Protein AF-0000000074166181 (afdb_homodimer)

Radius of gyration: 20.63 Å; Cα contacts (8 Å, |Δi|>4): 840; chains: 2; bounding box: 54×58×56 Å

Secondary structure (DSSP, 8-state):
--HHHHHHHHHHHHHHHHH------B-TT----HHHHHHHHHHHTTS--GGG---EEEEEE--HHHHHHHHHHTTT-THHHHHS-EEEEEEESS-TTHHHHHHHHHHTTSS-HHHHHHHHHHHHHTT-SHHHHHHHHHHHHHHHHHHHHHHHHHTTEEEEEE--S-HHHHHHHHT--TTEEEEEEEEEEEB-S--PPPPP---HHHHEEES--/--HHHHHHHHHHHHHHHHH------B-TT----HHHHHHHHHHHTTS--GGG---EEEEEE--HHHHHHHHHHTTT-THHHHHS-EEEEEEESS-TTHHHHHHHHHHTTSS-HHHHHHHHHHHHHTT-SHHHHHHHHHHHHHHHHHHHHHHHHHTTEEEEEE--S-HHHHHHHHT--TTEEEEEEEEEEEB-S--PPPPP---HHHHEEES--

Organism: Halobacterium salinarum (strain ATCC 700922 / JCM 11081 / NRC-1) (NCBI:txid64091)

Foldseek 3Di:
DDPVVVVVVVVVVVVLVVPQDAFLAAQQVFFDDPVLVVVLLVQLQPFDADLSLSFKDKFKDQDLVLQCVQCVQLVNSCSSNSLSIKIFIKGFLFSPSLVVSLVVCCVVVVDPPVVSVVVSVVVRVQSPDSVSSVVRGQVSSVRSVVSSSSSLSVVQKHKHKDPRGNFVVVCVSRVPDPRMTTHIMMRIHHGNDDGDDDDDDDDCVVPDDPPHD/DDPVVVVVVVVVVVVLVVPQDAFLAAQQVFFDDPVLVVVLLVQLQPFDADLSLSFKDKFKDQDLVLQCVQCVQLVNSCSSNSLSIKIFIKGFLFSPSLVVSLVVCCVVVVDPPVVSVVVSVVVRVQSPDSVSSVCRGQVSSVRSVVSSSSSLVVVQKHKHKDPRGNFVVVCVSRVPDPRMTTHIMMRIHHGNDDGDDDDDDDDCVVPDDPPHD

Sequence (426 aa):
MADADRTTDADALIDGLRTRRSGHNFDPDADIDDDTLAELIRDATLAPSSYNLQPWEFVAVQDDDRLAELAEIAYDQQHIVDAGTAILVAGHTDPKTADRVFEEWVDAGRFDADTGAELKSQTVASYESDQAGRDYAIRNASLAAQNLLLSAHARGLTATPMSGFDFEAAAEFAGLPADTVPVVLIAVGPSGGEEPDRLPRRSVDEVLHRESMMADADRTTDADALIDGLRTRRSGHNFDPDADIDDDTLAELIRDATLAPSSYNLQPWEFVAVQDDDRLAELAEIAYDQQHIVDAGTAILVAGHTDPKTADRVFEEWVDAGRFDADTGAELKSQTVASYESDQAGRDYAIRNASLAAQNLLLSAHARGLTATPMSGFDFEAAAEFAGLPADTVPVVLIAVGPSGGEEPDRLPRRSVDEVLHRESM

pLDDT: mean 95.78, std 6.89, range [46.44, 99.0]

Solvent-accessible surface area (backbone atoms only — not comparable to full-atom values): 21308 Å² total; per-residue (Å²): 129,58,73,69,57,50,50,50,35,22,49,23,28,48,47,47,50,70,64,47,67,76,37,72,48,39,26,67,89,41,65,71,52,70,67,58,52,47,49,32,48,46,44,14,58,46,35,73,32,77,90,61,38,60,46,49,37,34,30,38,32,58,52,70,70,58,28,49,52,49,16,52,48,26,73,58,40,59,51,36,48,34,10,42,25,31,34,40,35,22,9,29,29,48,67,82,40,43,66,61,46,43,51,50,35,29,75,69,62,76,33,54,68,68,57,32,52,50,50,46,52,52,55,50,58,67,27,66,46,73,64,44,5,45,52,51,7,32,33,36,28,23,22,18,48,42,37,26,52,51,43,35,43,39,70,63,32,28,34,29,81,39,73,68,47,43,57,68,59,49,29,60,67,30,42,51,55,94,55,40,42,70,59,39,38,30,26,36,15,38,46,52,64,86,67,79,79,82,72,87,64,81,53,52,80,78,32,54,25,71,57,35,91,131,58,72,68,57,50,51,51,34,23,50,23,28,48,48,47,50,70,65,47,65,77,37,71,48,39,26,67,90,40,64,71,50,70,68,58,51,47,48,31,48,46,43,14,59,46,37,74,34,78,91,62,38,61,44,48,39,36,31,37,32,59,51,68,70,57,28,50,53,48,15,53,49,26,74,58,41,60,48,35,48,32,9,42,26,32,36,41,35,21,9,29,30,48,68,82,40,44,66,62,47,43,49,50,37,32,75,71,62,78,33,54,68,67,58,31,51,52,51,47,52,52,56,49,57,65,26,67,47,73,66,44,6,46,53,52,8,32,33,35,28,23,22,18,48,41,35,27,53,52,43,35,43,42,70,63,32,27,34,29,81,38,74,70,46,44,56,70,60,49,29,61,69,32,44,51,55,93,55,38,41,69,60,38,38,31,27,36,16,37,49,54,62,85,67,79,78,83,73,88,64,81,52,52,82,78,34,55,25,70,57,38,91

InterPro domains:
  IPR000415 Nitroreductase-like [G3DSA:3.40.109.10] (11-213)
  IPR000415 Nitroreductase-like [SSF55469] (13-211)
  IPR029479 Nitroreductase [PF00881] (17-189)

Nearest PDB structures (foldseek):
  3bem-assembly1_A  TM=9.511E-01  e=3.756E-16  Bacillus subtilis
  3gag-assembly2_D  TM=9.053E-01  e=1.425E-15  Streptococc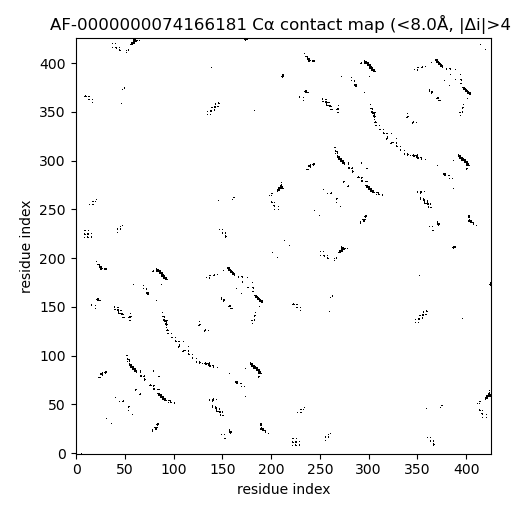us mutans
  3gag-assembly2_C  TM=8.763E-01  e=1.085E-14  Streptococcus mutans
  3of4-assembly2_C-2  TM=8.737E-01  e=4.118E-14  Idiomarina loihiensis
  4dn2-assembly1_B  TM=8.437E-01  e=2.385E-12  Geobacter metallireducens GS-15

Structure (mmCIF, N/CA/C/O backbone):
data_AF-0000000074166181-model_v1
#
loop_
_entity.id
_entity.type
_entity.pdbx_description
1 polymer 'NADH oxidase'
#
loop_
_atom_site.group_PDB
_atom_site.id
_atom_site.type_symbol
_atom_site.label_atom_id
_atom_site.label_alt_id
_atom_site.label_comp_id
_atom_site.label_asym_id
_atom_site.label_entity_id
_atom_site.label_seq_id
_atom_site.pdbx_PDB_ins_code
_atom_site.Cartn_x
_atom_site.Cartn_y
_atom_site.Cartn_z
_atom_site.occupancy
_atom_site.B_iso_or_equiv
_atom_site.auth_seq_id
_atom_site.auth_comp_id
_atom_site.auth_asym_id
_atom_site.auth_atom_id
_atom_site.pdbx_PDB_model_num
ATOM 1 N N . MET A 1 1 ? 19.062 -17.453 14.797 1 46.53 1 MET A N 1
ATOM 2 C CA . MET A 1 1 ? 18.234 -17.031 15.922 1 46.53 1 MET A CA 1
ATOM 3 C C . MET A 1 1 ? 17.359 -18.188 16.406 1 46.53 1 MET A C 1
ATOM 5 O O . MET A 1 1 ? 16.75 -18.891 15.602 1 46.53 1 MET A O 1
ATOM 9 N N . ALA A 1 2 ? 17.266 -18.266 17.641 1 54.97 2 ALA A N 1
ATOM 10 C CA . ALA A 1 2 ? 16.562 -19.391 18.234 1 54.97 2 ALA A CA 1
ATOM 11 C C . ALA A 1 2 ? 15.086 -19.375 17.859 1 54.97 2 ALA A C 1
ATOM 13 O O . ALA A 1 2 ? 14.508 -18.297 17.641 1 54.97 2 ALA A O 1
ATOM 14 N N . ASP A 1 3 ? 14.383 -20.438 17.562 1 59.69 3 ASP A N 1
ATOM 15 C CA . ASP A 1 3 ? 12.977 -20.641 17.219 1 59.69 3 ASP A CA 1
ATOM 16 C C . ASP A 1 3 ? 12.07 -19.797 18.109 1 59.69 3 ASP A C 1
ATOM 18 O O . ASP A 1 3 ? 11.086 -19.219 17.625 1 59.69 3 ASP A O 1
ATOM 22 N N . ALA A 1 4 ? 12.32 -19.594 19.344 1 60.62 4 ALA A N 1
ATOM 23 C CA . ALA A 1 4 ? 11.523 -18.797 20.266 1 60.62 4 ALA A CA 1
ATOM 24 C C . ALA A 1 4 ? 11.609 -17.312 19.922 1 60.62 4 ALA A C 1
ATOM 26 O O . ALA A 1 4 ? 10.609 -16.578 20.016 1 60.62 4 ALA A O 1
ATOM 27 N N . ASP A 1 5 ? 12.797 -16.953 19.562 1 67.25 5 ASP A N 1
ATOM 28 C CA . ASP A 1 5 ? 13 -15.555 19.219 1 67.25 5 ASP A CA 1
ATOM 29 C C . ASP A 1 5 ? 12.266 -15.195 17.922 1 67.25 5 ASP A C 1
ATOM 31 O O . ASP A 1 5 ? 11.68 -14.117 17.812 1 67.25 5 ASP A O 1
ATOM 35 N N . ARG A 1 6 ? 12.18 -16.172 17.078 1 73.44 6 ARG A N 1
ATOM 36 C CA . ARG A 1 6 ? 11.492 -15.945 15.812 1 73.44 6 ARG A CA 1
ATOM 37 C C . ARG A 1 6 ? 9.984 -15.82 16.016 1 73.44 6 ARG A C 1
ATOM 39 O O . ARG A 1 6 ? 9.32 -15.023 15.352 1 73.44 6 ARG A O 1
ATOM 46 N N . THR A 1 7 ? 9.516 -16.578 16.875 1 78.94 7 THR A N 1
ATOM 47 C CA . THR A 1 7 ? 8.086 -16.531 17.156 1 78.94 7 THR A CA 1
ATOM 48 C C . THR A 1 7 ? 7.699 -15.195 17.766 1 78.94 7 THR A C 1
ATOM 50 O O . THR A 1 7 ? 6.684 -14.602 17.391 1 78.94 7 THR A O 1
ATOM 53 N N . THR A 1 8 ? 8.57 -14.758 18.562 1 81.06 8 THR A N 1
ATOM 54 C CA . THR A 1 8 ? 8.305 -13.477 19.203 1 81.06 8 THR A CA 1
ATOM 55 C C . THR A 1 8 ? 8.352 -12.336 18.188 1 81.06 8 THR A C 1
ATOM 57 O O . THR A 1 8 ? 7.523 -11.43 18.234 1 81.06 8 THR A O 1
ATOM 60 N N . ASP A 1 9 ? 9.312 -12.469 17.281 1 87.5 9 ASP A N 1
ATOM 61 C CA . ASP A 1 9 ? 9.422 -11.438 16.25 1 87.5 9 ASP A CA 1
ATOM 62 C C . ASP A 1 9 ? 8.211 -11.461 15.32 1 87.5 9 ASP A C 1
ATOM 64 O O . ASP A 1 9 ? 7.699 -10.406 14.945 1 87.5 9 ASP A O 1
ATOM 68 N N . ALA A 1 10 ? 7.816 -12.648 15.047 1 92.62 10 ALA A N 1
ATOM 69 C CA . ALA A 1 10 ? 6.625 -12.805 14.219 1 92.62 10 ALA A CA 1
ATOM 70 C C . ALA A 1 10 ? 5.398 -12.219 14.906 1 92.62 10 ALA A C 1
ATOM 72 O O . ALA A 1 10 ? 4.617 -11.492 14.281 1 92.62 10 ALA A O 1
ATOM 73 N N . ASP A 1 11 ? 5.266 -12.484 16.141 1 93.75 11 ASP A N 1
ATOM 74 C CA . ASP A 1 11 ? 4.145 -11.969 16.906 1 93.75 11 ASP A CA 1
ATOM 75 C C . ASP A 1 11 ? 4.176 -10.445 16.984 1 93.75 11 ASP A C 1
ATOM 77 O O . ASP A 1 11 ? 3.133 -9.789 16.922 1 93.75 11 ASP A O 1
ATOM 81 N N . ALA A 1 12 ? 5.352 -9.93 17.078 1 94.94 12 ALA A N 1
ATOM 82 C CA . ALA A 1 12 ? 5.496 -8.477 17.172 1 94.94 12 ALA A CA 1
ATOM 83 C C . ALA A 1 12 ? 5.137 -7.805 15.852 1 94.94 12 ALA A C 1
ATOM 85 O O . ALA A 1 12 ? 4.539 -6.727 15.836 1 94.94 12 ALA A O 1
ATOM 86 N N . LEU A 1 13 ? 5.59 -8.398 14.75 1 96.94 13 LEU A N 1
ATOM 87 C CA . LEU A 1 13 ? 5.211 -7.871 13.445 1 96.94 13 LEU A CA 1
ATOM 88 C C . LEU A 1 13 ? 3.697 -7.91 13.258 1 96.94 13 LEU A C 1
ATOM 90 O O . LEU A 1 13 ? 3.094 -6.922 12.836 1 96.94 13 LEU A O 1
ATOM 94 N N . ILE A 1 14 ? 3.09 -8.977 13.633 1 97.94 14 ILE A N 1
ATOM 95 C CA . ILE A 1 14 ? 1.642 -9.125 13.531 1 97.94 14 ILE A CA 1
ATOM 96 C C . ILE A 1 14 ? 0.951 -8.109 14.438 1 97.94 14 ILE A C 1
ATOM 98 O O . ILE A 1 14 ? -0.026 -7.473 14.031 1 97.94 14 ILE A O 1
ATOM 102 N N . ASP A 1 15 ? 1.441 -7.918 15.617 1 97.19 15 ASP A N 1
ATOM 103 C CA . ASP A 1 15 ? 0.884 -6.93 16.531 1 97.19 15 ASP A CA 1
ATOM 104 C C . ASP A 1 15 ? 0.968 -5.523 15.945 1 97.19 15 ASP A C 1
ATOM 106 O O . ASP A 1 15 ? 0.033 -4.734 16.078 1 97.19 15 ASP A O 1
ATOM 110 N N . GLY A 1 16 ? 2.115 -5.215 15.32 1 97.31 16 GLY A N 1
ATOM 111 C CA . GLY A 1 16 ? 2.258 -3.93 14.664 1 97.31 16 GLY A CA 1
ATOM 112 C C . GLY A 1 16 ? 1.226 -3.699 13.578 1 97.31 16 GLY A C 1
ATOM 113 O O . GLY A 1 16 ? 0.624 -2.625 13.5 1 97.31 16 GLY A O 1
ATOM 114 N N . LEU A 1 17 ? 0.991 -4.738 12.758 1 97.62 17 LEU A N 1
ATOM 115 C CA . LEU A 1 17 ? -0.029 -4.672 11.719 1 97.62 17 LEU A CA 1
ATOM 116 C C . LEU A 1 17 ? -1.409 -4.434 12.32 1 97.62 17 LEU A C 1
ATOM 118 O O . LEU A 1 17 ? -2.191 -3.635 11.805 1 97.62 17 LEU A O 1
ATOM 122 N N . ARG A 1 18 ? -1.666 -5.027 13.406 1 97.38 18 ARG A N 1
ATOM 123 C CA . ARG A 1 18 ? -3.018 -5.062 13.953 1 97.38 18 ARG A CA 1
ATOM 124 C C . ARG A 1 18 ? -3.283 -3.846 14.828 1 97.38 18 ARG A C 1
ATOM 126 O O . ARG A 1 18 ? -4.438 -3.502 15.094 1 97.38 18 ARG A O 1
ATOM 133 N N . THR A 1 19 ? -2.213 -3.162 15.266 1 96.69 19 THR A N 1
ATOM 134 C CA . THR A 1 19 ? -2.426 -2.045 16.188 1 96.69 19 THR A CA 1
ATOM 135 C C . THR A 1 19 ? -2.184 -0.715 15.477 1 96.69 19 THR A C 1
ATOM 137 O O . THR A 1 19 ? -2.549 0.343 15.992 1 96.69 19 THR A O 1
ATOM 140 N N . ARG A 1 20 ? -1.555 -0.774 14.289 1 97.12 20 ARG A N 1
ATOM 141 C CA . ARG A 1 20 ? -1.425 0.476 13.547 1 97.12 20 ARG A CA 1
ATOM 142 C C . ARG A 1 20 ? -2.793 1.076 13.242 1 97.12 20 ARG A C 1
ATOM 144 O O . ARG A 1 20 ? -3.693 0.377 12.773 1 97.12 20 ARG A O 1
ATOM 151 N N . ARG A 1 21 ? -2.922 2.35 13.523 1 95.5 21 ARG A N 1
ATOM 152 C CA . ARG A 1 21 ? -4.129 3.104 13.203 1 95.5 21 ARG A CA 1
ATOM 153 C C . ARG A 1 21 ? -3.791 4.531 12.789 1 95.5 21 ARG A C 1
ATOM 155 O O . ARG A 1 21 ? -2.723 5.043 13.133 1 95.5 21 ARG A O 1
ATOM 162 N N . SER A 1 22 ? -4.734 5.121 12.062 1 96.94 22 SER A N 1
ATOM 163 C CA . SER A 1 22 ? -4.57 6.535 11.758 1 96.94 22 SER A CA 1
ATOM 164 C C . SER A 1 22 ? -4.895 7.406 12.961 1 96.94 22 SER A C 1
ATOM 166 O O . SER A 1 22 ? -5.926 7.223 13.609 1 96.94 22 SER A O 1
ATOM 168 N N . GLY A 1 23 ? -3.947 8.227 13.336 1 96.56 23 GLY A N 1
ATOM 169 C CA . GLY A 1 23 ? -4.148 9.141 14.445 1 96.56 23 GLY A CA 1
ATOM 170 C C . GLY A 1 23 ? -4.156 10.602 14.023 1 96.56 23 GLY A C 1
ATOM 171 O O . GLY A 1 23 ? -3.51 10.977 13.047 1 96.56 23 GLY A O 1
ATOM 172 N N . HIS A 1 24 ? -4.816 11.406 14.812 1 96.12 24 HIS A N 1
ATOM 173 C CA . HIS A 1 24 ? -4.945 12.82 14.484 1 96.12 24 HIS A CA 1
ATOM 174 C C . HIS A 1 24 ? -4.543 13.695 15.664 1 96.12 24 HIS A C 1
ATOM 176 O O . HIS A 1 24 ? -4.547 14.93 15.562 1 96.12 24 HIS A O 1
ATOM 182 N N . ASN A 1 25 ? -4.266 13.055 16.781 1 97.12 25 ASN A N 1
ATOM 183 C CA . ASN A 1 25 ? -3.822 13.766 17.969 1 97.12 25 ASN A CA 1
ATOM 184 C C . ASN A 1 25 ? -2.301 13.883 18.016 1 97.12 25 ASN A C 1
ATOM 186 O O . ASN A 1 25 ? -1.62 12.953 18.469 1 97.12 25 ASN A O 1
ATOM 190 N N . PHE A 1 26 ? -1.812 15.039 17.672 1 98.31 26 PHE A N 1
ATOM 191 C CA . PHE A 1 26 ? -0.375 15.289 17.625 1 98.31 26 PHE A CA 1
ATOM 192 C C . PHE A 1 26 ? 0.054 16.172 18.781 1 98.31 26 PHE A C 1
ATOM 194 O O . PHE A 1 26 ? -0.754 16.938 19.328 1 98.31 26 PHE A O 1
ATOM 201 N N . ASP A 1 27 ? 1.26 16.031 19.25 1 97.5 27 ASP A N 1
ATOM 202 C CA . ASP A 1 27 ? 1.9 17.031 20.109 1 97.5 27 ASP A CA 1
ATOM 203 C C . ASP A 1 27 ? 2.418 18.203 19.281 1 97.5 27 ASP A C 1
ATOM 205 O O . ASP A 1 27 ? 3.463 18.109 18.641 1 97.5 27 ASP A O 1
ATOM 209 N N . PRO A 1 28 ? 1.741 19.281 19.328 1 93.88 28 PRO A N 1
ATOM 210 C CA . PRO A 1 28 ? 2.105 20.391 18.438 1 93.88 28 PRO A CA 1
ATOM 211 C C . PRO A 1 28 ? 3.418 21.062 18.828 1 93.88 28 PRO A C 1
ATOM 213 O O . PRO A 1 28 ? 3.949 21.875 18.078 1 93.88 28 PRO A O 1
ATOM 216 N N . ASP A 1 29 ? 4.004 20.688 19.969 1 94.94 29 ASP A N 1
ATOM 217 C CA . ASP A 1 29 ? 5.207 21.344 20.469 1 94.94 29 ASP A CA 1
ATOM 218 C C . ASP A 1 29 ? 6.449 20.516 20.172 1 94.94 29 ASP A C 1
ATOM 220 O O . ASP A 1 29 ? 7.555 20.859 20.594 1 94.94 29 ASP A O 1
ATOM 224 N N . ALA A 1 30 ? 6.211 19.453 19.516 1 95.06 30 ALA A N 1
ATOM 225 C CA . ALA A 1 30 ? 7.328 18.578 19.172 1 95.06 30 ALA A CA 1
ATOM 226 C C . ALA A 1 30 ? 7.34 18.234 17.688 1 95.06 30 ALA A C 1
ATOM 228 O O . ALA A 1 30 ? 6.289 18.234 17.047 1 95.06 30 ALA A O 1
ATOM 229 N N . ASP A 1 31 ? 8.547 17.969 17.188 1 95.69 31 ASP A N 1
ATOM 230 C CA . ASP A 1 31 ? 8.727 17.609 15.789 1 95.69 31 ASP A CA 1
ATOM 231 C C . ASP A 1 31 ? 9.594 16.359 15.648 1 95.69 31 ASP A C 1
ATOM 233 O O . ASP A 1 31 ? 10.336 16.016 16.562 1 95.69 31 ASP A O 1
ATOM 237 N N . ILE A 1 32 ? 9.383 15.734 14.5 1 97.25 32 ILE A N 1
ATOM 238 C CA . ILE A 1 32 ? 10.328 14.656 14.258 1 97.25 32 ILE A CA 1
ATOM 239 C C . ILE A 1 32 ? 11.648 15.234 13.758 1 97.25 32 ILE A C 1
ATOM 241 O O . ILE A 1 32 ? 11.672 16.266 13.078 1 97.25 32 ILE A O 1
ATOM 245 N N . ASP A 1 33 ? 12.766 14.555 14.055 1 97.25 33 ASP A N 1
ATOM 246 C CA . ASP A 1 33 ? 14.07 15.023 13.609 1 97.25 33 ASP A CA 1
ATOM 247 C C . ASP A 1 33 ? 14.438 14.422 12.25 1 97.25 33 ASP A C 1
ATOM 249 O O . ASP A 1 33 ? 13.711 13.586 11.719 1 97.25 33 ASP A O 1
ATOM 253 N N . ASP A 1 34 ? 15.531 14.891 11.773 1 97.75 34 ASP A N 1
ATOM 254 C CA . ASP A 1 34 ? 15.961 14.508 10.43 1 97.75 34 ASP A CA 1
ATOM 255 C C . ASP A 1 34 ? 16.266 13.016 10.344 1 97.75 34 ASP A C 1
ATOM 257 O O . ASP A 1 34 ? 15.992 12.375 9.328 1 97.75 34 ASP A O 1
ATOM 261 N N . ASP A 1 35 ? 16.891 12.523 11.328 1 98.38 35 ASP A N 1
ATOM 262 C CA . ASP A 1 35 ? 17.234 11.102 11.328 1 98.38 35 ASP A CA 1
ATOM 263 C C . ASP A 1 35 ? 15.977 10.234 11.297 1 98.38 35 ASP A C 1
ATOM 265 O O . ASP A 1 35 ? 15.922 9.242 10.57 1 98.38 35 ASP A O 1
ATOM 269 N N . THR A 1 36 ? 14.984 10.594 12.125 1 98.56 36 THR A N 1
ATOM 270 C CA . THR A 1 36 ? 13.719 9.875 12.141 1 98.56 36 THR A CA 1
ATOM 271 C C . THR A 1 36 ? 13.039 9.938 10.773 1 98.56 36 THR A C 1
ATOM 273 O O . THR A 1 36 ? 12.578 8.922 10.25 1 98.56 36 THR A O 1
ATOM 276 N N . LEU A 1 37 ? 13.031 11.125 10.203 1 98.88 37 LEU A N 1
ATOM 277 C CA . LEU A 1 37 ? 12.453 11.281 8.867 1 98.88 37 LEU A CA 1
ATOM 278 C C . LEU A 1 37 ? 13.164 10.391 7.859 1 98.88 37 LEU A C 1
ATOM 280 O O . LEU A 1 37 ? 12.516 9.711 7.059 1 98.88 37 LEU A O 1
ATOM 284 N N . ALA A 1 38 ? 14.461 10.352 7.91 1 98.88 38 ALA A N 1
ATOM 285 C CA . ALA A 1 38 ? 15.25 9.523 6.992 1 98.88 38 ALA A CA 1
ATOM 286 C C . ALA A 1 38 ? 14.93 8.047 7.18 1 98.88 38 ALA A C 1
ATOM 288 O O . ALA A 1 38 ? 14.828 7.297 6.203 1 98.88 38 ALA A O 1
ATOM 289 N N . GLU A 1 39 ? 14.773 7.637 8.375 1 98.75 39 GLU A N 1
ATOM 290 C CA . GLU A 1 39 ? 14.461 6.238 8.664 1 98.75 39 GLU A CA 1
ATOM 291 C C . GLU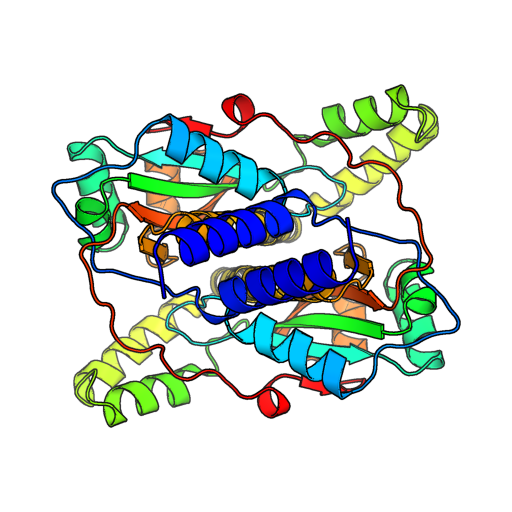 A 1 39 ? 13.078 5.863 8.156 1 98.75 39 GLU A C 1
ATOM 293 O O . GLU A 1 39 ? 12.867 4.758 7.652 1 98.75 39 GLU A O 1
ATOM 298 N N . LEU A 1 40 ? 12.094 6.77 8.359 1 98.88 40 LEU A N 1
ATOM 299 C CA . LEU A 1 40 ? 10.766 6.527 7.809 1 98.88 40 LEU A CA 1
ATOM 300 C C . LEU A 1 40 ? 10.836 6.289 6.305 1 98.88 40 LEU A C 1
ATOM 302 O O . LEU A 1 40 ? 10.203 5.359 5.793 1 98.88 40 LEU A O 1
ATOM 306 N N . ILE A 1 41 ? 11.617 7.109 5.633 1 98.94 41 ILE A N 1
ATOM 307 C CA . ILE A 1 41 ? 11.727 7.02 4.18 1 98.94 41 ILE A CA 1
ATOM 308 C C . ILE A 1 41 ? 12.484 5.75 3.797 1 98.94 41 ILE A C 1
ATOM 310 O O . ILE A 1 41 ? 12.109 5.059 2.846 1 98.94 41 ILE A O 1
ATOM 314 N N . ARG A 1 42 ? 13.547 5.461 4.5 1 98.75 42 ARG A N 1
ATOM 315 C CA . ARG A 1 42 ? 14.281 4.227 4.242 1 98.75 42 ARG A CA 1
ATOM 316 C C . ARG A 1 42 ? 13.367 3.014 4.301 1 98.75 42 ARG A C 1
ATOM 318 O O . ARG A 1 42 ? 13.375 2.172 3.398 1 98.75 42 ARG A O 1
ATOM 325 N N . ASP A 1 43 ? 12.586 2.922 5.34 1 98.81 43 ASP A N 1
ATOM 326 C CA . ASP A 1 43 ? 11.656 1.804 5.488 1 98.81 43 ASP A CA 1
ATOM 327 C C . ASP A 1 43 ? 10.633 1.789 4.355 1 98.81 43 ASP A C 1
ATOM 329 O O . ASP A 1 43 ? 10.25 0.722 3.867 1 98.81 43 ASP A O 1
ATOM 333 N N . ALA A 1 44 ? 10.156 2.953 3.91 1 98.94 44 ALA A N 1
ATOM 334 C CA . ALA A 1 44 ? 9.203 3.059 2.805 1 98.94 44 ALA A CA 1
ATOM 335 C C . ALA A 1 44 ? 9.789 2.463 1.525 1 98.94 44 ALA A C 1
ATOM 337 O O . ALA A 1 44 ? 9.094 1.754 0.792 1 98.94 44 ALA A O 1
ATOM 338 N N . THR A 1 45 ? 11.055 2.662 1.271 1 98.56 45 THR A N 1
ATOM 339 C CA . THR A 1 45 ? 11.695 2.285 0.017 1 98.56 45 THR A CA 1
ATOM 340 C C . THR A 1 45 ? 11.898 0.774 -0.053 1 98.56 45 THR A C 1
ATOM 342 O O . THR A 1 45 ? 12.25 0.239 -1.106 1 98.56 45 THR A O 1
ATOM 345 N N . LEU A 1 46 ? 11.617 0.094 1.018 1 98.5 46 LEU A N 1
ATOM 346 C CA . LEU A 1 46 ? 11.789 -1.354 1.034 1 98.5 46 LEU A CA 1
ATOM 347 C C . LEU A 1 46 ? 10.508 -2.062 0.615 1 98.5 46 LEU A C 1
ATOM 349 O O . LEU A 1 46 ? 10.453 -3.295 0.591 1 98.5 46 LEU A O 1
ATOM 353 N N . ALA A 1 47 ? 9.484 -1.271 0.28 1 98.62 47 ALA A N 1
ATOM 354 C CA . ALA A 1 47 ? 8.273 -1.832 -0.31 1 98.62 47 ALA A CA 1
ATOM 355 C C . ALA A 1 47 ? 8.57 -2.492 -1.653 1 98.62 47 ALA A C 1
ATOM 357 O O . ALA A 1 47 ? 9.555 -2.148 -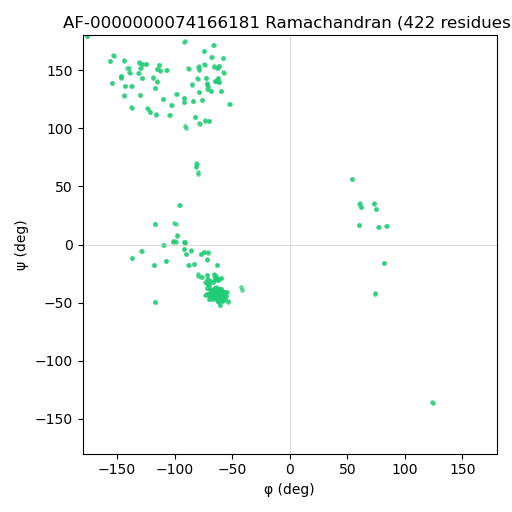2.316 1 98.62 47 ALA A O 1
ATOM 358 N N . PRO A 1 48 ? 7.766 -3.498 -2.029 1 98.38 48 PRO A N 1
ATOM 359 C CA . PRO A 1 48 ? 7.926 -4.02 -3.391 1 98.38 48 PRO A CA 1
ATOM 360 C C . PRO A 1 48 ? 7.555 -2.994 -4.461 1 98.38 48 PRO A C 1
ATOM 362 O O . PRO A 1 48 ? 6.797 -2.059 -4.188 1 98.38 48 PRO A O 1
ATOM 365 N N . SER A 1 49 ? 8.141 -3.135 -5.605 1 98.12 49 SER A N 1
ATOM 366 C CA . SER A 1 49 ? 7.801 -2.346 -6.785 1 98.12 49 SER A CA 1
ATOM 367 C C . SER A 1 49 ? 7.969 -3.16 -8.062 1 98.12 49 SER A C 1
ATOM 369 O O . SER A 1 49 ? 8.844 -4.027 -8.141 1 98.12 49 SER A O 1
ATOM 371 N N . SER A 1 50 ? 7.07 -2.922 -9 1 97.25 50 SER A N 1
ATOM 372 C CA . SER A 1 50 ? 7.152 -3.615 -10.281 1 97.25 50 SER A CA 1
ATOM 373 C C . SER A 1 50 ? 8.539 -3.471 -10.898 1 97.25 50 SER A C 1
ATOM 375 O O . SER A 1 50 ? 9.039 -2.357 -11.055 1 97.25 50 SER A O 1
ATOM 377 N N . TYR A 1 51 ? 9.188 -4.637 -11.141 1 95.69 51 TYR A N 1
ATOM 378 C CA . TYR A 1 51 ? 10.508 -4.715 -11.766 1 95.69 51 TYR A CA 1
ATOM 379 C C . TYR A 1 51 ? 11.547 -3.979 -10.93 1 95.69 51 TYR A C 1
ATOM 381 O O . TYR A 1 51 ? 12.602 -3.586 -11.438 1 95.69 51 TYR A O 1
ATOM 389 N N . ASN A 1 52 ? 11.188 -3.725 -9.68 1 96.38 52 ASN A N 1
ATOM 390 C CA . ASN A 1 52 ? 12.078 -3 -8.773 1 96.38 52 ASN A CA 1
ATOM 391 C C . ASN A 1 52 ? 12.398 -1.605 -9.305 1 96.38 52 ASN A C 1
ATOM 393 O O . ASN A 1 52 ? 13.484 -1.081 -9.062 1 96.38 52 ASN A O 1
ATOM 397 N N . LEU A 1 53 ? 11.398 -1.022 -9.953 1 97.88 53 LEU A N 1
ATOM 398 C CA . LEU A 1 53 ? 11.664 0.28 -10.555 1 97.88 53 LEU A CA 1
ATOM 399 C C . LEU A 1 53 ? 11.523 1.395 -9.523 1 97.88 53 LEU A C 1
ATOM 401 O O . LEU A 1 53 ? 11.953 2.525 -9.766 1 97.88 53 LEU A O 1
ATOM 405 N N . GLN A 1 54 ? 10.906 1.153 -8.43 1 98.38 54 GLN A N 1
ATOM 406 C CA . GLN A 1 54 ? 10.867 2.068 -7.293 1 98.38 54 GLN A CA 1
ATOM 407 C C . GLN A 1 54 ? 10.375 3.449 -7.715 1 98.38 54 GLN A C 1
ATOM 409 O O . GLN A 1 54 ? 11.031 4.457 -7.449 1 98.38 54 GLN A O 1
ATOM 414 N N . PRO A 1 55 ? 9.117 3.398 -8.336 1 98.56 55 PRO A N 1
ATOM 415 C CA . PRO A 1 55 ? 8.586 4.641 -8.898 1 98.56 55 PRO A CA 1
ATOM 416 C C . PRO A 1 55 ? 7.969 5.555 -7.84 1 98.56 55 PRO A C 1
ATOM 418 O O . PRO A 1 55 ? 6.809 5.953 -7.969 1 98.56 55 PRO A O 1
ATOM 421 N N . TRP A 1 56 ? 8.734 6 -6.871 1 98.88 56 TRP A N 1
ATOM 422 C CA . TRP A 1 56 ? 8.18 6.816 -5.797 1 98.88 56 TRP A CA 1
ATOM 423 C C . TRP A 1 56 ? 9.125 7.965 -5.441 1 98.88 56 TRP A C 1
ATOM 425 O O . TRP A 1 56 ? 10.336 7.867 -5.648 1 98.88 56 TRP A O 1
ATOM 435 N N . GLU A 1 57 ? 8.57 9.016 -5.059 1 98.94 57 GLU A N 1
ATOM 436 C CA . GLU A 1 57 ? 9.219 10.18 -4.457 1 98.94 57 GLU A CA 1
ATOM 437 C C . GLU A 1 57 ? 8.492 10.617 -3.189 1 98.94 57 GLU A C 1
ATOM 439 O O . GLU A 1 57 ? 7.273 10.469 -3.08 1 98.94 57 GLU A O 1
ATOM 444 N N . PHE A 1 58 ? 9.266 11.148 -2.246 1 98.94 58 PHE A N 1
ATOM 445 C CA . PHE A 1 58 ? 8.727 11.633 -0.979 1 98.94 58 PHE A CA 1
ATOM 446 C C . PHE A 1 58 ? 9.102 13.094 -0.759 1 98.94 58 PHE A C 1
ATOM 448 O O . PHE A 1 58 ? 10.281 13.438 -0.664 1 98.94 58 PHE A O 1
ATOM 455 N N . VAL A 1 59 ? 8.109 13.93 -0.688 1 98.94 59 VAL A N 1
ATOM 456 C CA . VAL A 1 59 ? 8.344 15.344 -0.395 1 98.94 59 VAL A CA 1
ATOM 457 C C . VAL A 1 59 ? 7.945 15.648 1.047 1 98.94 59 VAL A C 1
ATOM 459 O O . VAL A 1 59 ? 6.758 15.656 1.378 1 98.94 59 VAL A O 1
ATOM 462 N N . ALA A 1 60 ? 8.883 15.93 1.853 1 98.94 60 ALA A N 1
ATOM 463 C CA . ALA A 1 60 ? 8.633 16.281 3.246 1 98.94 60 ALA A CA 1
ATOM 464 C C . ALA A 1 60 ? 8.492 17.797 3.406 1 98.94 60 ALA A C 1
ATOM 466 O O . ALA A 1 60 ? 9.352 18.562 2.953 1 98.94 60 ALA A O 1
ATOM 467 N N . VAL A 1 61 ? 7.418 18.188 3.986 1 98.88 61 VAL A N 1
ATOM 468 C CA . VAL A 1 61 ? 7.156 19.578 4.305 1 98.88 61 VAL A CA 1
ATOM 469 C C . VAL A 1 61 ? 7.207 19.781 5.816 1 98.88 61 VAL A C 1
ATOM 471 O O . VAL A 1 61 ? 6.473 19.141 6.566 1 98.88 61 VAL A O 1
ATOM 474 N N . GLN A 1 62 ? 8.055 20.75 6.266 1 98.5 62 GLN A N 1
ATOM 475 C CA . GLN A 1 62 ? 8.234 20.938 7.699 1 98.5 62 GLN A CA 1
ATOM 476 C C . GLN A 1 62 ? 8.234 22.422 8.055 1 98.5 62 GLN A C 1
ATOM 478 O O . GLN A 1 62 ? 8.156 22.781 9.234 1 98.5 62 GLN A O 1
ATOM 483 N N . ASP A 1 63 ? 8.328 23.25 7.008 1 98.31 63 ASP A N 1
ATOM 484 C CA . ASP A 1 63 ? 8.234 24.688 7.242 1 98.31 63 ASP A CA 1
ATOM 485 C C . ASP A 1 63 ? 6.824 25.078 7.684 1 98.31 63 ASP A C 1
ATOM 487 O O . ASP A 1 63 ? 5.84 24.719 7.039 1 98.31 63 ASP A O 1
ATOM 491 N N . ASP A 1 64 ? 6.754 25.875 8.75 1 97.81 64 ASP A N 1
ATOM 492 C CA . ASP A 1 64 ? 5.465 26.203 9.352 1 97.81 64 ASP A CA 1
ATOM 493 C C . ASP A 1 64 ? 4.543 26.891 8.344 1 97.81 64 ASP A C 1
ATOM 495 O O . ASP A 1 64 ? 3.355 26.578 8.273 1 97.81 64 ASP A O 1
ATOM 499 N N . ASP A 1 65 ? 5.035 27.812 7.641 1 98.44 65 ASP A N 1
ATOM 500 C CA . ASP A 1 65 ? 4.219 28.531 6.668 1 98.44 65 ASP A CA 1
ATOM 501 C C . ASP A 1 65 ? 3.766 27.594 5.539 1 98.44 65 ASP A C 1
ATOM 503 O O . ASP A 1 65 ? 2.631 27.703 5.07 1 98.44 65 ASP A O 1
ATOM 507 N N . ARG A 1 66 ? 4.602 26.75 5.086 1 98.75 66 ARG A N 1
ATOM 508 C CA . ARG A 1 66 ? 4.262 25.812 4.008 1 98.75 66 ARG A CA 1
ATOM 509 C C . ARG A 1 66 ? 3.285 24.75 4.492 1 98.75 66 ARG A C 1
ATOM 511 O O . ARG A 1 66 ? 2.41 24.312 3.74 1 98.75 66 ARG A O 1
ATOM 518 N N . LEU A 1 67 ? 3.451 24.375 5.73 1 98.75 67 LEU A N 1
ATOM 519 C CA . LEU A 1 67 ? 2.469 23.453 6.293 1 98.75 67 LEU A CA 1
ATOM 520 C C . LEU A 1 67 ? 1.081 24.078 6.309 1 98.75 67 LEU A C 1
ATOM 522 O O . LEU A 1 67 ? 0.087 23.406 6.016 1 98.75 67 LEU A O 1
ATOM 526 N N . ALA A 1 68 ? 1.033 25.312 6.688 1 98.75 68 ALA A N 1
ATOM 527 C CA . ALA A 1 68 ? -0.244 26.031 6.691 1 98.75 68 ALA A CA 1
ATOM 528 C C . ALA A 1 68 ? -0.847 26.078 5.289 1 98.75 68 ALA A C 1
ATOM 530 O O . ALA A 1 68 ? -2.049 25.859 5.117 1 98.75 68 ALA A O 1
ATOM 531 N N . GLU A 1 69 ? -0.037 26.391 4.301 1 98.81 69 GLU A N 1
ATOM 532 C CA . GLU A 1 69 ? -0.487 26.406 2.912 1 98.81 69 GLU A CA 1
ATOM 533 C C . GLU A 1 69 ? -0.974 25.031 2.479 1 98.81 69 GLU A C 1
ATOM 535 O O . GLU A 1 69 ? -2 24.906 1.806 1 98.81 69 GLU A O 1
ATOM 540 N N . LEU A 1 70 ? -0.245 24.031 2.863 1 98.88 70 LEU A N 1
ATOM 541 C CA . LEU A 1 70 ? -0.607 22.656 2.508 1 98.88 70 LEU A CA 1
ATOM 542 C C . LEU A 1 70 ? -1.926 22.266 3.164 1 98.88 70 LEU A C 1
ATOM 544 O O . LEU A 1 70 ? -2.732 21.547 2.561 1 98.88 70 LEU A O 1
ATOM 548 N N . ALA A 1 71 ? -2.086 22.719 4.395 1 98.81 71 ALA A N 1
ATOM 549 C CA . ALA A 1 71 ? -3.354 22.453 5.07 1 98.81 71 ALA A CA 1
ATOM 550 C C . ALA A 1 71 ? -4.52 23.062 4.301 1 98.81 71 ALA A C 1
ATOM 552 O O . ALA A 1 71 ? -5.594 22.469 4.207 1 98.81 71 ALA A O 1
ATOM 553 N N . GLU A 1 72 ? -4.352 24.219 3.74 1 98.75 72 GLU A N 1
ATOM 554 C CA . GLU A 1 72 ? -5.387 24.844 2.924 1 98.75 72 GLU A CA 1
ATOM 555 C C . GLU A 1 72 ? -5.676 24.031 1.67 1 98.75 72 GLU A C 1
ATOM 557 O O . GLU A 1 72 ? -6.836 23.844 1.297 1 98.75 72 GLU A O 1
ATOM 562 N N . ILE A 1 73 ? -4.621 23.547 1.036 1 98.81 73 ILE A N 1
ATOM 563 C CA . ILE A 1 73 ? -4.738 22.719 -0.154 1 98.81 73 ILE A CA 1
ATOM 564 C C . ILE A 1 73 ? -5.48 21.422 0.194 1 98.81 73 ILE A C 1
ATOM 566 O O . ILE A 1 73 ? -6.215 20.891 -0.633 1 98.81 73 ILE A O 1
ATOM 570 N N . ALA A 1 74 ? -5.293 21.016 1.461 1 98.56 74 ALA A N 1
ATOM 571 C CA . ALA A 1 74 ? -5.926 19.797 1.949 1 98.56 74 ALA A CA 1
ATOM 572 C C . ALA A 1 74 ? -7.23 20.109 2.676 1 98.56 74 ALA A C 1
ATOM 574 O O . ALA A 1 74 ? -7.539 19.5 3.703 1 98.56 74 ALA A O 1
ATOM 575 N N . TYR A 1 75 ? -7.867 21.094 2.203 1 97.25 75 TYR A N 1
ATOM 576 C CA . TYR A 1 75 ? -9.211 21.438 2.654 1 97.25 75 TYR A CA 1
ATOM 577 C C . TYR A 1 75 ? -9.219 21.781 4.137 1 97.25 75 TYR A C 1
ATOM 579 O O . TYR A 1 75 ? -10.109 21.359 4.879 1 97.25 75 TYR A O 1
ATOM 587 N N . ASP A 1 76 ? -8.195 22.344 4.656 1 97.62 76 ASP A N 1
ATOM 588 C CA . ASP A 1 76 ? -8.039 22.984 5.961 1 97.62 76 ASP A CA 1
ATOM 589 C C . ASP A 1 76 ? -7.941 21.938 7.07 1 97.62 76 ASP A C 1
ATOM 591 O O . ASP A 1 76 ? -8.422 22.156 8.188 1 97.62 76 ASP A O 1
ATOM 595 N N . GLN A 1 77 ? -7.422 20.828 6.762 1 97.31 77 GLN A N 1
ATOM 596 C CA . GLN A 1 77 ? -7.152 19.812 7.777 1 97.31 77 GLN A CA 1
ATOM 597 C C . GLN A 1 77 ? -6.012 20.25 8.695 1 97.31 77 GLN A C 1
ATOM 599 O O . GLN A 1 77 ? -4.84 20.109 8.344 1 97.31 77 GLN A O 1
ATOM 604 N N . GLN A 1 78 ? -6.359 20.625 9.898 1 96.25 78 GLN A N 1
ATOM 605 C CA . GLN A 1 78 ? -5.453 21.297 10.828 1 96.25 78 GLN A CA 1
ATOM 606 C C . GLN A 1 78 ? -4.398 20.344 11.359 1 96.25 78 GLN A C 1
ATOM 608 O O . GLN A 1 78 ? -3.301 20.75 11.734 1 96.25 78 GLN A O 1
ATOM 613 N N . HIS A 1 79 ? -4.723 19.062 11.391 1 96.31 79 HIS A N 1
ATOM 614 C CA . HIS A 1 79 ? -3.779 18.094 11.938 1 96.31 79 HIS A CA 1
ATOM 615 C C . HIS A 1 79 ? -2.496 18.047 11.117 1 96.31 79 HIS A C 1
ATOM 617 O O . HIS A 1 79 ? -1.468 17.562 11.586 1 96.31 79 HIS A O 1
ATOM 623 N N . ILE A 1 80 ? -2.525 18.562 9.867 1 98.25 80 ILE A N 1
ATOM 624 C CA . ILE A 1 80 ? -1.321 18.656 9.047 1 98.25 80 ILE A CA 1
ATOM 625 C C . ILE A 1 80 ? -0.326 19.609 9.711 1 98.25 80 ILE A C 1
ATOM 627 O O . ILE A 1 80 ? 0.866 19.312 9.797 1 98.25 80 ILE A O 1
ATOM 631 N N . VAL A 1 81 ? -0.834 20.703 10.219 1 98.25 81 VAL A N 1
ATOM 632 C CA . VAL A 1 81 ? -0.001 21.688 10.891 1 98.25 81 VAL A CA 1
ATOM 633 C C . VAL A 1 81 ? 0.433 21.156 12.258 1 98.25 81 VAL A C 1
ATOM 635 O O . VAL A 1 81 ? 1.604 21.25 12.625 1 98.25 81 VAL A O 1
ATOM 638 N N . ASP A 1 82 ? -0.476 20.547 12.984 1 98.06 82 ASP A N 1
ATOM 639 C CA . ASP A 1 82 ? -0.208 20.047 14.328 1 98.06 82 ASP A CA 1
ATOM 640 C C . ASP A 1 82 ? 0.85 18.938 14.305 1 98.06 82 ASP A C 1
ATOM 642 O O . ASP A 1 82 ? 1.587 18.766 15.273 1 98.06 82 ASP A O 1
ATOM 646 N N . ALA A 1 83 ? 0.959 18.219 13.211 1 98.56 83 ALA A N 1
ATOM 647 C CA . ALA A 1 83 ? 1.889 17.094 13.086 1 98.56 83 ALA A CA 1
ATOM 648 C C . ALA A 1 83 ? 3.33 17.578 12.992 1 98.56 83 ALA A C 1
ATOM 650 O O . ALA A 1 83 ? 4.262 16.859 13.344 1 98.56 83 ALA A O 1
ATOM 651 N N . GLY A 1 84 ? 3.479 18.75 12.445 1 98.5 84 GLY A N 1
ATOM 652 C CA . GLY A 1 84 ? 4.805 19.328 12.289 1 98.5 84 GLY A CA 1
ATOM 653 C C . GLY A 1 84 ? 5.535 18.812 11.062 1 98.5 84 GLY A C 1
ATOM 654 O O . GLY A 1 84 ? 6.562 19.359 10.664 1 98.5 84 GLY A O 1
ATOM 655 N N . THR A 1 85 ? 5.094 17.719 10.477 1 98.88 85 THR A N 1
ATOM 656 C CA . THR A 1 85 ? 5.66 17.156 9.258 1 98.88 85 THR A CA 1
ATOM 657 C C . THR A 1 85 ? 4.566 16.547 8.383 1 98.88 85 THR A C 1
ATOM 659 O O . THR A 1 85 ? 3.705 15.82 8.875 1 98.88 85 THR A O 1
ATOM 662 N N . ALA A 1 86 ? 4.523 16.922 7.125 1 98.94 86 ALA A N 1
ATOM 663 C CA . ALA A 1 86 ? 3.709 16.266 6.102 1 98.94 86 ALA A CA 1
ATOM 664 C C . ALA A 1 86 ? 4.586 15.664 5.008 1 98.94 86 ALA A C 1
ATOM 666 O O . ALA A 1 86 ? 5.566 16.281 4.582 1 98.94 86 ALA A O 1
ATOM 667 N N . ILE A 1 87 ? 4.285 14.461 4.637 1 99 87 ILE A N 1
ATOM 668 C CA . ILE A 1 87 ? 5.008 13.797 3.559 1 99 87 ILE A CA 1
ATOM 669 C C . ILE A 1 87 ? 4.059 13.523 2.393 1 99 87 ILE A C 1
ATOM 671 O O . ILE A 1 87 ? 3.115 12.742 2.521 1 99 87 ILE A O 1
ATOM 675 N N . LEU A 1 88 ? 4.277 14.211 1.287 1 99 88 LEU A N 1
ATOM 676 C CA . LEU A 1 88 ? 3.568 13.883 0.056 1 99 88 LEU A CA 1
ATOM 677 C C . LEU A 1 88 ? 4.242 12.727 -0.669 1 99 88 LEU A C 1
ATOM 679 O O . LEU A 1 88 ? 5.359 12.867 -1.174 1 99 88 LEU A O 1
ATOM 683 N N . VAL A 1 89 ? 3.607 11.594 -0.687 1 99 89 VAL A N 1
ATOM 684 C CA . VAL A 1 89 ? 4.078 10.438 -1.446 1 99 89 VAL A CA 1
ATOM 685 C C . VAL A 1 89 ? 3.613 10.555 -2.896 1 99 89 VAL A C 1
ATOM 687 O O . VAL A 1 89 ? 2.42 10.711 -3.164 1 99 89 VAL A O 1
ATOM 690 N N . ALA A 1 90 ? 4.574 10.516 -3.791 1 98.94 90 ALA A N 1
ATOM 691 C CA . ALA A 1 90 ? 4.289 10.68 -5.215 1 98.94 90 ALA A CA 1
ATOM 692 C C . ALA A 1 90 ? 4.832 9.5 -6.02 1 98.94 90 ALA A C 1
ATOM 694 O O . ALA A 1 90 ? 5.707 8.766 -5.547 1 98.94 90 ALA A O 1
ATOM 695 N N . GLY A 1 91 ? 4.227 9.266 -7.172 1 98.88 91 GLY A N 1
ATOM 696 C CA . GLY A 1 91 ? 4.633 8.164 -8.031 1 98.88 91 GLY A CA 1
ATOM 697 C C . GLY A 1 91 ? 4.902 8.594 -9.461 1 98.88 91 GLY A C 1
ATOM 698 O O . GLY A 1 91 ? 4.203 9.453 -10 1 98.88 91 GLY A O 1
ATOM 699 N N . HIS A 1 92 ? 5.906 7.973 -10.078 1 98.62 92 HIS A N 1
ATOM 700 C CA . HIS A 1 92 ? 6.195 8.18 -11.492 1 98.62 92 HIS A CA 1
ATOM 701 C C . HIS A 1 92 ? 5.137 7.531 -12.367 1 98.62 92 HIS A C 1
ATOM 703 O O . HIS A 1 92 ? 4.809 6.355 -12.188 1 98.62 92 HIS A O 1
ATOM 709 N N . THR A 1 93 ? 4.652 8.242 -13.383 1 98.19 93 THR A N 1
ATOM 710 C CA . THR A 1 93 ? 3.695 7.645 -14.305 1 98.19 93 THR A CA 1
ATOM 711 C C . THR A 1 93 ? 4.414 7.016 -15.492 1 98.19 93 THR A C 1
ATOM 713 O O . THR A 1 93 ? 3.777 6.402 -16.359 1 98.19 93 THR A O 1
ATOM 716 N N . ASP A 1 94 ? 5.672 7.172 -15.547 1 96.31 94 ASP A N 1
ATOM 717 C CA . ASP A 1 94 ? 6.527 6.496 -16.516 1 96.31 94 ASP A CA 1
ATOM 718 C C . ASP A 1 94 ? 7.688 5.789 -15.828 1 96.31 94 ASP A C 1
ATOM 720 O O . ASP A 1 94 ? 8.031 6.109 -14.688 1 96.31 94 ASP A O 1
ATOM 724 N N . PRO A 1 95 ? 8.195 4.789 -16.469 1 96.12 95 PRO A N 1
ATOM 725 C CA . PRO A 1 95 ? 9.273 4.008 -15.852 1 96.12 95 PRO A CA 1
ATOM 726 C C . PRO A 1 95 ? 10.641 4.664 -16.016 1 96.12 95 PRO A C 1
ATOM 728 O O . PRO A 1 95 ? 11.555 4.074 -16.594 1 96.12 95 PRO A O 1
ATOM 731 N N . LYS A 1 96 ? 10.828 5.801 -15.367 1 94.88 96 LYS A N 1
ATOM 732 C CA . LYS A 1 96 ? 12.016 6.621 -15.625 1 94.88 96 LYS A CA 1
ATOM 733 C C . LYS A 1 96 ? 13.242 6.031 -14.945 1 94.88 96 LYS A C 1
ATOM 735 O O . LYS A 1 96 ? 14.367 6.48 -15.195 1 94.88 96 LYS A O 1
ATOM 740 N N . THR A 1 97 ? 13.055 5.008 -14.117 1 96.56 97 THR A N 1
ATOM 741 C CA . THR A 1 97 ? 14.188 4.367 -13.461 1 96.56 97 THR A CA 1
ATOM 742 C C . THR A 1 97 ? 14.586 3.086 -14.195 1 96.56 97 THR A C 1
ATOM 744 O O . THR A 1 97 ? 15.508 2.389 -13.773 1 96.56 97 THR A O 1
ATOM 747 N N . ALA A 1 98 ? 13.93 2.791 -15.273 1 97 98 ALA A N 1
ATOM 748 C CA . ALA A 1 98 ? 14.109 1.521 -15.969 1 97 98 ALA A CA 1
ATOM 749 C C . ALA A 1 98 ? 15.539 1.364 -16.469 1 97 98 ALA A C 1
ATOM 751 O O . ALA A 1 98 ? 16.156 0.305 -16.297 1 97 98 ALA A O 1
ATOM 752 N N . ASP A 1 99 ? 16.094 2.471 -17.047 1 95.56 99 ASP A N 1
ATOM 753 C CA . ASP A 1 99 ? 17.453 2.371 -17.578 1 95.56 99 ASP A CA 1
ATOM 754 C C . ASP A 1 99 ? 18.438 1.97 -16.469 1 95.56 99 ASP A C 1
ATOM 756 O O . ASP A 1 99 ? 19.219 1.038 -16.641 1 95.56 99 ASP A O 1
ATOM 760 N N . ARG A 1 100 ? 18.344 2.621 -15.422 1 94.88 100 ARG A N 1
ATOM 761 C CA . ARG A 1 100 ? 19.25 2.359 -14.305 1 94.88 100 ARG A CA 1
ATOM 762 C C . ARG A 1 100 ? 19.078 0.938 -13.781 1 94.88 100 ARG A C 1
ATOM 764 O O . ARG A 1 100 ? 20.062 0.22 -13.594 1 94.88 100 ARG A O 1
ATOM 771 N N . VAL A 1 101 ? 17.906 0.488 -13.523 1 95.31 101 VAL A N 1
ATOM 772 C CA . VAL A 1 101 ? 17.609 -0.793 -12.891 1 95.31 101 VAL A CA 1
ATOM 773 C C . VAL A 1 101 ? 18.047 -1.935 -13.805 1 95.31 101 VAL A C 1
ATOM 775 O O . VAL A 1 101 ? 18.703 -2.881 -13.359 1 95.31 101 VAL A O 1
ATOM 778 N N . PHE A 1 102 ? 17.75 -1.82 -15.078 1 95.06 102 PHE A N 1
ATOM 779 C CA . PHE A 1 102 ? 18.078 -2.914 -15.992 1 95.06 102 PHE A CA 1
ATOM 780 C C . PHE A 1 102 ? 19.562 -2.967 -16.266 1 95.06 102 PHE A C 1
ATOM 782 O O . PHE A 1 102 ? 20.141 -4.047 -16.438 1 95.06 102 PHE A O 1
ATOM 789 N N . GLU A 1 103 ? 20.188 -1.792 -16.266 1 94.5 103 GLU A N 1
ATOM 790 C CA . GLU A 1 103 ? 21.641 -1.777 -16.344 1 94.5 103 GLU A CA 1
ATOM 791 C C . GLU A 1 103 ? 22.266 -2.486 -15.148 1 94.5 103 GLU A C 1
ATOM 793 O O . GLU A 1 103 ? 23.219 -3.248 -15.305 1 94.5 103 GLU A O 1
ATOM 798 N N . GLU A 1 104 ? 21.703 -2.207 -14.016 1 92.19 104 GLU A N 1
ATOM 799 C CA . GLU A 1 104 ? 22.188 -2.852 -12.797 1 92.19 104 GLU A CA 1
ATOM 800 C C . GLU A 1 104 ? 22 -4.363 -12.859 1 92.19 104 GLU A C 1
ATOM 802 O O . GLU A 1 104 ? 22.828 -5.125 -12.375 1 92.19 104 GLU A O 1
ATOM 807 N N . TRP A 1 105 ? 20.906 -4.816 -13.383 1 92.06 105 TRP A N 1
ATOM 808 C CA . TRP A 1 105 ? 20.625 -6.242 -13.5 1 92.06 105 TRP A CA 1
ATOM 809 C C . TRP A 1 105 ? 21.594 -6.922 -14.453 1 92.06 105 TRP A C 1
ATOM 811 O O . TRP A 1 105 ? 22.047 -8.039 -14.195 1 92.06 105 TRP A O 1
ATOM 821 N N . VAL A 1 106 ? 21.875 -6.215 -15.562 1 93.25 106 VAL A N 1
ATOM 822 C CA . VAL A 1 106 ? 22.828 -6.746 -16.531 1 93.25 106 VAL A CA 1
ATOM 823 C C . VAL A 1 106 ? 24.219 -6.82 -15.922 1 93.25 106 VAL A C 1
ATOM 825 O O . VAL A 1 106 ? 24.906 -7.832 -16.047 1 93.25 106 VAL A O 1
ATOM 828 N N . ASP A 1 107 ? 24.578 -5.754 -15.211 1 92.88 107 ASP A N 1
ATOM 829 C CA . ASP A 1 107 ? 25.891 -5.691 -14.562 1 92.88 107 ASP A CA 1
ATOM 830 C C . ASP A 1 107 ? 26.031 -6.785 -13.508 1 92.88 107 ASP A C 1
ATOM 832 O O . ASP A 1 107 ? 27.125 -7.301 -13.281 1 92.88 107 ASP A O 1
ATOM 836 N N . ALA A 1 108 ? 24.938 -7.152 -12.914 1 89.62 108 ALA A N 1
ATOM 837 C CA . ALA A 1 108 ? 24.938 -8.164 -11.859 1 89.62 108 ALA A CA 1
ATOM 838 C C . ALA A 1 108 ? 24.844 -9.57 -12.453 1 89.62 108 ALA A C 1
ATOM 840 O O . ALA A 1 108 ? 24.875 -10.562 -11.719 1 89.62 108 ALA A O 1
ATOM 841 N N . GLY A 1 109 ? 24.688 -9.633 -13.742 1 90.12 109 GLY A N 1
ATOM 842 C CA . GLY A 1 109 ? 24.688 -10.922 -14.43 1 90.12 109 GLY A CA 1
ATOM 843 C C . GLY A 1 109 ? 23.328 -11.602 -14.398 1 90.12 109 GLY A C 1
ATOM 844 O O . GLY A 1 109 ? 23.234 -12.812 -14.633 1 90.12 109 GLY A O 1
ATOM 845 N N . ARG A 1 110 ? 22.281 -10.859 -14.078 1 87.88 110 ARG A N 1
ATOM 846 C CA . ARG A 1 110 ? 20.938 -11.445 -14.047 1 87.88 110 ARG A CA 1
ATOM 847 C C . ARG A 1 110 ? 20.438 -11.734 -15.461 1 87.88 110 ARG A C 1
ATOM 849 O O . ARG A 1 110 ? 19.656 -12.672 -15.664 1 87.88 110 ARG A O 1
ATOM 856 N N . PHE A 1 111 ? 20.859 -10.867 -16.359 1 91.19 111 PHE A N 1
ATOM 857 C CA . PHE A 1 111 ? 20.562 -10.992 -17.781 1 91.19 111 PHE A CA 1
ATOM 858 C C . PHE A 1 111 ? 21.766 -10.625 -18.641 1 91.19 111 PHE A C 1
ATOM 860 O O . PHE A 1 111 ? 22.641 -9.867 -18.188 1 91.19 111 PHE A O 1
ATOM 867 N N . ASP A 1 112 ? 21.797 -11.234 -19.797 1 94.88 112 ASP A N 1
ATOM 868 C CA . ASP A 1 112 ? 22.734 -10.68 -20.75 1 94.88 112 ASP A CA 1
ATOM 869 C C . ASP A 1 112 ? 22.234 -9.359 -21.328 1 94.88 112 ASP A C 1
ATOM 871 O O . ASP A 1 112 ? 21.047 -9.039 -21.203 1 94.88 112 ASP A O 1
ATOM 875 N N . ALA A 1 113 ? 23.125 -8.625 -22 1 94.81 113 ALA A N 1
ATOM 876 C CA . ALA A 1 113 ? 22.828 -7.266 -22.453 1 94.81 113 ALA A CA 1
ATOM 877 C C . ALA A 1 113 ? 21.625 -7.254 -23.391 1 94.81 113 ALA A C 1
ATOM 879 O O . ALA A 1 113 ? 20.75 -6.398 -23.266 1 94.81 113 ALA A O 1
ATOM 880 N N . ASP A 1 114 ? 21.594 -8.141 -24.297 1 96.38 114 ASP A N 1
ATOM 881 C CA . ASP A 1 114 ? 20.531 -8.18 -25.281 1 96.38 114 ASP A CA 1
ATOM 882 C C . ASP A 1 114 ? 19.188 -8.531 -24.625 1 96.38 114 ASP A C 1
ATOM 884 O O . ASP A 1 114 ? 18.172 -7.902 -24.906 1 96.38 114 ASP A O 1
ATOM 888 N N . THR A 1 115 ? 19.234 -9.5 -23.828 1 95 115 THR A N 1
ATOM 889 C CA . THR A 1 115 ? 18.031 -9.898 -23.094 1 95 115 THR A CA 1
ATOM 890 C C . THR A 1 115 ? 17.547 -8.773 -22.188 1 95 115 THR A C 1
ATOM 892 O O . THR A 1 115 ? 16.344 -8.5 -22.109 1 95 115 THR A O 1
ATOM 895 N N . GLY A 1 116 ? 18.469 -8.172 -21.562 1 94.88 116 GLY A N 1
ATOM 896 C CA . GLY A 1 116 ? 18.141 -7.039 -20.703 1 94.88 116 GLY A CA 1
ATOM 897 C C . GLY A 1 116 ? 17.484 -5.895 -21.453 1 94.88 116 GLY A C 1
ATOM 898 O O . GLY A 1 116 ? 16.484 -5.328 -21 1 94.88 116 GLY A O 1
ATOM 899 N N . ALA A 1 117 ? 18.016 -5.625 -22.578 1 95.5 117 ALA A N 1
ATOM 900 C CA . ALA A 1 117 ? 17.469 -4.539 -23.391 1 95.5 117 ALA A CA 1
ATOM 901 C C . ALA A 1 117 ? 16.062 -4.859 -23.875 1 95.5 117 ALA A C 1
ATOM 903 O O . ALA A 1 117 ? 15.195 -3.979 -23.922 1 95.5 117 ALA A O 1
ATOM 904 N N . GLU A 1 118 ? 15.883 -6.031 -24.219 1 95.38 118 GLU A N 1
ATOM 905 C CA . GLU A 1 118 ? 14.57 -6.457 -24.703 1 95.38 118 GLU A CA 1
ATOM 906 C C . GLU A 1 118 ? 13.531 -6.41 -23.578 1 95.38 118 GLU A C 1
ATOM 908 O O . GLU A 1 118 ? 12.422 -5.918 -23.781 1 95.38 118 GLU A O 1
ATOM 913 N N . LEU A 1 119 ? 13.922 -6.938 -22.469 1 93.88 119 LEU A N 1
ATOM 914 C CA . LEU A 1 119 ? 13.016 -6.93 -21.328 1 93.88 119 LEU A CA 1
ATOM 915 C C . LEU A 1 119 ? 12.703 -5.504 -20.891 1 93.88 119 LEU A C 1
ATOM 917 O O . LEU A 1 119 ? 11.562 -5.191 -20.531 1 93.88 119 LEU A O 1
ATOM 921 N N . LYS A 1 120 ? 13.688 -4.723 -20.875 1 96 120 LYS A N 1
ATOM 922 C CA . LYS A 1 120 ? 13.477 -3.314 -20.547 1 96 120 LYS A CA 1
ATOM 923 C C . LYS A 1 120 ? 12.461 -2.676 -21.484 1 96 120 LYS A C 1
ATOM 925 O O . LYS A 1 120 ? 11.539 -1.992 -21.031 1 96 120 LYS A O 1
ATOM 930 N N . SER A 1 121 ? 12.625 -2.916 -22.75 1 95.94 121 SER A N 1
ATOM 931 C CA . SER A 1 121 ? 11.727 -2.346 -23.75 1 95.94 121 SER A CA 1
ATOM 932 C C . SER A 1 121 ? 10.289 -2.805 -23.531 1 95.94 121 SER A C 1
ATOM 934 O O . SER A 1 121 ? 9.352 -2.012 -23.656 1 95.94 121 SER A O 1
ATOM 936 N N . GLN A 1 122 ? 10.141 -4.008 -23.219 1 92.81 122 GLN A N 1
ATOM 937 C CA . GLN A 1 122 ? 8.82 -4.559 -22.938 1 92.81 122 GLN A CA 1
ATOM 938 C C . GLN A 1 122 ? 8.211 -3.941 -21.688 1 92.81 122 GLN A C 1
ATOM 940 O O . GLN A 1 122 ? 7.023 -3.619 -21.656 1 92.81 122 GLN A O 1
ATOM 945 N N . THR A 1 123 ? 9.039 -3.801 -20.688 1 93.06 123 THR A N 1
ATOM 946 C CA . THR A 1 123 ? 8.602 -3.219 -19.422 1 93.06 123 THR A CA 1
ATOM 947 C C . THR A 1 123 ? 8.156 -1.773 -19.625 1 93.06 123 THR A C 1
ATOM 949 O O . THR A 1 123 ? 7.055 -1.397 -19.203 1 93.06 123 THR A O 1
ATOM 952 N N . VAL A 1 124 ? 8.945 -1.058 -20.328 1 94.69 124 VAL A N 1
ATOM 953 C CA . VAL A 1 124 ? 8.633 0.345 -20.578 1 94.69 124 VAL A CA 1
ATOM 954 C C . VAL A 1 124 ? 7.324 0.455 -21.359 1 94.69 124 VAL A C 1
ATOM 956 O O . VAL A 1 124 ? 6.469 1.278 -21.031 1 94.69 124 VAL A O 1
ATOM 959 N N . ALA A 1 125 ? 7.129 -0.414 -22.297 1 93.75 125 ALA A N 1
ATOM 960 C CA . ALA A 1 125 ? 5.949 -0.396 -23.156 1 93.75 125 ALA A CA 1
ATOM 961 C C . ALA A 1 125 ? 4.684 -0.67 -22.344 1 93.75 125 ALA A C 1
ATOM 963 O O . ALA A 1 125 ? 3.611 -0.147 -22.656 1 93.75 125 ALA A O 1
ATOM 964 N N . SER A 1 126 ? 4.82 -1.396 -21.312 1 92.62 126 SER A N 1
ATOM 965 C CA . SER A 1 126 ? 3.668 -1.795 -20.516 1 92.62 126 SER A CA 1
ATOM 966 C C . SER A 1 126 ? 3.105 -0.616 -19.719 1 92.62 126 SER A C 1
ATOM 968 O O . SER A 1 126 ? 1.98 -0.676 -19.219 1 92.62 126 SER A O 1
ATOM 970 N N . TYR A 1 127 ? 3.863 0.499 -19.641 1 93.38 127 TYR A N 1
ATOM 971 C CA . TYR A 1 127 ? 3.418 1.65 -18.859 1 93.38 127 TYR A CA 1
ATOM 972 C C . TYR A 1 127 ? 3.201 2.863 -19.75 1 93.38 127 TYR A C 1
ATOM 974 O O . TYR A 1 127 ? 3.07 3.988 -19.266 1 93.38 127 TYR A O 1
ATOM 982 N N . GLU A 1 128 ? 3.084 2.674 -21.047 1 89.38 128 GLU A N 1
ATOM 983 C CA . GLU A 1 128 ? 3.102 3.764 -22.016 1 89.38 128 GLU A CA 1
ATOM 984 C C . GLU A 1 128 ? 1.748 4.465 -22.094 1 89.38 128 GLU A C 1
ATOM 986 O O . GLU A 1 128 ? 1.672 5.645 -22.438 1 89.38 128 GLU A O 1
ATOM 991 N N . SER A 1 129 ? 0.684 3.785 -21.766 1 94.06 129 SER A N 1
ATOM 992 C CA . SER A 1 129 ? -0.597 4.484 -21.766 1 94.06 129 SER A CA 1
ATOM 993 C C . SER A 1 129 ? -0.779 5.316 -20.5 1 94.06 129 SER A C 1
ATOM 995 O O . SER A 1 129 ? -0.232 4.984 -19.453 1 94.06 129 SER A O 1
ATOM 997 N N . ASP A 1 130 ? -1.59 6.414 -20.625 1 95.31 130 ASP A N 1
ATOM 998 C CA . ASP A 1 130 ? -1.845 7.301 -19.484 1 95.31 130 ASP A CA 1
ATOM 999 C C . ASP A 1 130 ? -2.428 6.527 -18.312 1 95.31 130 ASP A C 1
ATOM 1001 O O . ASP A 1 130 ? -1.99 6.699 -17.172 1 95.31 130 ASP A O 1
ATOM 1005 N N . GLN A 1 131 ? -3.301 5.656 -18.656 1 96.69 131 GLN A N 1
ATOM 1006 C CA . GLN A 1 131 ? -3.961 4.891 -17.594 1 96.69 131 GLN A CA 1
ATOM 1007 C C . GLN A 1 131 ? -2.992 3.914 -16.938 1 96.69 131 GLN A C 1
ATOM 1009 O O . GLN A 1 131 ? -2.918 3.84 -15.711 1 96.69 131 GLN A O 1
ATOM 1014 N N . ALA A 1 132 ? -2.258 3.184 -17.734 1 97 132 ALA A N 1
ATOM 1015 C CA . ALA A 1 132 ? -1.329 2.193 -17.203 1 97 132 ALA A CA 1
ATOM 1016 C C . ALA A 1 132 ? -0.248 2.857 -16.359 1 97 132 ALA A C 1
ATOM 1018 O O . ALA A 1 132 ? 0.118 2.348 -15.297 1 97 132 ALA A O 1
ATOM 1019 N N . GLY A 1 133 ? 0.239 3.986 -16.891 1 98.19 133 GLY A N 1
ATOM 1020 C CA . GLY A 1 133 ? 1.245 4.73 -16.141 1 98.19 133 GLY A CA 1
ATOM 1021 C C . GLY A 1 133 ? 0.742 5.246 -14.805 1 98.19 133 GLY A C 1
ATOM 1022 O O . GLY A 1 133 ? 1.45 5.172 -13.797 1 98.19 133 GLY A O 1
ATOM 1023 N N . ARG A 1 134 ? -0.449 5.727 -14.789 1 98.5 134 ARG A N 1
ATOM 1024 C CA . ARG A 1 134 ? -1.034 6.25 -13.555 1 98.5 134 ARG A CA 1
ATOM 1025 C C . ARG A 1 134 ? -1.317 5.125 -12.57 1 98.5 134 ARG A C 1
ATOM 1027 O O . ARG A 1 134 ? -1.023 5.254 -11.375 1 98.5 134 ARG A O 1
ATOM 1034 N N . ASP A 1 135 ? -1.879 4.023 -13.094 1 98.69 135 ASP A N 1
ATOM 1035 C CA . ASP A 1 135 ? -2.102 2.854 -12.25 1 98.69 135 ASP A CA 1
ATOM 1036 C C . ASP A 1 135 ? -0.795 2.373 -11.625 1 98.69 135 ASP A C 1
ATOM 1038 O O . ASP A 1 135 ? -0.75 2.062 -10.43 1 98.69 135 ASP A O 1
ATOM 1042 N N . TYR A 1 136 ? 0.205 2.369 -12.477 1 98.5 136 TYR A N 1
ATOM 1043 C CA . TYR A 1 136 ? 1.555 1.99 -12.078 1 98.5 136 TYR A CA 1
ATOM 1044 C C . TYR A 1 1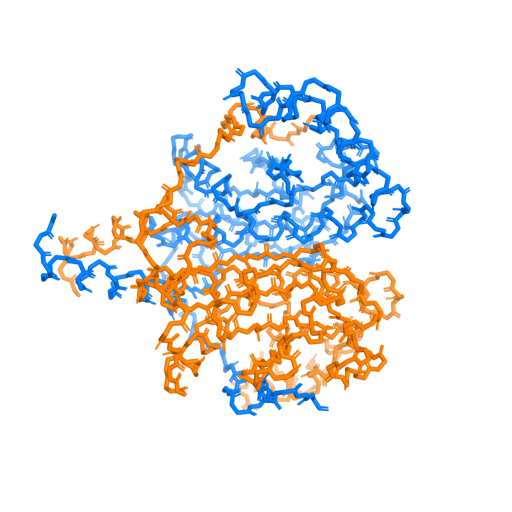36 ? 2.062 2.893 -10.953 1 98.5 136 TYR A C 1
ATOM 1046 O O . TYR A 1 136 ? 2.516 2.406 -9.914 1 98.5 136 TYR A O 1
ATOM 1054 N N . ALA A 1 137 ? 1.933 4.121 -11.062 1 98.81 137 ALA A N 1
ATOM 1055 C CA . ALA A 1 137 ? 2.379 5.117 -10.086 1 98.81 137 ALA A CA 1
ATOM 1056 C C . ALA A 1 137 ? 1.663 4.941 -8.75 1 98.81 137 ALA A C 1
ATOM 1058 O O . ALA A 1 137 ? 2.305 4.828 -7.707 1 98.81 137 ALA A O 1
ATOM 1059 N N . ILE A 1 138 ? 0.395 4.816 -8.797 1 98.94 138 ILE A N 1
ATOM 1060 C CA . ILE A 1 138 ? -0.433 4.812 -7.594 1 98.94 138 ILE A CA 1
ATOM 1061 C C . ILE A 1 138 ? -0.238 3.5 -6.836 1 98.94 138 ILE A C 1
ATOM 1063 O O . ILE A 1 138 ? -0.077 3.498 -5.613 1 98.94 138 ILE A O 1
ATOM 1067 N N . ARG A 1 139 ? -0.197 2.4 -7.543 1 98.88 139 ARG A N 1
ATOM 1068 C CA . ARG A 1 139 ? -0.029 1.091 -6.918 1 98.88 139 ARG A CA 1
ATOM 1069 C C . ARG A 1 139 ? 1.287 1.016 -6.152 1 98.88 139 ARG A C 1
ATOM 1071 O O . ARG A 1 139 ? 1.296 0.734 -4.949 1 98.88 139 ARG A O 1
ATOM 1078 N N . ASN A 1 140 ? 2.332 1.352 -6.793 1 98.88 140 ASN A N 1
ATOM 1079 C CA . ASN A 1 140 ? 3.652 1.184 -6.195 1 98.88 140 ASN A CA 1
ATOM 1080 C C . ASN A 1 140 ? 3.883 2.18 -5.062 1 98.88 140 ASN A C 1
ATOM 1082 O O . ASN A 1 140 ? 4.402 1.816 -4.004 1 98.88 140 ASN A O 1
ATOM 1086 N N . ALA A 1 141 ? 3.486 3.4 -5.27 1 98.94 141 ALA A N 1
ATOM 1087 C CA . ALA A 1 141 ? 3.68 4.414 -4.238 1 98.94 141 ALA A CA 1
ATOM 1088 C C . ALA A 1 141 ? 2.828 4.117 -3.008 1 98.94 141 ALA A C 1
ATOM 1090 O O . ALA A 1 141 ? 3.23 4.41 -1.88 1 98.94 141 ALA A O 1
ATOM 1091 N N . SER A 1 142 ? 1.669 3.518 -3.207 1 98.94 142 SER A N 1
ATOM 1092 C CA . SER A 1 142 ? 0.804 3.164 -2.086 1 98.94 142 SER A CA 1
ATOM 1093 C C . SER A 1 142 ? 1.416 2.047 -1.246 1 98.94 142 SER A C 1
ATOM 1095 O O . SER A 1 142 ? 1.307 2.057 -0.019 1 98.94 142 SER A O 1
ATOM 1097 N N . LEU A 1 143 ? 2.029 1.091 -1.877 1 98.94 143 LEU A N 1
ATOM 1098 C CA . LEU A 1 143 ? 2.748 0.056 -1.141 1 98.94 143 LEU A CA 1
ATOM 1099 C C . LEU A 1 143 ? 3.82 0.671 -0.245 1 98.94 143 LEU A C 1
ATOM 1101 O O . LEU A 1 143 ? 3.93 0.319 0.931 1 98.94 143 LEU A O 1
ATOM 1105 N N . ALA A 1 144 ? 4.547 1.604 -0.776 1 98.94 144 ALA A N 1
ATOM 1106 C CA . ALA A 1 144 ? 5.59 2.293 -0.02 1 98.94 144 ALA A CA 1
ATOM 1107 C C . ALA A 1 144 ? 4.992 3.111 1.119 1 98.94 144 ALA A C 1
ATOM 1109 O O . ALA A 1 144 ? 5.555 3.164 2.217 1 98.94 144 ALA A O 1
ATOM 1110 N N . ALA A 1 145 ? 3.881 3.752 0.85 1 98.94 145 ALA A N 1
ATOM 1111 C CA . ALA A 1 145 ? 3.207 4.559 1.865 1 98.94 145 ALA A CA 1
ATOM 1112 C C . ALA A 1 145 ? 2.816 3.707 3.07 1 98.94 145 ALA A C 1
ATOM 1114 O O . ALA A 1 145 ? 2.924 4.152 4.215 1 98.94 145 ALA A O 1
ATOM 1115 N N . GLN A 1 146 ? 2.365 2.525 2.795 1 98.94 146 GLN A N 1
ATOM 1116 C CA . GLN A 1 146 ? 1.968 1.671 3.908 1 98.94 146 GLN A CA 1
ATOM 1117 C C . GLN A 1 146 ? 3.17 1.295 4.77 1 98.94 146 GLN A C 1
ATOM 1119 O O . GLN A 1 146 ? 3.064 1.229 5.996 1 98.94 146 GLN A O 1
ATOM 1124 N N . ASN A 1 147 ? 4.305 1.007 4.137 1 98.94 147 ASN A N 1
ATOM 1125 C CA . ASN A 1 147 ? 5.527 0.792 4.906 1 98.94 147 ASN A CA 1
ATOM 1126 C C . ASN A 1 147 ? 5.855 1.998 5.781 1 98.94 147 ASN A C 1
ATOM 1128 O O . ASN A 1 147 ? 6.246 1.841 6.941 1 98.94 147 ASN A O 1
ATOM 1132 N N . LEU A 1 148 ? 5.723 3.154 5.215 1 98.94 148 LEU A N 1
ATOM 1133 C CA . LEU A 1 148 ? 5.992 4.387 5.945 1 98.94 148 LEU A CA 1
ATOM 1134 C C . LEU A 1 148 ? 5.094 4.5 7.172 1 98.94 148 LEU A C 1
ATOM 1136 O O . LEU A 1 148 ? 5.562 4.82 8.266 1 98.94 148 LEU A O 1
ATOM 1140 N N . LEU A 1 149 ? 3.848 4.215 7.02 1 98.94 149 LEU A N 1
ATOM 1141 C CA . LEU A 1 149 ? 2.875 4.293 8.102 1 98.94 149 LEU A CA 1
ATOM 1142 C C . LEU A 1 149 ? 3.209 3.295 9.211 1 98.94 149 LEU A C 1
ATOM 1144 O O . LEU A 1 149 ? 3.125 3.621 10.391 1 98.94 149 LEU A O 1
ATOM 1148 N N . LEU A 1 150 ? 3.588 2.137 8.82 1 98.88 150 LEU A N 1
ATOM 1149 C CA . LEU A 1 150 ? 3.951 1.115 9.797 1 98.88 150 LEU A CA 1
ATOM 1150 C C . LEU A 1 150 ? 5.25 1.48 10.508 1 98.88 150 LEU A C 1
ATOM 1152 O O . LEU A 1 150 ? 5.398 1.225 11.703 1 98.88 150 LEU A O 1
ATOM 1156 N N . SER A 1 151 ? 6.176 2.043 9.789 1 98.88 151 SER A N 1
ATOM 1157 C CA . SER A 1 151 ? 7.418 2.523 10.383 1 98.88 151 SER A CA 1
ATOM 1158 C C . SER A 1 151 ? 7.145 3.602 11.43 1 98.88 151 SER A C 1
ATOM 1160 O O . SER A 1 151 ? 7.719 3.576 12.516 1 98.88 151 SER A O 1
ATOM 1162 N N . ALA A 1 152 ? 6.27 4.539 11.094 1 98.81 152 ALA A N 1
ATOM 1163 C CA . ALA A 1 152 ? 5.879 5.57 12.047 1 98.81 152 ALA A CA 1
ATOM 1164 C C . ALA A 1 152 ? 5.281 4.953 13.312 1 98.81 152 ALA A C 1
ATOM 1166 O O . ALA A 1 152 ? 5.633 5.34 14.43 1 98.81 152 ALA A O 1
ATOM 1167 N N . HIS A 1 153 ? 4.441 3.986 13.109 1 98.44 153 HIS A N 1
ATOM 1168 C CA . HIS A 1 153 ? 3.807 3.289 14.227 1 98.44 153 HIS A CA 1
ATOM 1169 C C . HIS A 1 153 ? 4.844 2.598 15.109 1 98.44 153 HIS A C 1
ATOM 1171 O O . HIS A 1 153 ? 4.766 2.668 16.328 1 98.44 153 HIS A O 1
ATOM 1177 N N . ALA A 1 154 ? 5.789 1.977 14.508 1 98.12 154 ALA A N 1
ATOM 1178 C CA . ALA A 1 154 ? 6.852 1.292 15.242 1 98.12 154 ALA A CA 1
ATOM 1179 C C . ALA A 1 154 ? 7.629 2.268 16.125 1 98.12 154 ALA A C 1
ATOM 1181 O O . ALA A 1 154 ? 8.117 1.896 17.188 1 98.12 154 ALA A O 1
ATOM 1182 N N . ARG A 1 155 ? 7.688 3.459 15.727 1 97.75 155 ARG A N 1
ATOM 1183 C CA . ARG A 1 155 ? 8.523 4.453 16.391 1 97.75 155 ARG A CA 1
ATOM 1184 C C . ARG A 1 155 ? 7.699 5.301 17.359 1 97.75 155 ARG A C 1
ATOM 1186 O O . ARG A 1 155 ? 8.164 6.336 17.844 1 97.75 155 ARG A O 1
ATOM 1193 N N . GLY A 1 156 ? 6.438 4.914 17.547 1 96.75 156 GLY A N 1
ATOM 1194 C CA . GLY A 1 156 ? 5.578 5.59 18.516 1 96.75 156 GLY A CA 1
ATOM 1195 C C . GLY A 1 156 ? 5.051 6.918 18 1 96.75 156 GLY A C 1
ATOM 1196 O O . GLY A 1 156 ? 4.621 7.766 18.797 1 96.75 156 GLY A O 1
ATOM 1197 N N . LEU A 1 157 ? 5.156 7.152 16.703 1 98.38 157 LEU A N 1
ATOM 1198 C CA . LEU A 1 157 ? 4.648 8.383 16.109 1 98.38 157 LEU A CA 1
ATOM 1199 C C . LEU A 1 157 ? 3.18 8.227 15.719 1 98.38 157 LEU A C 1
ATOM 1201 O O . LEU A 1 157 ? 2.705 7.113 15.492 1 98.38 157 LEU A O 1
ATOM 1205 N N . THR A 1 158 ? 2.465 9.352 15.734 1 98.38 158 THR A N 1
ATOM 1206 C CA . THR A 1 158 ? 1.144 9.445 15.125 1 98.38 158 THR A CA 1
ATOM 1207 C C . THR A 1 158 ? 1.258 9.75 13.633 1 98.38 158 THR A C 1
ATOM 1209 O O . THR A 1 158 ? 2.098 10.555 13.219 1 98.38 158 THR A O 1
ATOM 1212 N N . ALA A 1 159 ? 0.462 9.094 12.844 1 98.62 159 ALA A N 1
ATOM 1213 C CA . ALA A 1 159 ? 0.445 9.359 11.414 1 98.62 159 ALA A CA 1
ATOM 1214 C C . ALA A 1 159 ? -0.956 9.172 10.836 1 98.62 159 ALA A C 1
ATOM 1216 O O . ALA A 1 159 ? -1.7 8.289 11.273 1 98.62 159 ALA A O 1
ATOM 1217 N N . THR A 1 160 ? -1.274 9.984 9.867 1 98.19 160 THR A N 1
ATOM 1218 C CA . THR A 1 160 ? -2.557 9.898 9.18 1 98.19 160 THR A CA 1
ATOM 1219 C C . THR A 1 160 ? -2.375 10.055 7.676 1 98.19 160 THR A C 1
ATOM 1221 O O . THR A 1 160 ? -1.907 11.094 7.211 1 98.19 160 THR A O 1
ATOM 1224 N N . PRO A 1 161 ? -2.725 9 6.938 1 98.75 161 PRO A N 1
ATOM 1225 C CA . PRO A 1 161 ? -2.762 9.141 5.477 1 98.75 161 PRO A CA 1
ATOM 1226 C C . PRO A 1 161 ? -4.035 9.828 4.98 1 98.75 161 PRO A C 1
ATOM 1228 O O . PRO A 1 161 ? -5.113 9.609 5.539 1 98.75 161 PRO A O 1
ATOM 1231 N N . MET A 1 162 ? -3.869 10.672 3.939 1 98.19 162 MET A N 1
ATOM 1232 C CA . MET A 1 162 ? -4.996 11.438 3.418 1 98.19 162 MET A CA 1
ATOM 1233 C C . MET A 1 162 ? -4.992 11.445 1.893 1 98.19 162 MET A C 1
ATOM 1235 O O . MET A 1 162 ? -3.936 11.562 1.27 1 98.19 162 MET A O 1
ATOM 1239 N N . SER A 1 163 ? -6.125 11.258 1.349 1 97.62 163 SER A N 1
ATOM 1240 C CA . SER A 1 163 ? -6.363 11.57 -0.056 1 97.62 163 SER A CA 1
ATOM 1241 C C . SER A 1 163 ? -7.273 12.789 -0.202 1 97.62 163 SER A C 1
ATOM 1243 O O . SER A 1 163 ? -7.617 13.18 -1.318 1 97.62 163 SER A O 1
ATOM 1245 N N . GLY A 1 164 ? -7.691 13.352 0.919 1 96.56 164 GLY A N 1
ATOM 1246 C CA . GLY A 1 164 ? -8.555 14.516 0.949 1 96.56 164 GLY A CA 1
ATOM 1247 C C . GLY A 1 164 ? -7.805 15.82 0.741 1 96.56 164 GLY A C 1
ATOM 1248 O O . GLY A 1 164 ? -7.762 16.672 1.637 1 96.56 164 GLY A O 1
ATOM 1249 N N . PHE A 1 165 ? -7.34 15.992 -0.44 1 97.94 165 PHE A N 1
ATOM 1250 C CA . PHE A 1 165 ? -6.672 17.234 -0.831 1 97.94 165 PHE A CA 1
ATOM 1251 C C . PHE A 1 165 ? -6.816 17.469 -2.328 1 97.94 165 PHE A C 1
ATOM 1253 O O . PHE A 1 165 ? -7.215 16.578 -3.072 1 97.94 165 PHE A O 1
ATOM 1260 N N . ASP A 1 166 ? -6.582 18.703 -2.752 1 98.19 166 ASP A N 1
ATOM 1261 C CA . ASP A 1 166 ? -6.527 19.047 -4.168 1 98.19 166 ASP A CA 1
ATOM 1262 C C . ASP A 1 166 ? -5.246 18.531 -4.812 1 98.19 166 ASP A C 1
ATOM 1264 O O . ASP A 1 166 ? -4.18 19.125 -4.664 1 98.19 166 ASP A O 1
ATOM 1268 N N . PHE A 1 167 ? -5.375 17.469 -5.637 1 98.12 167 PHE A N 1
ATOM 1269 C CA . PHE A 1 167 ? -4.223 16.75 -6.172 1 98.12 167 PHE A CA 1
ATOM 1270 C C . PHE A 1 167 ? -3.404 17.656 -7.086 1 98.12 167 PHE A C 1
ATOM 1272 O O . PHE A 1 167 ? -2.174 17.656 -7.031 1 98.12 167 PHE A O 1
ATOM 1279 N N . GLU A 1 168 ? -4.059 18.391 -7.895 1 98 168 GLU A N 1
ATOM 1280 C CA . GLU A 1 168 ? -3.352 19.281 -8.812 1 98 168 GLU A CA 1
ATOM 1281 C C . GLU A 1 168 ? -2.619 20.391 -8.062 1 98 168 GLU A C 1
ATOM 1283 O O . GLU A 1 168 ? -1.455 20.672 -8.352 1 98 168 GLU A O 1
ATOM 1288 N N . ALA A 1 169 ? -3.273 20.969 -7.098 1 98.75 169 ALA A N 1
ATOM 1289 C CA . ALA A 1 169 ? -2.658 22.031 -6.305 1 98.75 169 ALA A CA 1
ATOM 1290 C C . ALA A 1 169 ? -1.477 21.5 -5.5 1 98.75 169 ALA A C 1
ATOM 1292 O O . ALA A 1 169 ? -0.461 22.188 -5.352 1 98.75 169 ALA A O 1
ATOM 1293 N N . ALA A 1 170 ? -1.604 20.297 -4.984 1 98.88 170 ALA A N 1
ATOM 1294 C CA . ALA A 1 170 ? -0.515 19.703 -4.219 1 98.88 170 ALA A CA 1
ATOM 1295 C C . ALA A 1 170 ? 0.695 19.422 -5.105 1 98.88 170 ALA A C 1
ATOM 1297 O O . ALA A 1 170 ? 1.839 19.594 -4.676 1 98.88 170 ALA A O 1
ATOM 1298 N N . ALA A 1 171 ? 0.416 18.953 -6.34 1 98.88 171 ALA A N 1
ATOM 1299 C CA . ALA A 1 171 ? 1.507 18.703 -7.281 1 98.88 171 ALA A CA 1
ATOM 1300 C C . ALA A 1 171 ? 2.277 19.984 -7.566 1 98.88 171 ALA A C 1
ATOM 1302 O O . ALA A 1 171 ? 3.512 20 -7.562 1 98.88 171 ALA A O 1
ATOM 1303 N N . GLU A 1 172 ? 1.536 21.031 -7.805 1 98.75 172 GLU A N 1
ATOM 1304 C CA . GLU A 1 172 ? 2.154 22.328 -8.055 1 98.75 172 GLU A CA 1
ATOM 1305 C C . GLU A 1 172 ? 2.906 22.828 -6.828 1 98.75 172 GLU A C 1
ATOM 1307 O O . GLU A 1 172 ? 4.047 23.281 -6.934 1 98.75 172 GLU A O 1
ATOM 1312 N N . PHE A 1 173 ? 2.291 22.734 -5.699 1 98.88 173 PHE A N 1
ATOM 1313 C CA . PHE A 1 173 ? 2.865 23.156 -4.426 1 98.88 173 PHE A CA 1
ATOM 1314 C C . PHE A 1 173 ? 4.207 22.469 -4.188 1 98.88 173 PHE A C 1
ATOM 1316 O O . PHE A 1 173 ? 5.168 23.109 -3.758 1 98.88 173 PHE A O 1
ATOM 1323 N N . ALA A 1 174 ? 4.27 21.141 -4.535 1 98.81 174 ALA A N 1
ATOM 1324 C CA . ALA A 1 174 ? 5.449 20.328 -4.25 1 98.81 174 ALA A CA 1
ATOM 1325 C C . ALA A 1 174 ? 6.441 20.375 -5.406 1 98.81 174 ALA A C 1
ATOM 1327 O O . ALA A 1 174 ? 7.547 19.844 -5.309 1 98.81 174 ALA A O 1
ATOM 1328 N N . GLY A 1 175 ? 6.078 20.953 -6.488 1 98.81 175 GLY A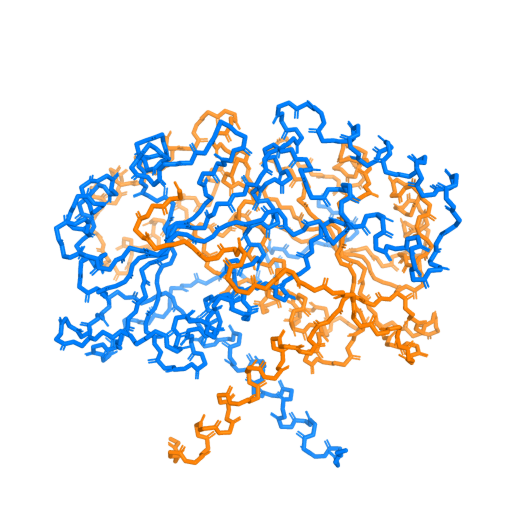 N 1
ATOM 1329 C CA . GLY A 1 175 ? 6.965 21.047 -7.633 1 98.81 175 GLY A CA 1
ATOM 1330 C C . GLY A 1 175 ? 7.145 19.734 -8.359 1 98.81 175 GLY A C 1
ATOM 1331 O O . GLY A 1 175 ? 8.234 19.438 -8.852 1 98.81 175 GLY A O 1
ATOM 1332 N N . LEU A 1 176 ? 6.125 18.984 -8.414 1 98.75 176 LEU A N 1
ATOM 1333 C CA . LEU A 1 176 ? 6.23 17.688 -9.094 1 98.75 176 LEU A CA 1
ATOM 1334 C C . LEU A 1 176 ? 6.32 17.875 -10.602 1 98.75 176 LEU A C 1
ATOM 1336 O O . LEU A 1 176 ? 5.621 18.703 -11.172 1 98.75 176 LEU A O 1
ATOM 1340 N N . PRO A 1 177 ? 7.191 17.141 -11.211 1 98.19 177 PRO A N 1
ATOM 1341 C CA . PRO A 1 177 ? 7.207 17.156 -12.672 1 98.19 177 PRO A CA 1
ATOM 1342 C C . PRO A 1 177 ? 5.941 16.547 -13.281 1 98.19 177 PRO A C 1
ATOM 1344 O O . PRO A 1 177 ? 5.152 15.922 -12.57 1 98.19 177 PRO A O 1
ATOM 1347 N N . ALA A 1 178 ? 5.758 16.656 -14.57 1 96.81 178 ALA A N 1
ATOM 1348 C CA . ALA A 1 178 ? 4.543 16.25 -15.281 1 96.81 178 ALA A CA 1
ATOM 1349 C C . ALA A 1 178 ? 4.34 14.742 -15.211 1 96.81 178 ALA A C 1
ATOM 1351 O O . ALA A 1 178 ? 3.205 14.258 -15.234 1 96.81 178 ALA A O 1
ATOM 1352 N N . ASP A 1 179 ? 5.363 14.008 -15.055 1 97.38 179 ASP A N 1
ATOM 1353 C CA . ASP A 1 179 ? 5.289 12.547 -15.07 1 97.38 179 ASP A CA 1
ATOM 1354 C C . ASP A 1 179 ? 5.27 11.984 -13.656 1 97.38 179 ASP A C 1
ATOM 1356 O O . ASP A 1 179 ? 5.684 10.844 -13.43 1 97.38 179 ASP A O 1
ATOM 1360 N N . THR A 1 180 ? 4.965 12.812 -12.727 1 98.56 180 THR A N 1
ATOM 1361 C CA . THR A 1 180 ? 4.867 12.414 -11.328 1 98.56 180 THR A CA 1
ATOM 1362 C C . THR A 1 180 ? 3.551 12.898 -10.719 1 98.56 180 THR A C 1
ATOM 1364 O O . THR A 1 180 ? 3.203 14.078 -10.836 1 98.56 180 THR A O 1
ATOM 1367 N N . VAL A 1 181 ? 2.824 11.969 -10.078 1 98.75 181 VAL A N 1
ATOM 1368 C CA . VAL A 1 181 ? 1.516 12.344 -9.547 1 98.75 181 VAL A CA 1
ATOM 1369 C C . VAL A 1 181 ? 1.497 12.156 -8.031 1 98.75 181 VAL A C 1
ATOM 1371 O O . VAL A 1 181 ? 2.133 11.234 -7.508 1 98.75 181 VAL A O 1
ATOM 1374 N N . PRO A 1 182 ? 0.773 13.094 -7.324 1 98.81 182 PRO A N 1
ATOM 1375 C CA . PRO A 1 182 ? 0.554 12.828 -5.898 1 98.81 182 PRO A CA 1
ATOM 1376 C C . PRO A 1 182 ? -0.302 11.594 -5.652 1 98.81 182 PRO A C 1
ATOM 1378 O O . PRO A 1 182 ? -1.258 11.336 -6.391 1 98.81 182 PRO A O 1
ATOM 1381 N N . VAL A 1 183 ? 0.04 10.852 -4.668 1 98.94 183 VAL A N 1
ATOM 1382 C CA . VAL A 1 183 ? -0.669 9.602 -4.422 1 98.94 183 VAL A CA 1
ATOM 1383 C C . VAL A 1 183 ? -1.366 9.664 -3.062 1 98.94 183 VAL A C 1
ATOM 1385 O O . VAL A 1 183 ? -2.541 9.312 -2.945 1 98.94 183 VAL A O 1
ATOM 1388 N N . VAL A 1 184 ? -0.686 10.039 -2.027 1 98.88 184 VAL A N 1
ATOM 1389 C CA . VAL A 1 184 ? -1.223 10.141 -0.674 1 98.88 184 VAL A CA 1
ATOM 1390 C C . VAL A 1 184 ? -0.419 11.156 0.13 1 98.88 184 VAL A C 1
ATOM 1392 O O . VAL A 1 184 ? 0.792 11.289 -0.06 1 98.88 184 VAL A O 1
ATOM 1395 N N . LEU A 1 185 ? -1.109 11.969 0.914 1 98.94 185 LEU A N 1
ATOM 1396 C CA . LEU A 1 185 ? -0.49 12.875 1.877 1 98.94 185 LEU A CA 1
ATOM 1397 C C . LEU A 1 185 ? -0.508 12.273 3.277 1 98.94 185 LEU A C 1
ATOM 1399 O O . LEU A 1 185 ? -1.543 11.781 3.734 1 98.94 185 LEU A O 1
ATOM 1403 N N . ILE A 1 186 ? 0.673 12.273 3.939 1 98.94 186 ILE A N 1
ATOM 1404 C CA . ILE A 1 186 ? 0.765 11.688 5.273 1 98.94 186 ILE A CA 1
ATOM 1405 C C . ILE A 1 186 ? 1.237 12.742 6.27 1 98.94 186 ILE A C 1
ATOM 1407 O O . ILE A 1 186 ? 2.357 13.242 6.168 1 98.94 186 ILE A O 1
ATOM 1411 N N . ALA A 1 187 ? 0.371 13.109 7.203 1 98.88 187 ALA A N 1
ATOM 1412 C CA . ALA A 1 187 ? 0.829 13.852 8.375 1 98.88 187 ALA A CA 1
ATOM 1413 C C . ALA A 1 187 ? 1.479 12.922 9.398 1 98.88 187 ALA A C 1
ATOM 1415 O O . ALA A 1 187 ? 0.931 11.859 9.719 1 98.88 187 ALA A O 1
ATOM 1416 N N . VAL A 1 188 ? 2.633 13.289 9.859 1 98.88 188 VAL A N 1
ATOM 1417 C CA . VAL A 1 188 ? 3.336 12.43 10.805 1 98.88 188 VAL A CA 1
ATOM 1418 C C . VAL A 1 188 ? 4.062 13.281 11.844 1 98.88 188 VAL A C 1
ATOM 1420 O O . VAL A 1 188 ? 4.625 14.328 11.508 1 98.88 188 VAL A O 1
ATOM 1423 N N . GLY A 1 189 ? 3.971 12.883 13.086 1 98.81 189 GLY A N 1
ATOM 1424 C CA . GLY A 1 189 ? 4.621 13.602 14.172 1 98.81 189 GLY A CA 1
ATOM 1425 C C . GLY A 1 189 ? 4.465 12.922 15.516 1 98.81 189 GLY A C 1
ATOM 1426 O O . GLY A 1 189 ? 3.885 11.836 15.609 1 98.81 189 GLY A O 1
ATOM 1427 N N . PRO A 1 190 ? 5.02 13.508 16.5 1 98.62 190 PRO A N 1
ATOM 1428 C CA . PRO A 1 190 ? 4.902 12.938 17.844 1 98.62 190 PRO A CA 1
ATOM 1429 C C . PRO A 1 190 ? 3.459 12.875 18.344 1 98.62 190 PRO A C 1
ATOM 1431 O O . PRO A 1 190 ? 2.67 13.781 18.062 1 98.62 190 PRO A O 1
ATOM 1434 N N . SER A 1 191 ? 3.221 11.844 19.031 1 97.62 191 SER A N 1
ATOM 1435 C CA . SER A 1 191 ? 1.866 11.594 19.516 1 97.62 191 SER A CA 1
ATOM 1436 C C . SER A 1 191 ? 1.492 12.57 20.641 1 97.62 191 SER A C 1
ATOM 1438 O O . SER A 1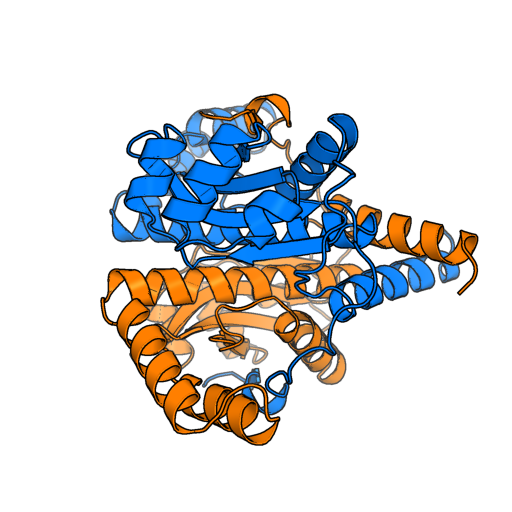 191 ? 2.311 12.867 21.5 1 97.62 191 SER A O 1
ATOM 1440 N N . GLY A 1 192 ? 0.315 13.039 20.594 1 96.5 192 GLY A N 1
ATOM 1441 C CA . GLY A 1 192 ? -0.236 13.867 21.656 1 96.5 192 GLY A CA 1
ATOM 1442 C C . GLY A 1 192 ? -0.978 13.07 22.703 1 96.5 192 GLY A C 1
ATOM 1443 O O . GLY A 1 192 ? -1.578 13.641 23.625 1 96.5 192 GLY A O 1
ATOM 1444 N N . GLY A 1 193 ? -0.958 11.734 22.5 1 94.19 193 GLY A N 1
ATOM 1445 C CA . GLY A 1 193 ? -1.611 10.914 23.516 1 94.19 193 GLY A CA 1
ATOM 1446 C C . GLY A 1 193 ? -2.701 10.023 22.938 1 94.19 193 GLY A C 1
ATOM 1447 O O . GLY A 1 193 ? -2.52 9.406 21.891 1 94.19 193 GLY A O 1
ATOM 1448 N N . GLU A 1 194 ? -3.836 9.961 23.609 1 92.19 194 GLU A N 1
ATOM 1449 C CA . GLU A 1 194 ? -4.859 8.961 23.312 1 92.19 194 GLU A CA 1
ATOM 1450 C C . GLU A 1 194 ? -5.574 9.266 22 1 92.19 194 GLU A C 1
ATOM 1452 O O . GLU A 1 194 ? -5.777 10.438 21.656 1 92.19 194 GLU A O 1
ATOM 1457 N N . GLU A 1 195 ? -5.891 8.195 21.281 1 92.81 195 GLU A N 1
ATOM 1458 C CA . GLU A 1 195 ? -6.703 8.219 20.062 1 92.81 195 GLU A CA 1
ATOM 1459 C C . GLU A 1 195 ? -8.016 7.461 20.266 1 92.81 195 GLU A C 1
ATOM 1461 O O . GLU A 1 195 ? -8.086 6.547 21.078 1 92.81 195 GLU A O 1
ATOM 1466 N N . PRO A 1 196 ? -9.047 7.91 19.516 1 88.25 196 PRO A N 1
ATOM 1467 C CA . PRO A 1 196 ? -10.273 7.121 19.578 1 88.25 196 PRO A CA 1
ATOM 1468 C C . PRO A 1 196 ? -10.062 5.664 19.156 1 88.25 196 PRO A C 1
ATOM 1470 O O . PRO A 1 196 ? -9.07 5.348 18.5 1 88.25 196 PRO A O 1
ATOM 1473 N N . ASP A 1 197 ? -11.023 4.855 19.578 1 88.19 197 ASP A N 1
ATOM 1474 C CA . ASP A 1 197 ? -10.969 3.453 19.188 1 88.19 197 ASP A CA 1
ATOM 1475 C C . ASP A 1 197 ? -11.047 3.311 17.672 1 88.19 197 ASP A C 1
ATOM 1477 O O . ASP A 1 197 ? -11.617 4.168 16.984 1 88.19 197 ASP A O 1
ATOM 1481 N N . ARG A 1 198 ? -10.453 2.172 17.219 1 89.12 198 ARG A N 1
ATOM 1482 C CA . ARG A 1 198 ? -10.539 1.883 15.797 1 89.12 198 ARG A CA 1
ATOM 1483 C C . ARG A 1 198 ? -11.992 1.688 15.367 1 89.12 198 ARG A C 1
ATOM 1485 O O . ARG A 1 198 ? -12.773 1.057 16.078 1 89.12 198 ARG A O 1
ATOM 1492 N N . LEU A 1 199 ? -12.266 2.205 14.211 1 88.38 199 LEU A N 1
ATOM 1493 C CA . LEU A 1 199 ? -13.578 1.98 13.609 1 88.38 199 LEU A CA 1
ATOM 1494 C C . LEU A 1 199 ? -13.703 0.55 13.094 1 88.38 199 LEU A C 1
ATOM 1496 O O . LEU A 1 199 ? -12.695 -0.1 12.805 1 88.38 199 LEU A O 1
ATOM 1500 N N . PRO A 1 200 ? -14.906 0.072 13.023 1 91.44 200 PRO A N 1
ATOM 1501 C CA . PRO A 1 200 ? -15.109 -1.308 12.578 1 91.44 200 PRO A CA 1
ATOM 1502 C C . PRO A 1 200 ? -14.523 -1.575 11.195 1 91.44 200 PRO A C 1
ATOM 1504 O O . PRO A 1 200 ? -14.469 -0.671 10.359 1 91.44 200 PRO A O 1
ATOM 1507 N N . ARG A 1 201 ? -14.078 -2.799 11.016 1 95.19 201 ARG A N 1
ATOM 1508 C CA . ARG A 1 201 ? -13.609 -3.301 9.727 1 95.19 201 ARG A CA 1
ATOM 1509 C C . ARG A 1 201 ? -14.539 -4.379 9.188 1 95.19 201 ARG A C 1
ATOM 1511 O O . ARG A 1 201 ? -15.203 -5.074 9.961 1 95.19 201 ARG A O 1
ATOM 1518 N N . ARG A 1 202 ? -14.602 -4.445 7.867 1 97.06 202 ARG A N 1
ATOM 1519 C CA . ARG A 1 202 ? -15.359 -5.539 7.262 1 97.06 202 ARG A CA 1
ATOM 1520 C C . ARG A 1 202 ? -14.758 -6.891 7.641 1 97.06 202 ARG A C 1
ATOM 1522 O O . ARG A 1 202 ? -13.539 -7.035 7.711 1 97.06 202 ARG A O 1
ATOM 1529 N N . SER A 1 203 ? -15.609 -7.898 7.918 1 97.56 203 SER A N 1
ATOM 1530 C CA . SER A 1 203 ? -15.148 -9.219 8.328 1 97.56 203 SER A CA 1
ATOM 1531 C C . SER A 1 203 ? -14.438 -9.938 7.184 1 97.56 203 SER A C 1
ATOM 1533 O O . SER A 1 203 ? -14.648 -9.602 6.016 1 97.56 203 SER A O 1
ATOM 1535 N N . VAL A 1 204 ? -13.688 -10.914 7.531 1 98.62 204 VAL A N 1
ATOM 1536 C CA . VAL A 1 204 ? -13 -11.734 6.539 1 98.62 204 VAL A CA 1
ATOM 1537 C C . VAL A 1 204 ? -14.023 -12.375 5.605 1 98.62 204 VAL A C 1
ATOM 1539 O O . VAL A 1 204 ? -13.844 -12.375 4.383 1 98.62 204 VAL A O 1
ATOM 1542 N N . ASP A 1 205 ? -15.125 -12.828 6.113 1 98.19 205 ASP A N 1
ATOM 1543 C CA . ASP A 1 205 ? -16.141 -13.508 5.324 1 98.19 205 ASP A CA 1
ATOM 1544 C C . ASP A 1 205 ? -16.766 -12.57 4.293 1 98.19 205 ASP A C 1
ATOM 1546 O O . ASP A 1 205 ? -17.219 -13.008 3.238 1 98.19 205 ASP A O 1
ATOM 1550 N N . GLU A 1 206 ? -16.766 -11.297 4.602 1 98.12 206 GLU A N 1
ATOM 1551 C CA . GLU A 1 206 ? -17.344 -10.305 3.699 1 98.12 206 GLU A CA 1
ATOM 1552 C C . GLU A 1 206 ? -16.438 -10.023 2.516 1 98.12 206 GLU A C 1
ATOM 1554 O O . GLU A 1 206 ? -16.906 -9.719 1.417 1 98.12 206 GLU A O 1
ATOM 1559 N N . VAL A 1 207 ? -15.109 -10.219 2.77 1 98.75 207 VAL A N 1
ATOM 1560 C CA . VAL A 1 207 ? -14.227 -9.641 1.76 1 98.75 207 VAL A CA 1
ATOM 1561 C C . VAL A 1 207 ? -13.414 -10.75 1.09 1 98.75 207 VAL A C 1
ATOM 1563 O O . VAL A 1 207 ? -12.797 -10.531 0.048 1 98.75 207 VAL A O 1
ATOM 1566 N N . LEU A 1 208 ? -13.305 -11.922 1.652 1 98.94 208 LEU A N 1
ATOM 1567 C CA . LEU A 1 208 ? -12.57 -13.047 1.075 1 98.94 208 LEU A CA 1
ATOM 1568 C C . LEU A 1 208 ? -13.492 -13.922 0.231 1 98.94 208 LEU A C 1
ATOM 1570 O O . LEU A 1 208 ? -14.523 -14.391 0.716 1 98.94 208 LEU A O 1
ATOM 1574 N N . HIS A 1 209 ? -13.102 -14.055 -0.996 1 98.88 209 HIS A N 1
ATOM 1575 C CA . HIS A 1 209 ? -13.797 -14.922 -1.94 1 98.88 209 HIS A CA 1
ATOM 1576 C C . HIS A 1 209 ? -12.906 -16.078 -2.381 1 98.88 209 HIS A C 1
ATOM 1578 O O . HIS A 1 209 ? -11.703 -15.898 -2.596 1 98.88 209 HIS A O 1
ATOM 1584 N N . ARG A 1 210 ? -13.523 -17.234 -2.504 1 98.5 210 ARG A N 1
ATOM 1585 C CA . ARG A 1 210 ? -12.758 -18.422 -2.885 1 98.5 210 ARG A CA 1
ATOM 1586 C C . ARG A 1 210 ? -12.984 -18.766 -4.352 1 98.5 210 ARG A C 1
ATOM 1588 O O . ARG A 1 210 ? -14.125 -18.969 -4.773 1 98.5 210 ARG A O 1
ATOM 1595 N N . GLU A 1 211 ? -11.945 -18.766 -5.07 1 98.69 211 GLU A N 1
ATOM 1596 C CA . GLU A 1 211 ? -11.859 -19.141 -6.477 1 98.69 211 GLU A CA 1
ATOM 1597 C C . GLU A 1 211 ? -12.469 -18.062 -7.375 1 98.69 211 GLU A C 1
ATOM 1599 O O . GLU A 1 211 ? -11.914 -17.75 -8.43 1 98.69 211 GLU A O 1
ATOM 1604 N N . SER A 1 212 ? -13.586 -17.531 -6.988 1 98.25 212 SER A N 1
ATOM 1605 C CA . SER A 1 212 ? -14.234 -16.453 -7.742 1 98.25 212 SER A CA 1
ATOM 1606 C C . SER A 1 212 ? -15.148 -15.625 -6.848 1 98.25 212 SER A C 1
ATOM 1608 O O . SER A 1 212 ? -15.5 -16.047 -5.742 1 98.25 212 SER A O 1
ATOM 1610 N N . MET A 1 213 ? -15.383 -14.422 -7.305 1 97.5 213 MET A N 1
ATOM 1611 C CA . MET A 1 213 ? -16.344 -13.57 -6.605 1 97.5 213 MET A CA 1
ATOM 1612 C C . MET A 1 213 ? -17.766 -13.883 -7.039 1 97.5 213 MET A C 1
ATOM 1614 O O . MET A 1 213 ? -18.047 -14.008 -8.234 1 97.5 213 MET A O 1
ATOM 1618 N N . MET B 1 1 ? 2.486 -2.473 29.312 1 46.44 1 MET B N 1
ATOM 1619 C CA . MET B 1 1 ? 3.676 -3.232 28.953 1 46.44 1 MET B CA 1
ATOM 1620 C C . MET B 1 1 ? 4.945 -2.449 29.266 1 46.44 1 MET B C 1
ATOM 1622 O O . MET B 1 1 ? 5.039 -1.259 28.969 1 46.44 1 MET B O 1
ATOM 1626 N N . ALA B 1 2 ? 5.863 -3.145 29.766 1 55 2 ALA B N 1
ATOM 1627 C CA . ALA B 1 2 ? 7.078 -2.486 30.234 1 55 2 ALA B CA 1
ATOM 1628 C C . ALA B 1 2 ? 7.832 -1.829 29.094 1 55 2 ALA B C 1
ATOM 1630 O O . ALA B 1 2 ? 7.746 -2.279 27.938 1 55 2 ALA B O 1
ATOM 1631 N N . ASP B 1 3 ? 8.43 -0.67 29.188 1 59.53 3 ASP B N 1
ATOM 1632 C CA . ASP B 1 3 ? 9.219 0.113 28.25 1 59.53 3 ASP B CA 1
ATOM 1633 C C . ASP B 1 3 ? 10.172 -0.779 27.453 1 59.53 3 ASP B C 1
ATOM 1635 O O . ASP B 1 3 ? 10.359 -0.589 26.25 1 59.53 3 ASP B O 1
ATOM 1639 N N . ALA B 1 4 ? 10.797 -1.779 27.984 1 60.53 4 ALA B N 1
ATOM 1640 C CA . ALA B 1 4 ? 11.719 -2.697 27.328 1 60.53 4 ALA B CA 1
ATOM 1641 C C . ALA B 1 4 ? 10.984 -3.576 26.312 1 60.53 4 ALA B C 1
ATOM 1643 O O . ALA B 1 4 ? 11.508 -3.857 25.234 1 60.53 4 ALA B O 1
ATOM 1644 N N . ASP B 1 5 ? 9.828 -3.936 26.75 1 67.44 5 ASP B N 1
ATOM 1645 C CA . ASP B 1 5 ? 9.039 -4.797 25.875 1 67.44 5 ASP B CA 1
ATOM 1646 C C . ASP B 1 5 ? 8.562 -4.035 24.641 1 67.44 5 ASP B C 1
ATOM 1648 O O . ASP B 1 5 ? 8.562 -4.574 23.531 1 67.44 5 ASP B O 1
ATOM 1652 N N . ARG B 1 6 ? 8.352 -2.77 24.859 1 73.69 6 ARG B N 1
ATOM 1653 C CA . ARG B 1 6 ? 7.902 -1.938 23.734 1 73.69 6 ARG B CA 1
ATOM 1654 C C . ARG B 1 6 ? 9.031 -1.706 22.734 1 73.69 6 ARG B C 1
ATOM 1656 O O . ARG B 1 6 ? 8.797 -1.67 21.531 1 73.69 6 ARG B O 1
ATOM 1663 N N . THR B 1 7 ? 10.141 -1.551 23.219 1 78.88 7 THR B N 1
ATOM 1664 C CA . THR B 1 7 ? 11.297 -1.34 22.359 1 78.88 7 THR B CA 1
ATOM 1665 C C . THR B 1 7 ? 11.57 -2.578 21.5 1 78.88 7 THR B C 1
ATOM 1667 O O . THR B 1 7 ? 11.828 -2.469 20.312 1 78.88 7 THR B O 1
ATOM 1670 N N . THR B 1 8 ? 11.383 -3.643 22.125 1 80.94 8 THR B N 1
ATOM 1671 C CA . THR B 1 8 ? 11.602 -4.895 21.406 1 80.94 8 THR B CA 1
ATOM 1672 C C . THR B 1 8 ? 10.555 -5.094 20.328 1 80.94 8 THR B C 1
ATOM 1674 O O . THR B 1 8 ? 10.875 -5.523 19.219 1 80.94 8 THR B O 1
ATOM 1677 N N . ASP B 1 9 ? 9.328 -4.711 20.688 1 87.31 9 ASP B N 1
ATOM 1678 C CA . ASP B 1 9 ? 8.258 -4.844 19.703 1 87.31 9 ASP B CA 1
ATOM 1679 C C . ASP B 1 9 ? 8.469 -3.889 18.531 1 87.31 9 ASP B C 1
ATOM 1681 O O . ASP B 1 9 ? 8.242 -4.258 17.375 1 87.31 9 ASP B O 1
ATOM 1685 N N . ALA B 1 10 ? 8.914 -2.74 18.906 1 92.56 10 ALA B N 1
ATOM 1686 C CA . ALA B 1 10 ? 9.219 -1.755 17.875 1 92.56 10 ALA B CA 1
ATOM 1687 C C . ALA B 1 10 ? 10.328 -2.25 16.953 1 92.56 10 ALA B C 1
ATOM 1689 O O . ALA B 1 10 ? 10.227 -2.15 15.727 1 92.56 10 ALA B O 1
ATOM 1690 N N . ASP B 1 11 ? 11.312 -2.777 17.531 1 93.62 11 ASP B N 1
ATOM 1691 C CA . ASP B 1 11 ? 12.445 -3.303 16.766 1 93.62 11 ASP B CA 1
ATOM 1692 C C . ASP B 1 11 ? 12.008 -4.457 15.859 1 93.62 11 ASP B C 1
ATOM 1694 O O . ASP B 1 11 ? 12.484 -4.582 14.734 1 93.62 11 ASP B O 1
ATOM 1698 N N . ALA B 1 12 ? 11.125 -5.242 16.359 1 95 12 ALA B N 1
ATOM 1699 C CA . ALA B 1 12 ? 10.648 -6.391 15.586 1 95 12 ALA B CA 1
ATOM 1700 C C . ALA B 1 12 ? 9.812 -5.941 14.391 1 95 12 ALA B C 1
ATOM 1702 O O . ALA B 1 12 ? 9.891 -6.531 13.312 1 95 12 ALA B O 1
ATOM 1703 N N . LEU B 1 13 ? 8.953 -4.965 14.617 1 96.94 13 LEU B N 1
ATOM 1704 C CA . LEU B 1 13 ? 8.18 -4.418 13.508 1 96.94 13 LEU B CA 1
ATOM 1705 C C . LEU B 1 13 ? 9.094 -3.822 12.445 1 96.94 13 LEU B C 1
ATOM 1707 O O . LEU B 1 13 ? 8.93 -4.09 11.258 1 96.94 13 LEU B O 1
ATOM 1711 N N . ILE B 1 14 ? 10.07 -3.113 12.867 1 97.94 14 ILE B N 1
ATOM 1712 C CA . ILE B 1 14 ? 11.031 -2.51 11.945 1 97.94 14 ILE B CA 1
ATOM 1713 C C . ILE B 1 14 ? 11.805 -3.605 11.219 1 97.94 14 ILE B C 1
ATOM 1715 O O . ILE B 1 14 ? 12.016 -3.523 10.008 1 97.94 14 ILE B O 1
ATOM 1719 N N . ASP B 1 15 ? 12.211 -4.621 11.898 1 97.19 15 ASP B N 1
ATOM 1720 C CA . ASP B 1 15 ? 12.914 -5.742 11.281 1 97.19 15 ASP B CA 1
ATOM 1721 C C . ASP B 1 15 ? 12.039 -6.418 10.219 1 97.19 15 ASP B C 1
ATOM 1723 O O . ASP B 1 15 ? 12.531 -6.793 9.156 1 97.19 15 ASP B O 1
ATOM 1727 N N . GLY B 1 16 ? 10.758 -6.598 10.547 1 97.31 16 GLY B N 1
ATOM 1728 C CA . GLY B 1 16 ? 9.836 -7.164 9.57 1 97.31 16 GLY B CA 1
ATOM 1729 C C . GLY B 1 16 ? 9.734 -6.344 8.297 1 97.31 16 GLY B C 1
ATOM 1730 O O . GLY B 1 16 ? 9.773 -6.895 7.195 1 97.31 16 GLY B O 1
ATOM 1731 N N . LEU B 1 17 ? 9.648 -5.016 8.461 1 97.69 17 LEU B N 1
ATOM 1732 C CA . LEU B 1 17 ? 9.625 -4.109 7.32 1 97.69 17 LEU B CA 1
ATOM 1733 C C . LEU B 1 17 ? 10.898 -4.246 6.492 1 97.69 17 LEU B C 1
ATOM 1735 O O . LEU B 1 17 ? 10.836 -4.266 5.258 1 97.69 17 LEU B O 1
ATOM 1739 N N . ARG B 1 18 ? 11.977 -4.414 7.117 1 97.38 18 ARG B N 1
ATOM 1740 C CA . ARG B 1 18 ? 13.273 -4.324 6.449 1 97.38 18 ARG B CA 1
ATOM 1741 C C . ARG B 1 18 ? 13.68 -5.676 5.871 1 97.38 18 ARG B C 1
ATOM 1743 O O . ARG B 1 18 ? 14.539 -5.746 4.984 1 97.38 18 ARG B O 1
ATOM 1750 N N . THR B 1 19 ? 13.047 -6.762 6.348 1 96.69 19 THR B N 1
ATOM 1751 C CA . THR B 1 19 ? 13.477 -8.078 5.883 1 96.69 19 THR B CA 1
ATOM 1752 C C . THR B 1 19 ? 12.438 -8.68 4.934 1 96.69 19 THR B C 1
ATOM 1754 O O . THR B 1 19 ? 12.719 -9.656 4.238 1 96.69 19 THR B O 1
ATOM 1757 N N . ARG B 1 20 ? 11.234 -8.094 4.918 1 97.12 20 ARG B N 1
ATOM 1758 C CA . ARG B 1 20 ? 10.273 -8.578 3.93 1 97.12 20 ARG B CA 1
ATOM 1759 C C . ARG B 1 20 ? 10.812 -8.414 2.514 1 97.12 20 ARG B C 1
ATOM 1761 O O . ARG B 1 20 ? 11.305 -7.34 2.156 1 97.12 20 ARG B O 1
ATOM 1768 N N . ARG B 1 21 ? 10.711 -9.461 1.745 1 95.56 21 ARG B N 1
ATOM 1769 C CA . ARG B 1 21 ? 11.086 -9.445 0.335 1 95.56 21 ARG B CA 1
ATOM 1770 C C . ARG B 1 21 ? 10.156 -10.32 -0.492 1 95.56 21 ARG B C 1
ATOM 1772 O O . ARG B 1 21 ? 9.508 -11.227 0.043 1 95.56 21 ARG B O 1
ATOM 1779 N N . SER B 1 22 ? 10.133 -10.023 -1.784 1 97 22 SER B N 1
ATOM 1780 C CA . SER B 1 22 ? 9.391 -10.906 -2.68 1 97 22 SER B CA 1
ATOM 1781 C C . SER B 1 22 ? 10.164 -12.195 -2.953 1 97 22 SER B C 1
ATOM 1783 O O . SER B 1 22 ? 11.352 -12.148 -3.279 1 97 22 SER B O 1
ATOM 1785 N N . GLY B 1 23 ? 9.531 -13.305 -2.678 1 96.62 23 GLY B N 1
ATOM 1786 C CA . GLY B 1 23 ? 10.141 -14.594 -2.934 1 96.62 23 GLY B CA 1
ATOM 1787 C C . GLY B 1 23 ? 9.43 -15.391 -4.012 1 96.62 23 GLY B C 1
ATOM 1788 O O . GLY B 1 23 ? 8.219 -15.242 -4.199 1 96.62 23 GLY B O 1
ATOM 1789 N N . HIS B 1 24 ? 10.164 -16.266 -4.641 1 96.12 24 HIS B N 1
ATOM 1790 C CA . HIS B 1 24 ? 9.609 -17.062 -5.734 1 96.12 24 HIS B CA 1
ATOM 1791 C C . HIS B 1 24 ? 9.867 -18.547 -5.535 1 96.12 24 HIS B C 1
ATOM 1793 O O . HIS B 1 24 ? 9.438 -19.375 -6.344 1 96.12 24 HIS B O 1
ATOM 1799 N N . ASN B 1 25 ? 10.633 -18.844 -4.504 1 97.12 25 ASN B N 1
ATOM 1800 C CA . ASN B 1 25 ? 10.914 -20.234 -4.168 1 97.12 25 ASN B CA 1
ATOM 1801 C C . ASN B 1 25 ? 9.883 -20.812 -3.193 1 97.12 25 ASN B C 1
ATOM 1803 O O . ASN B 1 25 ? 10 -20.625 -1.981 1 97.12 25 ASN B O 1
ATOM 1807 N N . PHE B 1 26 ? 8.961 -21.562 -3.734 1 98.31 26 PHE B N 1
ATOM 1808 C CA . PHE B 1 26 ? 7.883 -22.141 -2.939 1 98.31 26 PHE B CA 1
ATOM 1809 C C . PHE B 1 26 ? 8.102 -23.641 -2.742 1 98.31 26 PHE B C 1
ATOM 1811 O O . PHE B 1 26 ? 8.789 -24.281 -3.541 1 98.31 26 PHE B O 1
ATOM 1818 N N . ASP B 1 27 ? 7.648 -24.188 -1.651 1 97.44 27 ASP B N 1
ATOM 1819 C CA . ASP B 1 27 ? 7.492 -25.625 -1.499 1 97.44 27 ASP B CA 1
ATOM 1820 C C . ASP B 1 27 ? 6.238 -26.125 -2.215 1 97.44 27 ASP B C 1
ATOM 1822 O O . ASP B 1 27 ? 5.125 -25.969 -1.711 1 97.44 27 ASP B O 1
ATOM 1826 N N . PRO B 1 28 ? 6.402 -26.734 -3.332 1 94 28 PRO B N 1
ATOM 1827 C CA . PRO B 1 28 ? 5.23 -27.094 -4.133 1 94 28 PRO B CA 1
ATOM 1828 C C . PRO B 1 28 ? 4.406 -28.219 -3.512 1 94 28 PRO B C 1
ATOM 1830 O O . PRO B 1 28 ? 3.293 -28.484 -3.969 1 94 28 PRO B O 1
ATOM 1833 N N . ASP B 1 29 ? 4.883 -28.828 -2.422 1 94.88 29 ASP B N 1
ATOM 1834 C CA . ASP B 1 29 ? 4.199 -29.969 -1.822 1 94.88 29 ASP B CA 1
ATOM 1835 C C . ASP B 1 29 ? 3.408 -29.547 -0.585 1 94.88 29 ASP B C 1
ATOM 1837 O O . ASP B 1 29 ? 2.834 -30.391 0.106 1 94.88 29 ASP B O 1
ATOM 1841 N N . ALA B 1 30 ? 3.441 -28.297 -0.359 1 94.88 30 ALA B N 1
ATOM 1842 C CA . ALA B 1 30 ? 2.727 -27.797 0.807 1 94.88 30 ALA B CA 1
ATOM 1843 C C . ALA B 1 30 ? 1.818 -26.625 0.427 1 94.88 30 ALA B C 1
ATOM 1845 O O . ALA B 1 30 ? 2.09 -25.906 -0.539 1 94.88 30 ALA B O 1
ATOM 1846 N N . ASP B 1 31 ? 0.748 -26.484 1.211 1 95.62 31 ASP B N 1
ATOM 1847 C CA . ASP B 1 31 ? -0.214 -25.406 0.992 1 95.62 31 ASP B CA 1
ATOM 1848 C C . ASP B 1 31 ? -0.518 -24.672 2.293 1 95.62 31 ASP B C 1
ATOM 1850 O O . ASP B 1 31 ? -0.302 -25.203 3.383 1 95.62 31 ASP B O 1
ATOM 1854 N N . ILE B 1 32 ? -0.959 -23.438 2.082 1 97.19 32 ILE B N 1
ATOM 1855 C CA . ILE B 1 32 ? -1.442 -22.797 3.295 1 97.19 32 ILE B CA 1
ATOM 1856 C C . ILE B 1 32 ? -2.846 -23.297 3.627 1 97.19 32 ILE B C 1
ATOM 1858 O O . ILE B 1 32 ? -3.625 -23.609 2.727 1 97.19 32 ILE B O 1
ATOM 1862 N N . ASP B 1 33 ? -3.203 -23.312 4.914 1 97.25 33 ASP B N 1
ATOM 1863 C CA . ASP B 1 33 ? -4.527 -23.766 5.328 1 97.25 33 ASP B CA 1
ATOM 1864 C C . ASP B 1 33 ? -5.508 -22.609 5.406 1 97.25 33 ASP B C 1
ATOM 1866 O O . ASP B 1 33 ? -5.125 -21.453 5.215 1 97.25 33 ASP B O 1
ATOM 1870 N N . ASP B 1 34 ? -6.711 -22.984 5.656 1 97.81 34 ASP B N 1
ATOM 1871 C CA . ASP B 1 34 ? -7.793 -22 5.641 1 97.81 34 ASP B CA 1
ATOM 1872 C C . ASP B 1 34 ? -7.605 -20.953 6.738 1 97.81 34 ASP B C 1
ATOM 1874 O O . ASP B 1 34 ? -7.914 -19.781 6.543 1 97.81 34 ASP B O 1
ATOM 1878 N N . ASP B 1 35 ? -7.223 -21.391 7.863 1 98.38 35 ASP B N 1
ATOM 1879 C CA . ASP B 1 35 ? -7.027 -20.469 8.977 1 98.38 35 ASP B CA 1
ATOM 1880 C C . ASP B 1 35 ? -5.945 -19.438 8.656 1 98.38 35 ASP B C 1
ATOM 1882 O O . ASP B 1 35 ? -6.098 -18.25 8.953 1 98.38 35 ASP B O 1
ATOM 1886 N N . THR B 1 36 ? -4.82 -19.922 8.094 1 98.56 36 THR B N 1
ATOM 1887 C CA . THR B 1 36 ? -3.738 -19.031 7.699 1 98.56 36 THR B CA 1
ATOM 1888 C C . THR B 1 36 ? -4.219 -18.016 6.656 1 98.56 36 THR B C 1
ATOM 1890 O O . THR B 1 36 ? -3.951 -16.828 6.77 1 98.56 36 THR B O 1
ATOM 1893 N N . LEU B 1 37 ? -4.953 -18.516 5.688 1 98.88 37 LEU B N 1
ATOM 1894 C CA . LEU B 1 37 ? -5.5 -17.641 4.668 1 98.88 37 LEU B CA 1
ATOM 1895 C C . LEU B 1 37 ? -6.395 -16.578 5.297 1 98.88 37 LEU B C 1
ATOM 1897 O O . LEU B 1 37 ? -6.289 -15.391 4.961 1 98.88 37 LEU B O 1
ATOM 1901 N N . ALA B 1 38 ? -7.23 -16.969 6.211 1 98.88 38 ALA B N 1
ATOM 1902 C CA . ALA B 1 38 ? -8.133 -16.031 6.879 1 98.88 38 ALA B CA 1
ATOM 1903 C C . ALA B 1 38 ? -7.352 -14.977 7.664 1 98.88 38 ALA B C 1
ATOM 1905 O O . ALA B 1 38 ? -7.715 -13.797 7.668 1 98.88 38 ALA B O 1
ATOM 1906 N N . GLU B 1 39 ? -6.316 -15.383 8.297 1 98.75 39 GLU B N 1
ATOM 1907 C CA . GLU B 1 39 ? -5.5 -14.453 9.078 1 98.75 39 GLU B CA 1
ATOM 1908 C C . GLU B 1 39 ? -4.789 -13.453 8.172 1 98.75 39 GLU B C 1
ATOM 1910 O O . GLU B 1 39 ? -4.664 -12.273 8.516 1 98.75 39 GLU B O 1
ATOM 1915 N N . LEU B 1 40 ? -4.258 -13.945 7.031 1 98.88 40 LEU B N 1
ATOM 1916 C CA . LEU B 1 40 ? -3.654 -13.031 6.066 1 98.88 40 LEU B CA 1
ATOM 1917 C C . LEU B 1 40 ? -4.637 -11.945 5.656 1 98.88 40 LEU B C 1
ATOM 1919 O O . LEU B 1 40 ? -4.281 -10.766 5.609 1 98.88 40 LEU B O 1
ATOM 1923 N N . ILE B 1 41 ? -5.863 -12.352 5.402 1 98.94 41 ILE B N 1
ATOM 1924 C CA . ILE B 1 41 ? -6.891 -11.422 4.949 1 98.94 41 ILE B CA 1
ATOM 1925 C C . ILE B 1 41 ? -7.281 -10.492 6.094 1 98.94 41 ILE B C 1
ATOM 1927 O O . ILE B 1 41 ? -7.465 -9.289 5.887 1 98.94 41 ILE B O 1
ATOM 1931 N N . ARG B 1 42 ? -7.441 -11.023 7.27 1 98.75 42 ARG B N 1
ATOM 1932 C CA . ARG B 1 42 ? -7.75 -10.195 8.43 1 98.75 42 ARG B CA 1
ATOM 1933 C C . ARG B 1 42 ? -6.723 -9.078 8.586 1 98.75 42 ARG B C 1
ATOM 1935 O O . ARG B 1 42 ? -7.09 -7.914 8.766 1 98.75 42 ARG B O 1
ATOM 1942 N N . ASP B 1 43 ? -5.465 -9.422 8.539 1 98.81 43 ASP B N 1
ATOM 1943 C CA . ASP B 1 43 ? -4.402 -8.43 8.664 1 98.81 43 ASP B CA 1
ATOM 1944 C C . ASP B 1 43 ? -4.461 -7.41 7.531 1 98.81 43 ASP B C 1
ATOM 1946 O O . ASP B 1 43 ? -4.219 -6.223 7.746 1 98.81 43 ASP B O 1
ATOM 1950 N N . ALA B 1 44 ? -4.789 -7.836 6.312 1 98.94 44 ALA B N 1
ATOM 1951 C CA . ALA B 1 44 ? -4.918 -6.945 5.164 1 98.94 44 ALA B CA 1
ATOM 1952 C C . ALA B 1 44 ? -5.992 -5.891 5.406 1 98.94 44 ALA B C 1
ATOM 1954 O O . ALA B 1 44 ? -5.805 -4.715 5.086 1 98.94 44 ALA B O 1
ATOM 1955 N N . THR B 1 45 ? -7.082 -6.246 6.027 1 98.56 45 THR B N 1
ATOM 1956 C CA . THR B 1 45 ? -8.242 -5.379 6.188 1 98.56 45 THR B CA 1
ATOM 1957 C C . THR B 1 45 ? -7.98 -4.301 7.234 1 98.56 45 THR B C 1
ATOM 1959 O O . THR B 1 45 ? -8.766 -3.361 7.375 1 98.56 45 THR B O 1
ATOM 1962 N N . LEU B 1 46 ? -6.867 -4.395 7.898 1 98.5 46 LEU B N 1
ATOM 1963 C CA . LEU B 1 46 ? -6.543 -3.408 8.922 1 98.5 46 LEU B CA 1
ATOM 1964 C C . LEU B 1 46 ? -5.746 -2.25 8.328 1 98.5 46 LEU B C 1
ATOM 1966 O O . LEU B 1 46 ? -5.359 -1.326 9.047 1 98.5 46 LEU B O 1
ATOM 1970 N N . ALA B 1 47 ? -5.52 -2.309 7.016 1 98.62 47 ALA B N 1
ATOM 1971 C CA . ALA B 1 47 ? -4.926 -1.175 6.312 1 98.62 47 ALA B CA 1
ATOM 1972 C C . ALA B 1 47 ? -5.836 0.05 6.383 1 98.62 47 ALA B C 1
ATOM 1974 O O . ALA B 1 47 ? -7.047 -0.079 6.562 1 98.62 47 ALA B O 1
ATOM 1975 N N . PRO B 1 48 ? -5.238 1.253 6.316 1 98.38 48 PRO B N 1
ATOM 1976 C CA . PRO B 1 48 ? -6.105 2.428 6.203 1 98.38 48 PRO B CA 1
ATOM 1977 C C . PRO B 1 48 ? -6.883 2.461 4.887 1 98.38 48 PRO B C 1
ATOM 1979 O O . PRO B 1 48 ? -6.461 1.847 3.902 1 98.38 48 PRO B O 1
ATOM 1982 N N . SER B 1 49 ? -8.008 3.096 4.91 1 98.12 49 SER B N 1
ATOM 1983 C CA . SER B 1 49 ? -8.805 3.359 3.719 1 98.12 49 SER B CA 1
ATOM 1984 C C . SER B 1 49 ? -9.531 4.695 3.826 1 98.12 49 SER B C 1
ATOM 1986 O O . SER B 1 49 ? -9.914 5.113 4.922 1 98.12 49 SER B O 1
ATOM 1988 N N . SER B 1 50 ? -9.641 5.367 2.699 1 97.25 50 SER B N 1
ATOM 1989 C CA . SER B 1 50 ? -10.352 6.641 2.674 1 97.25 50 SER B CA 1
ATOM 1990 C C . SER B 1 50 ? -11.75 6.508 3.271 1 97.25 50 SER B C 1
ATOM 1992 O O . SER B 1 50 ? -12.523 5.648 2.859 1 97.25 50 SER B O 1
ATOM 1994 N N . TYR B 1 51 ? -12 7.316 4.348 1 95.56 51 TYR B N 1
ATOM 1995 C CA . TYR B 1 51 ? -13.281 7.363 5.039 1 95.56 51 TYR B CA 1
ATOM 1996 C C . TYR B 1 51 ? -13.641 6.004 5.621 1 95.56 51 TYR B C 1
ATOM 1998 O O . TYR B 1 51 ? -14.812 5.723 5.883 1 95.56 51 TYR B O 1
ATOM 2006 N N . ASN B 1 52 ? -12.633 5.148 5.711 1 96.31 52 ASN B N 1
ATOM 2007 C CA . ASN B 1 52 ? -12.836 3.797 6.223 1 96.31 52 ASN B CA 1
ATOM 2008 C C . ASN B 1 52 ? -13.828 3.02 5.363 1 96.31 52 ASN B C 1
ATOM 2010 O O . ASN B 1 52 ? -14.562 2.166 5.867 1 96.31 52 ASN B O 1
ATOM 2014 N N . LEU B 1 53 ? -13.758 3.295 4.066 1 97.88 53 LEU B N 1
ATOM 2015 C CA . LEU B 1 53 ? -14.734 2.65 3.189 1 97.88 53 LEU B CA 1
ATOM 2016 C C . LEU B 1 53 ? -14.273 1.244 2.812 1 97.88 53 LEU B C 1
ATOM 2018 O O . LEU B 1 53 ? -15.062 0.447 2.301 1 97.88 53 LEU B O 1
ATOM 2022 N N . GLN B 1 54 ? -13.055 0.923 2.982 1 98.38 54 GLN B N 1
ATOM 2023 C CA . GLN B 1 54 ? -12.539 -0.435 2.844 1 98.38 54 GLN B CA 1
ATOM 2024 C C . GLN B 1 54 ? -12.906 -1.026 1.484 1 98.38 54 GLN B C 1
ATOM 2026 O O . GLN B 1 54 ? -13.469 -2.117 1.41 1 98.38 54 GLN B O 1
ATOM 2031 N N . PRO B 1 55 ? -12.461 -0.237 0.417 1 98.5 55 PRO B N 1
ATOM 2032 C CA . PRO B 1 55 ? -12.852 -0.632 -0.937 1 98.5 55 PRO B CA 1
ATOM 2033 C C . PRO B 1 55 ? -11.992 -1.763 -1.495 1 98.5 55 PRO B C 1
ATOM 2035 O O . PRO B 1 55 ? -11.398 -1.621 -2.568 1 98.5 55 PRO B O 1
ATOM 2038 N N . TRP B 1 56 ? -12 -2.924 -0.878 1 98.88 56 TRP B N 1
ATOM 2039 C CA . TRP B 1 56 ? -11.141 -4.016 -1.327 1 98.88 56 TRP B CA 1
ATOM 2040 C C . TRP B 1 56 ? -11.883 -5.348 -1.261 1 98.88 56 TRP B C 1
ATOM 2042 O O . TRP B 1 56 ? -12.812 -5.512 -0.469 1 98.88 56 TRP B O 1
ATOM 2052 N N . GLU B 1 57 ? -11.555 -6.184 -2.125 1 98.94 57 GLU B N 1
ATOM 2053 C CA . GLU B 1 57 ? -11.938 -7.594 -2.176 1 98.94 57 GLU B CA 1
ATOM 2054 C C . GLU B 1 57 ? -10.727 -8.484 -2.426 1 98.94 57 GLU B C 1
ATOM 2056 O O . GLU B 1 57 ? -9.781 -8.078 -3.111 1 98.94 57 GLU B O 1
ATOM 2061 N N . PHE B 1 58 ? -10.766 -9.68 -1.857 1 98.94 58 PHE B N 1
ATOM 2062 C CA . PHE B 1 58 ? -9.695 -10.656 -2.01 1 98.94 58 PHE B CA 1
ATOM 2063 C C . PHE B 1 58 ? -10.234 -11.969 -2.58 1 98.94 58 PHE B C 1
ATOM 2065 O O . PHE B 1 58 ? -11.07 -12.625 -1.955 1 98.94 58 PHE B O 1
ATOM 2072 N N . VAL B 1 59 ? -9.781 -12.32 -3.738 1 98.94 59 VAL B N 1
ATOM 2073 C CA . VAL B 1 59 ? -10.156 -13.594 -4.34 1 98.94 59 VAL B CA 1
ATOM 2074 C C . VAL B 1 59 ? -9.008 -14.586 -4.219 1 98.94 59 VAL B C 1
ATOM 2076 O O . VAL B 1 59 ? -7.98 -14.438 -4.891 1 98.94 59 VAL B O 1
ATOM 2079 N N . ALA B 1 60 ? -9.18 -15.57 -3.447 1 98.94 60 ALA B N 1
ATOM 2080 C CA . ALA B 1 60 ? -8.18 -16.625 -3.279 1 98.94 60 ALA B CA 1
ATOM 2081 C C . ALA B 1 60 ? -8.43 -17.781 -4.246 1 98.94 60 ALA B C 1
ATOM 2083 O O . ALA B 1 60 ? -9.539 -18.297 -4.328 1 98.94 60 ALA B O 1
ATOM 2084 N N . VAL B 1 61 ? -7.426 -18.094 -4.977 1 98.88 61 VAL B N 1
ATOM 2085 C CA . VAL B 1 61 ? -7.449 -19.234 -5.895 1 98.88 61 VAL B CA 1
ATOM 2086 C C . VAL B 1 61 ? -6.527 -20.328 -5.379 1 98.88 61 VAL B C 1
ATOM 2088 O O . VAL B 1 61 ? -5.332 -20.109 -5.172 1 98.88 61 VAL B O 1
ATOM 2091 N N . GLN B 1 62 ? -7.078 -21.562 -5.219 1 98.5 62 GLN B N 1
ATOM 2092 C CA . GLN B 1 62 ? -6.289 -22.641 -4.645 1 98.5 62 GLN B CA 1
ATOM 2093 C C . GLN B 1 62 ? -6.496 -23.938 -5.418 1 98.5 62 GLN B C 1
ATOM 2095 O O . GLN B 1 62 ? -5.758 -24.906 -5.227 1 98.5 62 GLN B O 1
ATOM 2100 N N . ASP B 1 63 ? -7.512 -23.922 -6.301 1 98.25 63 ASP B N 1
ATOM 2101 C CA . ASP B 1 63 ? -7.723 -25.078 -7.164 1 98.25 63 ASP B CA 1
ATOM 2102 C C . ASP B 1 63 ? -6.59 -25.219 -8.18 1 98.25 63 ASP B C 1
ATOM 2104 O O . ASP B 1 63 ? -6.25 -24.266 -8.875 1 98.25 63 ASP B O 1
ATOM 2108 N N . ASP B 1 64 ? -6.066 -26.438 -8.297 1 97.81 64 ASP B N 1
ATOM 2109 C CA . ASP B 1 64 ? -4.883 -26.672 -9.117 1 97.81 64 ASP B CA 1
ATOM 2110 C C . ASP B 1 64 ? -5.137 -26.266 -10.57 1 97.81 64 ASP B C 1
ATOM 2112 O O . ASP B 1 64 ? -4.289 -25.625 -11.203 1 97.81 64 ASP B O 1
ATOM 2116 N N . ASP B 1 65 ? -6.215 -26.625 -11.086 1 98.44 65 ASP B N 1
ATOM 2117 C CA . ASP B 1 65 ? -6.531 -26.297 -12.477 1 98.44 65 ASP B CA 1
ATOM 2118 C C . ASP B 1 65 ? -6.707 -24.797 -12.656 1 98.44 65 ASP B C 1
ATOM 2120 O O . ASP B 1 65 ? -6.285 -24.234 -13.672 1 98.44 65 ASP B O 1
ATOM 2124 N N . ARG B 1 66 ? -7.332 -24.141 -11.75 1 98.75 66 ARG B N 1
ATOM 2125 C CA . ARG B 1 66 ? -7.551 -22.703 -11.828 1 98.75 66 ARG B CA 1
ATOM 2126 C C . ARG B 1 66 ? -6.246 -21.938 -11.633 1 98.75 66 ARG B C 1
ATOM 2128 O O . ARG B 1 66 ? -6.031 -20.891 -12.25 1 98.75 66 ARG B O 1
ATOM 2135 N N . LEU B 1 67 ? -5.402 -22.484 -10.789 1 98.75 67 LEU B N 1
ATOM 2136 C CA . LEU B 1 67 ? -4.086 -21.875 -10.656 1 98.75 67 LEU B CA 1
ATOM 2137 C C . LEU B 1 67 ? -3.322 -21.922 -11.977 1 98.75 67 LEU B C 1
ATOM 2139 O O . LEU B 1 67 ? -2.645 -20.969 -12.344 1 98.75 67 LEU B O 1
ATOM 2143 N N . ALA B 1 68 ? -3.408 -23.047 -12.625 1 98.75 68 ALA B N 1
ATOM 2144 C CA . ALA B 1 68 ? -2.754 -23.172 -13.922 1 98.75 68 ALA B CA 1
ATOM 2145 C C . ALA B 1 68 ? -3.305 -22.172 -14.922 1 98.75 68 ALA B C 1
ATOM 2147 O O . ALA B 1 68 ? -2.543 -21.531 -15.664 1 98.75 68 ALA B O 1
ATOM 2148 N N . GLU B 1 69 ? -4.617 -22.016 -14.969 1 98.81 69 GLU B N 1
ATOM 2149 C CA . GLU B 1 69 ? -5.25 -21.031 -15.836 1 98.81 69 GLU B CA 1
ATOM 2150 C C . GLU B 1 69 ? -4.801 -19.609 -15.477 1 98.81 69 GLU B C 1
ATOM 2152 O O . GLU B 1 69 ? -4.523 -18.797 -16.359 1 98.81 69 GLU B O 1
ATOM 2157 N N . LEU B 1 70 ? -4.738 -19.344 -14.211 1 98.88 70 LEU B N 1
ATOM 2158 C CA . LEU B 1 70 ? -4.324 -18.031 -13.75 1 98.88 70 LEU B CA 1
ATOM 2159 C C . LEU B 1 70 ? -2.871 -17.75 -14.125 1 98.88 70 LEU B C 1
ATOM 2161 O O . LEU B 1 70 ? -2.52 -16.625 -14.469 1 98.88 70 LEU B O 1
ATOM 2165 N N . ALA B 1 71 ? -2.064 -18.797 -14.031 1 98.81 71 ALA B N 1
ATOM 2166 C CA . ALA B 1 71 ? -0.673 -18.656 -14.453 1 98.81 71 ALA B CA 1
ATOM 2167 C C . ALA B 1 71 ? -0.583 -18.266 -15.93 1 98.81 71 ALA B C 1
ATOM 2169 O O . ALA B 1 71 ? 0.259 -17.453 -16.312 1 98.81 71 ALA B O 1
ATOM 2170 N N . GLU B 1 72 ? -1.415 -18.797 -16.75 1 98.75 72 GLU B N 1
ATOM 2171 C CA . GLU B 1 72 ? -1.453 -18.438 -18.156 1 98.75 72 GLU B CA 1
ATOM 2172 C C . GLU B 1 72 ? -1.857 -16.984 -18.344 1 98.75 72 GLU B C 1
ATOM 2174 O O . GLU B 1 72 ? -1.269 -16.266 -19.156 1 98.75 72 GLU B O 1
ATOM 2179 N N . ILE B 1 73 ? -2.861 -16.562 -17.594 1 98.81 73 ILE B N 1
ATOM 2180 C CA . ILE B 1 73 ? -3.33 -15.18 -17.641 1 98.81 73 ILE B CA 1
ATOM 2181 C C . ILE B 1 73 ? -2.209 -14.242 -17.203 1 98.81 73 ILE B C 1
ATOM 2183 O O . ILE B 1 73 ? -2.1 -13.125 -17.688 1 98.81 73 ILE B O 1
ATOM 2187 N N . ALA B 1 74 ? -1.356 -14.797 -16.297 1 98.56 74 ALA B N 1
ATOM 2188 C CA . ALA B 1 74 ? -0.235 -14.031 -15.773 1 98.56 74 ALA B CA 1
ATOM 2189 C C . ALA B 1 74 ? 1.045 -14.32 -16.547 1 98.56 74 ALA B C 1
ATOM 2191 O O . ALA B 1 74 ? 2.127 -14.414 -15.969 1 98.56 74 ALA B O 1
ATOM 2192 N N . TYR B 1 75 ? 0.87 -14.547 -17.781 1 97.25 75 TYR B N 1
ATOM 2193 C CA . TYR B 1 75 ? 1.987 -14.672 -18.719 1 97.25 75 TYR B CA 1
ATOM 2194 C C . TYR B 1 75 ? 2.885 -15.844 -18.344 1 97.25 75 TYR B C 1
ATOM 2196 O O . TYR B 1 75 ? 4.113 -15.727 -18.375 1 97.25 75 TYR B O 1
ATOM 2204 N N . ASP B 1 76 ? 2.365 -16.875 -17.797 1 97.69 76 ASP B N 1
ATOM 2205 C CA . ASP B 1 76 ? 2.955 -18.188 -17.562 1 97.69 76 ASP B CA 1
ATOM 2206 C C . ASP B 1 76 ? 3.947 -18.141 -16.391 1 97.69 76 ASP B C 1
ATOM 2208 O O . ASP B 1 76 ? 4.957 -18.859 -16.406 1 97.69 76 ASP B O 1
ATOM 2212 N N . GLN B 1 77 ? 3.705 -17.312 -15.484 1 97.25 77 GLN B N 1
ATOM 2213 C CA . GLN B 1 77 ? 4.504 -17.297 -14.258 1 97.25 77 GLN B CA 1
ATOM 2214 C C . GLN B 1 77 ? 4.219 -18.516 -13.391 1 97.25 77 GLN B C 1
ATOM 2216 O O . GLN B 1 77 ? 3.23 -18.547 -12.656 1 97.25 77 GLN B O 1
ATOM 2221 N N . GLN B 1 78 ? 5.16 -19.438 -13.383 1 96.25 78 GLN B N 1
ATOM 2222 C CA . GLN B 1 78 ? 4.965 -20.766 -12.82 1 96.25 78 GLN B CA 1
ATOM 2223 C C . GLN B 1 78 ? 4.902 -20.719 -11.297 1 96.25 78 GLN B C 1
ATOM 2225 O O . GLN B 1 78 ? 4.285 -21.578 -10.672 1 96.25 78 GLN B O 1
ATOM 2230 N N . HIS B 1 79 ? 5.52 -19.719 -10.719 1 96.38 79 HIS B N 1
ATOM 2231 C CA . HIS B 1 79 ? 5.539 -19.641 -9.266 1 96.38 79 HIS B CA 1
ATOM 2232 C C . HIS B 1 79 ? 4.129 -19.469 -8.703 1 96.38 79 HIS B C 1
ATOM 2234 O O . HIS B 1 79 ? 3.898 -19.719 -7.516 1 96.38 79 HIS B O 1
ATOM 2240 N N . ILE B 1 80 ? 3.16 -19.062 -9.539 1 98.25 80 ILE B N 1
ATOM 2241 C CA . ILE B 1 80 ? 1.766 -18.984 -9.117 1 98.25 80 ILE B CA 1
ATOM 2242 C C . ILE B 1 80 ? 1.255 -20.375 -8.773 1 98.25 80 ILE B C 1
ATOM 2244 O O . ILE B 1 80 ? 0.596 -20.562 -7.746 1 98.25 80 ILE B O 1
ATOM 2248 N N . VAL B 1 81 ? 1.612 -21.328 -9.586 1 98.25 81 VAL B N 1
ATOM 2249 C CA . VAL B 1 81 ? 1.207 -22.719 -9.367 1 98.25 81 VAL B CA 1
ATOM 2250 C C . VAL B 1 81 ? 1.99 -23.312 -8.195 1 98.25 81 VAL B C 1
ATOM 2252 O O . VAL B 1 81 ? 1.415 -23.953 -7.32 1 98.25 81 VAL B O 1
ATOM 2255 N N . ASP B 1 82 ? 3.275 -23.047 -8.141 1 98.06 82 ASP B N 1
ATOM 2256 C CA . ASP B 1 82 ? 4.148 -23.594 -7.105 1 98.06 82 ASP B CA 1
ATOM 2257 C C . ASP B 1 82 ? 3.744 -23.109 -5.723 1 98.06 82 ASP B C 1
ATOM 2259 O O . ASP B 1 82 ? 3.953 -23.797 -4.723 1 98.06 82 ASP B O 1
ATOM 2263 N N . ALA B 1 83 ? 3.15 -21.922 -5.633 1 98.56 83 ALA B N 1
ATOM 2264 C CA . ALA B 1 83 ? 2.773 -21.312 -4.363 1 98.56 83 ALA B CA 1
ATOM 2265 C C . ALA B 1 83 ? 1.586 -22.047 -3.736 1 98.56 83 ALA B C 1
ATOM 2267 O O . ALA B 1 83 ? 1.402 -22.016 -2.518 1 98.56 83 ALA B O 1
ATOM 2268 N N . GLY B 1 84 ? 0.774 -22.594 -4.578 1 98.5 84 GLY B N 1
ATOM 2269 C CA . GLY B 1 84 ? -0.406 -23.312 -4.117 1 98.5 84 GLY B CA 1
ATOM 2270 C C . GLY B 1 84 ? -1.568 -22.391 -3.791 1 98.5 84 GLY B C 1
ATOM 2271 O O . GLY B 1 84 ? -2.697 -22.844 -3.604 1 98.5 84 GLY B O 1
ATOM 2272 N N . THR B 1 85 ? -1.337 -21.109 -3.645 1 98.88 85 THR B N 1
ATOM 2273 C CA . THR B 1 85 ? -2.371 -20.109 -3.4 1 98.88 85 THR B CA 1
ATOM 2274 C C . THR B 1 85 ? -2.041 -18.797 -4.113 1 98.88 85 THR B C 1
ATOM 2276 O O . THR B 1 85 ? -0.911 -18.312 -4.043 1 98.88 85 THR B O 1
ATOM 2279 N N . ALA B 1 86 ? -2.965 -18.266 -4.883 1 98.94 86 ALA B N 1
ATOM 2280 C CA . ALA B 1 86 ? -2.91 -16.906 -5.434 1 98.94 86 ALA B CA 1
ATOM 2281 C C . ALA B 1 86 ? -4.059 -16.062 -4.91 1 98.94 86 ALA B C 1
ATOM 2283 O O . ALA B 1 86 ? -5.191 -16.531 -4.801 1 98.94 86 ALA B O 1
ATOM 2284 N N . ILE B 1 87 ? -3.752 -14.867 -4.516 1 99 87 ILE B N 1
ATOM 2285 C CA . ILE B 1 87 ? -4.773 -13.93 -4.051 1 99 87 ILE B CA 1
ATOM 2286 C C . ILE B 1 87 ? -4.836 -12.727 -4.988 1 99 87 ILE B C 1
ATOM 2288 O O . ILE B 1 87 ? -3.875 -11.961 -5.086 1 99 87 ILE B O 1
ATOM 2292 N N . LEU B 1 88 ? -5.926 -12.602 -5.707 1 99 88 LEU B N 1
ATOM 2293 C CA . LEU B 1 88 ? -6.18 -11.391 -6.473 1 99 88 LEU B CA 1
ATOM 2294 C C . LEU B 1 88 ? -6.781 -10.305 -5.59 1 99 88 LEU B C 1
ATOM 2296 O O . LEU B 1 88 ? -7.918 -10.43 -5.133 1 99 88 LEU B O 1
ATOM 2300 N N . VAL B 1 89 ? -6.031 -9.281 -5.32 1 99 89 VAL B N 1
ATOM 2301 C CA . VAL B 1 89 ? -6.516 -8.117 -4.59 1 99 89 VAL B CA 1
ATOM 2302 C C . VAL B 1 89 ? -7.211 -7.16 -5.551 1 99 89 VAL B C 1
ATOM 2304 O O . VAL B 1 89 ? -6.629 -6.746 -6.559 1 99 89 VAL B O 1
ATOM 2307 N N . ALA B 1 90 ? -8.453 -6.859 -5.242 1 98.94 90 ALA B N 1
ATOM 2308 C CA . ALA B 1 90 ? -9.266 -6.004 -6.105 1 98.94 90 ALA B CA 1
ATOM 2309 C C . ALA B 1 90 ? -9.82 -4.816 -5.328 1 98.94 90 ALA B C 1
ATOM 2311 O O . ALA B 1 90 ? -9.883 -4.844 -4.094 1 98.94 90 ALA B O 1
ATOM 2312 N N . GLY B 1 91 ? -10.109 -3.752 -6.055 1 98.88 91 GLY B N 1
ATOM 2313 C CA . GLY B 1 91 ? -10.633 -2.545 -5.438 1 98.88 91 GLY B CA 1
ATOM 2314 C C . GLY B 1 91 ? -11.906 -2.045 -6.094 1 98.88 91 GLY B C 1
ATOM 2315 O O . GLY B 1 91 ? -12.055 -2.125 -7.316 1 98.88 91 GLY B O 1
ATOM 2316 N N . HIS B 1 92 ? -12.82 -1.513 -5.273 1 98.62 92 HIS B N 1
ATOM 2317 C CA . HIS B 1 92 ? -14.031 -0.874 -5.781 1 98.62 92 HIS B CA 1
ATOM 2318 C C . HIS B 1 92 ? -13.711 0.46 -6.445 1 98.62 92 HIS B C 1
ATOM 2320 O O . HIS B 1 92 ? -13.008 1.296 -5.867 1 98.62 92 HIS B O 1
ATOM 2326 N N . THR B 1 93 ? -14.281 0.715 -7.633 1 98.25 93 THR B N 1
ATOM 2327 C CA . THR B 1 93 ? -14.078 2.008 -8.273 1 98.25 93 THR B CA 1
ATOM 2328 C C . THR B 1 93 ? -15.172 2.988 -7.879 1 98.25 93 THR B C 1
ATOM 2330 O O . THR B 1 93 ? -15.141 4.156 -8.273 1 98.25 93 THR B O 1
ATOM 2333 N N . ASP B 1 94 ? -16.109 2.539 -7.141 1 96.31 94 ASP B N 1
ATOM 2334 C CA . ASP B 1 94 ? -17.141 3.377 -6.535 1 96.31 94 ASP B CA 1
ATOM 2335 C C . ASP B 1 94 ? -17.25 3.115 -5.035 1 96.31 94 ASP B C 1
ATOM 2337 O O . ASP B 1 94 ? -16.797 2.074 -4.547 1 96.31 94 ASP B O 1
ATOM 2341 N N . PRO B 1 95 ? -17.734 4.074 -4.328 1 96.12 95 PRO B N 1
ATOM 2342 C CA . PRO B 1 95 ? -17.812 3.938 -2.871 1 96.12 95 PRO B CA 1
ATOM 2343 C C . PRO B 1 95 ? -19.031 3.15 -2.422 1 96.12 95 PRO B C 1
ATOM 2345 O O . PRO B 1 95 ? -19.875 3.67 -1.677 1 96.12 95 PRO B O 1
ATOM 2348 N N . LYS B 1 96 ? -19.062 1.886 -2.734 1 94.81 96 LYS B N 1
ATOM 2349 C CA . LYS B 1 96 ? -20.281 1.096 -2.551 1 94.81 96 LYS B CA 1
ATOM 2350 C C . LYS B 1 96 ? -20.484 0.736 -1.083 1 94.81 96 LYS B C 1
ATOM 2352 O O . LYS B 1 96 ? -21.547 0.238 -0.703 1 94.81 96 LYS B O 1
ATOM 2357 N N . THR B 1 97 ? -19.5 1.014 -0.248 1 96.56 97 THR B N 1
ATOM 2358 C CA . THR B 1 97 ? -19.625 0.729 1.177 1 96.56 97 THR B CA 1
ATOM 2359 C C . THR B 1 97 ? -20 1.992 1.947 1 96.56 97 THR B C 1
ATOM 2361 O O . THR B 1 97 ? -20.141 1.96 3.172 1 96.56 97 THR B O 1
ATOM 2364 N N . ALA B 1 98 ? -20.203 3.068 1.253 1 96.94 98 ALA B N 1
ATOM 2365 C CA . ALA B 1 98 ? -20.406 4.367 1.885 1 96.94 98 ALA B CA 1
ATOM 2366 C C . ALA B 1 98 ? -21.672 4.355 2.75 1 96.94 98 ALA B C 1
ATOM 2368 O O . ALA B 1 98 ? -21.641 4.836 3.887 1 96.94 98 ALA B O 1
ATOM 2369 N N . ASP B 1 99 ? -22.766 3.766 2.197 1 95.56 99 ASP B N 1
ATOM 2370 C CA . ASP B 1 99 ? -24 3.752 2.967 1 95.56 99 ASP B CA 1
ATOM 2371 C C . ASP B 1 99 ? -23.812 3.062 4.316 1 95.56 99 ASP B C 1
ATOM 2373 O O . ASP B 1 99 ? -24.172 3.607 5.355 1 95.56 99 ASP B O 1
ATOM 2377 N N . ARG B 1 100 ? -23.234 1.962 4.27 1 94.88 100 ARG B N 1
ATOM 2378 C CA . ARG B 1 100 ? -23.016 1.189 5.488 1 94.88 100 ARG B CA 1
ATOM 2379 C C . ARG B 1 100 ? -22.125 1.945 6.469 1 94.88 100 ARG B C 1
ATOM 2381 O O . ARG B 1 100 ? -22.438 2.053 7.652 1 94.88 100 ARG B O 1
ATOM 2388 N N . VAL B 1 101 ? -21.031 2.471 6.059 1 95.25 101 VAL B N 1
ATOM 2389 C CA . VAL B 1 101 ? -20.016 3.09 6.918 1 95.25 101 VAL B CA 1
ATOM 2390 C C . VAL B 1 101 ? -20.594 4.355 7.551 1 95.25 101 VAL B C 1
ATOM 2392 O O . VAL B 1 101 ? -20.453 4.57 8.758 1 95.25 101 VAL B O 1
ATOM 2395 N N . PHE B 1 102 ? -21.266 5.148 6.77 1 95.06 102 PHE B N 1
ATOM 2396 C CA . PHE B 1 102 ? -21.781 6.406 7.301 1 95.06 102 PHE B CA 1
ATOM 2397 C C . PHE B 1 102 ? -22.953 6.168 8.234 1 95.06 102 PHE B C 1
ATOM 2399 O O . PHE B 1 102 ? -23.141 6.898 9.211 1 95.06 102 PHE B O 1
ATOM 2406 N N . GLU B 1 103 ? -23.719 5.141 7.91 1 94.44 103 GLU B N 1
ATOM 2407 C CA . GLU B 1 103 ? -24.766 4.746 8.852 1 94.44 103 GLU B CA 1
ATOM 2408 C C . GLU B 1 103 ? -24.172 4.324 10.195 1 94.44 103 GLU B C 1
ATOM 2410 O O . GLU B 1 103 ? -24.703 4.688 11.25 1 94.44 103 GLU B O 1
ATOM 2415 N N . GLU B 1 104 ? -23.125 3.578 10.102 1 92.19 104 GLU B N 1
ATOM 2416 C CA . GLU B 1 104 ? -22.438 3.143 11.312 1 92.19 104 GLU B CA 1
ATOM 2417 C C . GLU B 1 104 ? -21.891 4.332 12.094 1 92.19 104 GLU B C 1
ATOM 2419 O O . GLU B 1 104 ? -21.922 4.34 13.328 1 92.19 104 GLU B O 1
ATOM 2424 N N . TRP B 1 105 ? -21.375 5.324 11.438 1 92 105 TRP B N 1
ATOM 2425 C CA . TRP B 1 105 ? -20.828 6.512 12.086 1 92 105 TRP B CA 1
ATOM 2426 C C . TRP B 1 105 ? -21.938 7.312 12.773 1 92 105 TRP B C 1
ATOM 2428 O O . TRP B 1 105 ? -21.734 7.816 13.883 1 92 105 TRP B O 1
ATOM 2438 N N . VAL B 1 106 ? -23.078 7.395 12.086 1 93.25 106 VAL B N 1
ATOM 2439 C CA . VAL B 1 106 ? -24.219 8.109 12.656 1 93.25 106 VAL B CA 1
ATOM 2440 C C . VAL B 1 106 ? -24.734 7.359 13.883 1 93.25 106 VAL B C 1
ATOM 2442 O O . VAL B 1 106 ? -24.984 7.965 14.93 1 93.25 106 VAL B O 1
ATOM 2445 N N . ASP B 1 107 ? -24.812 6.035 13.758 1 92.94 107 ASP B N 1
ATOM 2446 C CA . ASP B 1 107 ? -25.281 5.199 14.859 1 92.94 107 ASP B CA 1
ATOM 2447 C C . ASP B 1 107 ? -24.328 5.285 16.062 1 92.94 107 ASP B C 1
ATOM 2449 O O . ASP B 1 107 ? -24.766 5.195 17.203 1 92.94 107 ASP B O 1
ATOM 2453 N N . ALA B 1 108 ? -23.094 5.508 15.789 1 89.56 108 ALA B N 1
ATOM 2454 C CA . ALA B 1 108 ? -22.078 5.586 16.844 1 89.56 108 ALA B CA 1
ATOM 2455 C C . ALA B 1 108 ? -22 6.992 17.422 1 89.56 108 ALA B C 1
ATOM 2457 O O . ALA B 1 108 ? -21.234 7.242 18.359 1 89.56 108 ALA B O 1
ATOM 2458 N N . GLY B 1 109 ? -22.734 7.898 16.828 1 90 109 GLY B N 1
ATOM 2459 C CA . GLY B 1 109 ? -22.812 9.25 17.359 1 90 109 GLY B CA 1
ATOM 2460 C C . GLY B 1 109 ? -21.672 10.133 16.891 1 90 109 GLY B C 1
ATOM 2461 O O . GLY B 1 109 ? -21.391 11.18 17.484 1 90 109 GLY B O 1
ATOM 2462 N N . ARG B 1 110 ? -20.953 9.703 15.844 1 87.88 110 ARG B N 1
ATOM 2463 C CA . ARG B 1 110 ? -19.859 10.508 15.32 1 87.88 11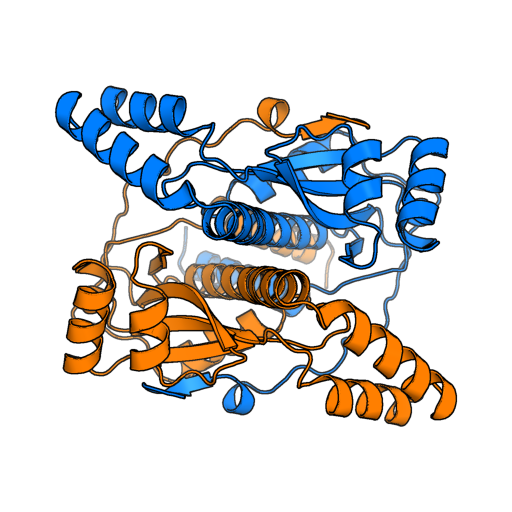0 ARG B CA 1
ATOM 2464 C C . ARG B 1 110 ? -20.391 11.75 14.602 1 87.88 110 ARG B C 1
ATOM 2466 O O . ARG B 1 110 ? -19.719 12.789 14.586 1 87.88 110 ARG B O 1
ATOM 2473 N N . PHE B 1 111 ? -21.547 11.57 13.992 1 91.12 111 PHE B N 1
ATOM 2474 C CA . PHE B 1 111 ? -22.25 12.641 13.289 1 91.12 111 PHE B CA 1
ATOM 2475 C C . PHE B 1 111 ? -23.75 12.531 13.531 1 91.12 111 PHE B C 1
ATOM 2477 O O . PHE B 1 111 ? -24.266 11.453 13.828 1 91.12 111 PHE B O 1
ATOM 2484 N N . ASP B 1 112 ? -24.375 13.688 13.461 1 94.88 112 ASP B N 1
ATOM 2485 C CA . ASP B 1 112 ? -25.828 13.602 13.367 1 94.88 112 ASP B CA 1
ATOM 2486 C C . ASP B 1 112 ? -26.25 13.156 11.969 1 94.88 112 ASP B C 1
ATOM 2488 O O . ASP B 1 112 ? -25.469 13.203 11.023 1 94.88 112 ASP B O 1
ATOM 2492 N N . ALA B 1 113 ? -27.547 12.773 11.836 1 94.81 113 ALA B N 1
ATOM 2493 C CA . ALA B 1 113 ? -28.047 12.156 10.609 1 94.81 113 ALA B CA 1
ATOM 2494 C C . ALA B 1 113 ? -27.875 13.094 9.414 1 94.81 113 ALA B C 1
ATOM 2496 O O . ALA B 1 113 ? -27.453 12.664 8.344 1 94.81 113 ALA B O 1
ATOM 2497 N N . ASP B 1 114 ? -28.203 14.312 9.602 1 96.31 114 ASP B N 1
ATOM 2498 C CA . ASP B 1 114 ? -28.125 15.273 8.508 1 96.31 114 ASP B CA 1
ATOM 2499 C C . ASP B 1 114 ? -26.672 15.523 8.094 1 96.31 114 ASP B C 1
ATOM 2501 O O . ASP B 1 114 ? -26.359 15.547 6.898 1 96.31 114 ASP B O 1
ATOM 2505 N N . THR B 1 115 ? -25.875 15.711 9.039 1 95 115 THR B N 1
ATOM 2506 C CA . THR B 1 115 ? -24.453 15.906 8.773 1 95 115 THR B CA 1
ATOM 2507 C C . THR B 1 115 ? -23.859 14.664 8.109 1 95 115 THR B C 1
ATOM 2509 O O . THR B 1 115 ? -23.078 14.773 7.164 1 95 115 THR B O 1
ATOM 2512 N N . GLY B 1 116 ? -24.219 13.57 8.609 1 94.88 116 GLY B N 1
ATOM 2513 C CA . GLY B 1 116 ? -23.766 12.32 8.023 1 94.88 116 GLY B CA 1
ATOM 2514 C C . GLY B 1 116 ? -24.172 12.156 6.574 1 94.88 116 GLY B C 1
ATOM 2515 O O . GLY B 1 116 ? -23.359 11.758 5.738 1 94.88 116 GLY B O 1
ATOM 2516 N N . ALA B 1 117 ? -25.359 12.492 6.309 1 95.38 117 ALA B N 1
ATOM 2517 C CA . ALA B 1 117 ? -25.859 12.375 4.945 1 95.38 117 ALA B CA 1
ATOM 2518 C C . ALA B 1 117 ? -25.141 13.328 4.004 1 95.38 117 ALA B C 1
ATOM 2520 O O . ALA B 1 117 ? -24.844 12.977 2.859 1 95.38 117 ALA B O 1
ATOM 2521 N N . GLU B 1 118 ? -24.906 14.461 4.461 1 95.25 118 GLU B N 1
ATOM 2522 C CA . GLU B 1 118 ? -24.203 15.453 3.654 1 95.25 118 GLU B CA 1
ATOM 2523 C C . GLU B 1 118 ? -22.766 15.031 3.375 1 95.25 118 GLU B C 1
ATOM 2525 O O . GLU B 1 118 ? -22.281 15.133 2.242 1 95.25 118 GLU B O 1
ATOM 2530 N N . LEU B 1 119 ? -22.125 14.602 4.418 1 93.69 119 LEU B N 1
ATOM 2531 C CA . LEU B 1 119 ? -20.75 14.156 4.266 1 93.69 119 LEU B CA 1
ATOM 2532 C C . LEU B 1 119 ? -20.672 12.945 3.34 1 93.69 119 LEU B C 1
ATOM 2534 O O . LEU B 1 119 ? -19.75 12.844 2.52 1 93.69 119 LEU B O 1
ATOM 2538 N N . LYS B 1 120 ? -21.562 12.078 3.52 1 95.94 120 LYS B N 1
ATOM 2539 C CA . LYS B 1 120 ? -21.609 10.914 2.635 1 95.94 120 LYS B CA 1
ATOM 2540 C C . LYS B 1 120 ? -21.734 11.344 1.176 1 95.94 120 LYS B C 1
ATOM 2542 O O . LYS B 1 120 ? -21.016 10.844 0.311 1 95.94 120 LYS B O 1
ATOM 2547 N N . SER B 1 121 ? -22.641 12.258 0.924 1 95.81 121 SER B N 1
ATOM 2548 C CA . SER B 1 121 ? -22.875 12.727 -0.436 1 95.81 121 SER B CA 1
ATOM 2549 C C . SER B 1 121 ? -21.609 13.352 -1.027 1 95.81 121 SER B C 1
ATOM 2551 O O . SER B 1 121 ? -21.297 13.125 -2.197 1 95.81 121 SER B O 1
ATOM 2553 N N . GLN B 1 122 ? -20.938 14.062 -0.249 1 92.69 122 GLN B N 1
ATOM 2554 C CA . GLN B 1 122 ? -19.688 14.688 -0.691 1 92.69 122 GLN B CA 1
ATOM 2555 C C . GLN B 1 122 ? -18.609 13.641 -0.973 1 92.69 122 GLN B C 1
ATOM 2557 O O . GLN B 1 122 ? -17.891 13.742 -1.962 1 92.69 122 GLN B O 1
ATOM 2562 N N . THR B 1 123 ? -18.547 12.688 -0.107 1 92.94 123 THR B N 1
ATOM 2563 C CA . THR B 1 123 ? -17.578 11.609 -0.25 1 92.94 123 THR B CA 1
ATOM 2564 C C . THR B 1 123 ? -17.844 10.82 -1.529 1 92.94 123 THR B C 1
ATOM 2566 O O . THR B 1 123 ? -16.922 10.609 -2.334 1 92.94 123 THR B O 1
ATOM 2569 N N . VAL B 1 124 ? -19.047 10.5 -1.724 1 94.62 124 VAL B N 1
ATOM 2570 C CA . VAL B 1 124 ? -19.438 9.727 -2.904 1 94.62 124 VAL B CA 1
ATOM 2571 C C . VAL B 1 124 ? -19.109 10.523 -4.164 1 94.62 124 VAL B C 1
ATOM 2573 O O . VAL B 1 124 ? -18.547 9.977 -5.121 1 94.62 124 VAL B O 1
ATOM 2576 N N . ALA B 1 125 ? -19.344 11.789 -4.141 1 93.69 125 ALA B N 1
ATOM 2577 C CA . ALA B 1 125 ? -19.125 12.664 -5.293 1 93.69 125 ALA B CA 1
ATOM 2578 C C . ALA B 1 125 ? -17.641 12.734 -5.648 1 93.69 125 ALA B C 1
ATOM 2580 O O . ALA B 1 125 ? -17.281 12.867 -6.82 1 93.69 125 ALA B O 1
ATOM 2581 N N . SER B 1 126 ? -16.828 12.578 -4.688 1 92.62 126 SER B N 1
ATOM 2582 C CA . SER B 1 126 ? -15.391 12.719 -4.891 1 92.62 126 SER B CA 1
ATOM 2583 C C . SER B 1 126 ? -14.828 11.539 -5.688 1 92.62 126 SER B C 1
ATOM 2585 O O . SER B 1 126 ? -13.711 11.609 -6.203 1 92.62 126 SER B O 1
ATOM 2587 N N . TYR B 1 127 ? -15.617 10.445 -5.836 1 93.5 127 TYR B N 1
ATOM 2588 C CA . TYR B 1 127 ? -15.125 9.266 -6.535 1 93.5 127 TYR B CA 1
ATOM 2589 C C . TYR B 1 127 ? -15.945 9 -7.789 1 93.5 127 TYR B C 1
ATOM 2591 O O . TYR B 1 127 ? -15.859 7.918 -8.383 1 93.5 127 TYR B O 1
ATOM 2599 N N . GLU B 1 128 ? -16.688 9.961 -8.273 1 89.44 128 GLU B N 1
ATOM 2600 C CA . GLU B 1 128 ? -17.688 9.758 -9.32 1 89.44 128 GLU B CA 1
ATOM 2601 C C . GLU B 1 128 ? -17.031 9.703 -10.695 1 89.44 128 GLU B C 1
ATOM 2603 O O . GLU B 1 128 ? -17.562 9.078 -11.617 1 89.44 128 GLU B O 1
ATOM 2608 N N . SER B 1 129 ? -15.898 10.328 -10.875 1 94.12 129 SER B N 1
ATOM 2609 C CA . SER B 1 129 ? -15.25 10.211 -12.18 1 94.12 129 SER B CA 1
ATOM 2610 C C . SER B 1 129 ? -14.523 8.875 -12.312 1 94.12 129 SER B C 1
ATOM 2612 O O . SER B 1 129 ? -14.078 8.297 -11.32 1 94.12 129 SER B O 1
ATOM 2614 N N . ASP B 1 130 ? -14.375 8.406 -13.594 1 95.38 130 ASP B N 1
ATOM 2615 C CA . ASP B 1 130 ? -13.703 7.141 -13.867 1 95.38 130 ASP B CA 1
ATOM 2616 C C . ASP B 1 130 ? -12.281 7.141 -13.305 1 95.38 130 ASP B C 1
ATOM 2618 O O . ASP B 1 130 ? -11.859 6.176 -12.664 1 95.38 130 ASP B O 1
ATOM 2622 N N . GLN B 1 131 ? -11.656 8.25 -13.484 1 96.69 131 GLN B N 1
ATOM 2623 C CA . GLN B 1 131 ? -10.273 8.344 -13.023 1 96.69 131 GLN B CA 1
ATOM 2624 C C . GLN B 1 131 ? -10.195 8.352 -11.5 1 96.69 131 GLN B C 1
ATOM 2626 O O . GLN B 1 131 ? -9.398 7.617 -10.914 1 96.69 131 GLN B O 1
ATOM 2631 N N . ALA B 1 132 ? -11.016 9.156 -10.883 1 97.06 132 ALA B N 1
ATOM 2632 C CA . ALA B 1 132 ? -10.992 9.266 -9.422 1 97.06 132 ALA B CA 1
ATOM 2633 C C . ALA B 1 132 ? -11.352 7.934 -8.773 1 97.06 132 ALA B C 1
ATOM 2635 O O . ALA B 1 132 ? -10.734 7.535 -7.777 1 97.06 132 ALA B O 1
ATOM 2636 N N . GLY B 1 133 ? -12.375 7.297 -9.359 1 98.25 133 GLY B N 1
ATOM 2637 C CA . GLY B 1 133 ? -12.773 5.996 -8.844 1 98.25 133 GLY B CA 1
ATOM 2638 C C . GLY B 1 133 ? -11.688 4.945 -8.969 1 98.25 133 GLY B C 1
ATOM 2639 O O . GLY B 1 133 ? -11.469 4.16 -8.047 1 98.25 133 GLY B O 1
ATOM 2640 N N . ARG B 1 134 ? -11.016 4.941 -10.062 1 98.5 134 ARG B N 1
ATOM 2641 C CA . ARG B 1 134 ? -9.945 3.973 -10.289 1 98.5 134 ARG B CA 1
ATOM 2642 C C . ARG B 1 134 ? -8.75 4.254 -9.383 1 98.5 134 ARG B C 1
ATOM 2644 O O . ARG B 1 134 ? -8.188 3.334 -8.781 1 98.5 134 ARG B O 1
ATOM 2651 N N . ASP B 1 135 ? -8.398 5.555 -9.273 1 98.69 135 ASP B N 1
ATOM 2652 C CA . ASP B 1 135 ? -7.332 5.941 -8.359 1 98.69 135 ASP B CA 1
ATOM 2653 C C . ASP B 1 135 ? -7.652 5.508 -6.93 1 98.69 135 ASP B C 1
ATOM 2655 O O . ASP B 1 135 ? -6.789 4.98 -6.223 1 98.69 135 ASP B O 1
ATOM 2659 N N . TYR B 1 136 ? -8.898 5.742 -6.598 1 98.5 136 TYR B N 1
ATOM 2660 C CA . TYR B 1 136 ? -9.438 5.363 -5.297 1 98.5 136 TYR B CA 1
ATOM 2661 C C . TYR B 1 136 ? -9.297 3.863 -5.066 1 98.5 136 TYR B C 1
ATOM 2663 O O . TYR B 1 136 ? -8.766 3.432 -4.043 1 98.5 136 TYR B O 1
ATOM 2671 N N . ALA B 1 137 ? -9.641 3.082 -5.965 1 98.81 137 ALA B N 1
ATOM 2672 C CA . ALA B 1 137 ? -9.586 1.624 -5.891 1 98.81 137 ALA B CA 1
ATOM 2673 C C . ALA B 1 137 ? -8.156 1.136 -5.727 1 98.81 137 ALA B C 1
ATOM 2675 O O . ALA B 1 137 ? -7.852 0.378 -4.805 1 98.81 137 ALA B O 1
ATOM 2676 N N . ILE B 1 138 ? -7.285 1.62 -6.527 1 98.94 138 ILE B N 1
ATOM 2677 C CA . ILE B 1 138 ? -5.914 1.124 -6.598 1 98.94 138 ILE B CA 1
ATOM 2678 C C . ILE B 1 138 ? -5.148 1.548 -5.348 1 98.94 138 ILE B C 1
ATOM 2680 O O . ILE B 1 138 ? -4.43 0.742 -4.75 1 98.94 138 ILE B O 1
ATOM 2684 N N . ARG B 1 139 ? -5.324 2.771 -4.918 1 98.88 139 ARG B N 1
ATOM 2685 C CA . ARG B 1 139 ? -4.629 3.283 -3.74 1 98.88 139 ARG B CA 1
ATOM 2686 C C . ARG B 1 139 ? -4.98 2.469 -2.5 1 98.88 139 ARG B C 1
ATOM 2688 O O . ARG B 1 139 ? -4.094 1.927 -1.836 1 98.88 139 ARG B O 1
ATOM 2695 N N . ASN B 1 140 ? -6.219 2.312 -2.26 1 98.88 140 ASN B N 1
ATOM 2696 C CA . ASN B 1 140 ? -6.656 1.664 -1.028 1 98.88 140 ASN B CA 1
ATOM 2697 C C . ASN B 1 140 ? -6.344 0.17 -1.041 1 98.88 140 ASN B C 1
ATOM 2699 O O . ASN B 1 140 ? -5.871 -0.378 -0.044 1 98.88 140 ASN B O 1
ATOM 2703 N N . ALA B 1 141 ? -6.582 -0.461 -2.15 1 98.94 141 ALA B N 1
ATOM 2704 C CA . ALA B 1 141 ? -6.32 -1.895 -2.238 1 98.94 141 ALA B CA 1
ATOM 2705 C C . ALA B 1 141 ? -4.824 -2.188 -2.131 1 98.94 141 ALA B C 1
ATOM 2707 O O . ALA B 1 141 ? -4.426 -3.221 -1.592 1 98.94 141 ALA B O 1
ATOM 2708 N N . SER B 1 142 ? -4 -1.288 -2.617 1 98.94 142 SER B N 1
ATOM 2709 C CA . SER B 1 142 ? -2.555 -1.47 -2.529 1 98.94 142 SER B CA 1
ATOM 2710 C C . SER B 1 142 ? -2.07 -1.367 -1.087 1 98.94 142 SER B C 1
ATOM 2712 O O . SER B 1 142 ? -1.171 -2.102 -0.675 1 98.94 142 SER B O 1
ATOM 2714 N N . LEU B 1 143 ? -2.631 -0.464 -0.33 1 98.94 143 LEU B N 1
ATOM 2715 C CA . LEU B 1 143 ? -2.311 -0.388 1.092 1 98.94 143 LEU B CA 1
ATOM 2716 C C . LEU B 1 143 ? -2.619 -1.709 1.789 1 98.94 143 LEU B C 1
ATOM 2718 O O . LEU B 1 143 ? -1.796 -2.219 2.553 1 98.94 143 LEU B O 1
ATOM 2722 N N . ALA B 1 144 ? -3.744 -2.27 1.484 1 98.94 144 ALA B N 1
ATOM 2723 C CA . ALA B 1 144 ? -4.148 -3.549 2.061 1 98.94 144 ALA B CA 1
ATOM 2724 C C . ALA B 1 144 ? -3.221 -4.672 1.606 1 98.94 144 ALA B C 1
ATOM 2726 O O . ALA B 1 144 ? -2.877 -5.559 2.393 1 98.94 144 ALA B O 1
ATOM 2727 N N . ALA B 1 145 ? -2.838 -4.633 0.354 1 98.94 145 ALA B N 1
ATOM 2728 C CA . ALA B 1 145 ? -1.939 -5.648 -0.192 1 98.94 145 ALA B CA 1
ATOM 2729 C C . ALA B 1 145 ? -0.61 -5.664 0.558 1 98.94 145 ALA B C 1
ATOM 2731 O O . ALA B 1 145 ? -0.05 -6.734 0.815 1 98.94 145 ALA B O 1
ATOM 2732 N N . GLN B 1 146 ? -0.134 -4.504 0.879 1 98.94 146 GLN B N 1
ATOM 2733 C CA . GLN B 1 146 ? 1.14 -4.461 1.589 1 98.94 146 GLN B CA 1
ATOM 2734 C C . GLN B 1 146 ? 1.017 -5.082 2.979 1 98.94 146 GLN B C 1
ATOM 2736 O O . GLN B 1 146 ? 1.932 -5.766 3.443 1 98.94 146 GLN B O 1
ATOM 2741 N N . ASN B 1 147 ? -0.099 -4.816 3.67 1 98.94 147 ASN B N 1
ATOM 2742 C CA . ASN B 1 147 ? -0.345 -5.504 4.934 1 98.94 147 ASN B CA 1
ATOM 2743 C C . ASN B 1 147 ? -0.338 -7.02 4.758 1 98.94 147 ASN B C 1
ATOM 2745 O O . ASN B 1 147 ? 0.228 -7.738 5.582 1 98.94 147 ASN B O 1
ATOM 2749 N N . LEU B 1 148 ? -0.967 -7.461 3.723 1 98.94 148 LEU B N 1
ATOM 2750 C CA . LEU B 1 148 ? -1.025 -8.891 3.434 1 98.94 148 LEU B CA 1
ATOM 2751 C C . LEU B 1 148 ? 0.375 -9.469 3.252 1 98.94 148 LEU B C 1
ATOM 2753 O O . LEU B 1 148 ? 0.695 -10.516 3.809 1 98.94 148 LEU B O 1
ATOM 2757 N N . LEU B 1 149 ? 1.197 -8.797 2.525 1 98.94 149 LEU B N 1
ATOM 2758 C CA . LEU B 1 149 ? 2.562 -9.234 2.258 1 98.94 149 LEU B CA 1
ATOM 2759 C C . LEU B 1 149 ? 3.375 -9.297 3.547 1 98.94 149 LEU B C 1
ATOM 2761 O O . LEU B 1 149 ? 4.133 -10.242 3.764 1 98.94 149 LEU B O 1
ATOM 2765 N N . LEU B 1 150 ? 3.207 -8.336 4.371 1 98.88 150 LEU B N 1
ATOM 2766 C CA . LEU B 1 150 ? 3.922 -8.305 5.641 1 98.88 150 LEU B CA 1
ATOM 2767 C C . LEU B 1 150 ? 3.414 -9.398 6.574 1 98.88 150 LEU B C 1
ATOM 2769 O O . LEU B 1 150 ? 4.195 -10 7.316 1 98.88 150 LEU B O 1
ATOM 2773 N N . SER B 1 151 ? 2.129 -9.633 6.559 1 98.88 151 SER B N 1
ATOM 2774 C CA . SER B 1 151 ? 1.55 -10.727 7.336 1 98.88 151 SER B CA 1
ATOM 2775 C C . SER B 1 151 ? 2.115 -12.07 6.906 1 98.88 151 SER B C 1
ATOM 2777 O O . SER B 1 151 ? 2.469 -12.898 7.746 1 98.88 151 SER B O 1
ATOM 2779 N N . ALA B 1 152 ? 2.197 -12.281 5.598 1 98.81 152 ALA B N 1
ATOM 2780 C CA . ALA B 1 152 ? 2.799 -13.508 5.078 1 98.81 152 ALA B CA 1
ATOM 2781 C C . ALA B 1 152 ? 4.234 -13.664 5.566 1 98.81 152 ALA B C 1
ATOM 2783 O O . ALA B 1 152 ? 4.633 -14.75 6.008 1 98.81 152 ALA B O 1
ATOM 2784 N N . HIS B 1 153 ? 4.961 -12.594 5.527 1 98.44 153 HIS B N 1
ATOM 2785 C CA . HIS B 1 153 ? 6.348 -12.594 5.98 1 98.44 153 HIS B CA 1
ATOM 2786 C C . HIS B 1 153 ? 6.445 -12.945 7.461 1 98.44 153 HIS B C 1
ATOM 2788 O O . HIS B 1 153 ? 7.301 -13.742 7.859 1 98.44 153 HIS B O 1
ATOM 2794 N N . ALA B 1 154 ? 5.594 -12.406 8.242 1 98.12 154 ALA B N 1
ATOM 2795 C CA . ALA B 1 154 ? 5.57 -12.68 9.68 1 98.12 154 ALA B CA 1
ATOM 2796 C C . ALA B 1 154 ? 5.34 -14.164 9.945 1 98.12 154 ALA B C 1
ATOM 2798 O O . ALA B 1 154 ? 5.844 -14.703 10.93 1 98.12 154 ALA B O 1
ATOM 2799 N N . ARG B 1 155 ? 4.676 -14.797 9.086 1 97.69 155 ARG B N 1
ATOM 2800 C CA . ARG B 1 155 ? 4.262 -16.188 9.297 1 97.69 155 ARG B CA 1
ATOM 2801 C C . ARG B 1 155 ? 5.215 -17.156 8.602 1 97.69 155 ARG B C 1
ATOM 2803 O O . ARG B 1 155 ? 4.918 -18.344 8.477 1 97.69 155 ARG B O 1
ATOM 2810 N N . GLY B 1 156 ? 6.309 -16.625 8.086 1 96.75 156 GLY B N 1
ATOM 2811 C CA . GLY B 1 156 ? 7.332 -17.453 7.473 1 96.75 156 GLY B CA 1
ATOM 2812 C C . GLY B 1 156 ? 6.957 -17.938 6.09 1 96.75 156 GLY B C 1
ATOM 2813 O O . GLY B 1 156 ? 7.523 -18.922 5.594 1 96.75 156 GLY B O 1
ATOM 2814 N N . LEU B 1 157 ? 5.945 -17.344 5.48 1 98.38 157 LEU B N 1
ATOM 2815 C CA . LEU B 1 157 ? 5.523 -17.703 4.133 1 98.38 157 LEU B CA 1
ATOM 2816 C C . LEU B 1 157 ? 6.305 -16.922 3.084 1 98.38 157 LEU B C 1
ATOM 2818 O O . LEU B 1 157 ? 6.809 -15.828 3.367 1 98.38 157 LEU B O 1
ATOM 2822 N N . THR B 1 158 ? 6.469 -17.516 1.916 1 98.38 158 THR B N 1
ATOM 2823 C CA . THR B 1 158 ? 6.926 -16.812 0.724 1 98.38 158 THR B CA 1
ATOM 2824 C C .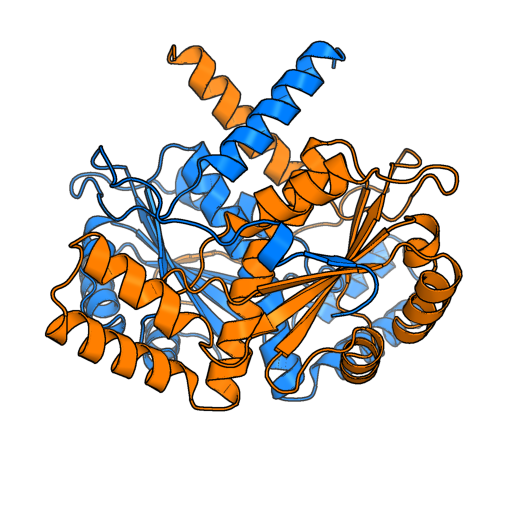 THR B 1 158 ? 5.754 -16.141 0.014 1 98.38 158 THR B C 1
ATOM 2826 O O . THR B 1 158 ? 4.668 -16.719 -0.085 1 98.38 158 THR B O 1
ATOM 2829 N N . ALA B 1 159 ? 5.957 -14.938 -0.421 1 98.62 159 ALA B N 1
ATOM 2830 C CA . ALA B 1 159 ? 4.922 -14.234 -1.176 1 98.62 159 ALA B CA 1
ATOM 2831 C C . ALA B 1 159 ? 5.539 -13.32 -2.23 1 98.62 159 ALA B C 1
ATOM 2833 O O . ALA B 1 159 ? 6.605 -12.742 -2.01 1 98.62 159 ALA B O 1
ATOM 2834 N N . THR B 1 160 ? 4.863 -13.211 -3.34 1 98.25 160 THR B N 1
ATOM 2835 C CA . THR B 1 160 ? 5.297 -12.328 -4.418 1 98.25 160 THR B CA 1
ATOM 2836 C C . THR B 1 160 ? 4.113 -11.57 -5.012 1 98.25 160 THR B C 1
ATOM 2838 O O . THR B 1 160 ? 3.174 -12.18 -5.523 1 98.25 160 THR B O 1
ATOM 2841 N N . PRO B 1 161 ? 4.156 -10.242 -4.906 1 98.75 161 PRO B N 1
ATOM 2842 C CA . PRO B 1 161 ? 3.158 -9.438 -5.609 1 98.75 161 PRO B CA 1
ATOM 2843 C C . PRO B 1 161 ? 3.486 -9.25 -7.09 1 98.75 161 PRO B C 1
ATOM 2845 O O . PRO B 1 161 ? 4.656 -9.117 -7.453 1 98.75 161 PRO B O 1
ATOM 2848 N N . MET B 1 162 ? 2.424 -9.258 -7.926 1 98.19 162 MET B N 1
ATOM 2849 C CA . MET B 1 162 ? 2.607 -9.156 -9.367 1 98.19 162 MET B CA 1
ATOM 2850 C C . MET B 1 162 ? 1.578 -8.211 -9.984 1 98.19 162 MET B C 1
ATOM 2852 O O . MET B 1 162 ? 0.408 -8.227 -9.594 1 98.19 162 MET B O 1
ATOM 2856 N N . SER B 1 163 ? 2.029 -7.402 -10.844 1 97.62 163 SER B N 1
ATOM 2857 C CA . SER B 1 163 ? 1.151 -6.684 -11.766 1 97.62 163 SER B CA 1
ATOM 2858 C C . SER B 1 163 ? 1.311 -7.191 -13.195 1 97.62 163 SER B C 1
ATOM 2860 O O . SER B 1 163 ? 0.677 -6.672 -14.117 1 97.62 163 SER B O 1
ATOM 2862 N N . GLY B 1 164 ? 2.189 -8.164 -13.375 1 96.56 164 GLY B N 1
ATOM 2863 C CA . GLY B 1 164 ? 2.443 -8.758 -14.68 1 96.56 164 GLY B CA 1
ATOM 2864 C C . GLY B 1 164 ? 1.413 -9.805 -15.062 1 96.56 164 GLY B C 1
ATOM 2865 O O . GLY B 1 164 ? 1.738 -10.984 -15.195 1 96.56 164 GLY B O 1
ATOM 2866 N N . PHE B 1 165 ? 0.253 -9.336 -15.328 1 97.94 165 PHE B N 1
ATOM 2867 C CA . PHE B 1 165 ? -0.828 -10.195 -15.805 1 97.94 165 PHE B CA 1
ATOM 2868 C C . PHE B 1 165 ? -1.816 -9.398 -16.641 1 97.94 165 PHE B C 1
ATOM 2870 O O . PHE B 1 165 ? -1.785 -8.172 -16.656 1 97.94 165 PHE B O 1
ATOM 2877 N N . ASP B 1 166 ? -2.621 -10.094 -17.406 1 98.19 166 ASP B N 1
ATOM 2878 C CA . ASP B 1 166 ? -3.717 -9.492 -18.156 1 98.19 166 ASP B CA 1
ATOM 2879 C C . ASP B 1 166 ? -4.863 -9.094 -17.234 1 98.19 166 ASP B C 1
ATOM 2881 O O . ASP B 1 166 ? -5.66 -9.945 -16.828 1 98.19 166 ASP B O 1
ATOM 2885 N N . PHE B 1 167 ? -5.016 -7.789 -16.984 1 98.12 167 PHE B N 1
ATOM 2886 C CA . PHE B 1 167 ? -5.941 -7.281 -15.984 1 98.12 167 PHE B CA 1
ATOM 2887 C C . PHE B 1 167 ? -7.383 -7.613 -16.359 1 98.12 167 PHE B C 1
ATOM 2889 O O . PHE B 1 167 ? -8.172 -8.016 -15.508 1 98.12 167 PHE B O 1
ATOM 2896 N N . GLU B 1 168 ? -7.707 -7.445 -17.594 1 98 168 GLU B N 1
ATOM 2897 C CA . GLU B 1 168 ? -9.07 -7.727 -18.031 1 98 168 GLU B CA 1
ATOM 2898 C C . GLU B 1 168 ? -9.391 -9.219 -17.938 1 98 168 GLU B C 1
ATOM 2900 O O . GLU B 1 168 ? -10.453 -9.594 -17.438 1 98 168 GLU B O 1
ATOM 2905 N N . ALA B 1 169 ? -8.469 -10.039 -18.344 1 98.75 169 ALA B N 1
ATOM 2906 C CA . ALA B 1 169 ? -8.664 -11.484 -18.281 1 98.75 169 ALA B CA 1
ATOM 2907 C C . ALA B 1 169 ? -8.766 -11.961 -16.828 1 98.75 169 ALA B C 1
ATOM 2909 O O . ALA B 1 169 ? -9.555 -12.844 -16.516 1 98.75 169 ALA B O 1
ATOM 2910 N N . ALA B 1 170 ? -7.973 -11.367 -15.961 1 98.88 170 ALA B N 1
ATOM 2911 C CA . ALA B 1 170 ? -8.016 -11.734 -14.547 1 98.88 170 ALA B CA 1
ATOM 2912 C C . ALA B 1 170 ? -9.352 -11.344 -13.922 1 98.88 170 ALA B C 1
ATOM 2914 O O . ALA B 1 170 ? -9.883 -12.078 -13.086 1 98.88 170 ALA B O 1
ATOM 2915 N N . ALA B 1 171 ? -9.859 -10.156 -14.297 1 98.88 171 ALA B N 1
ATOM 2916 C CA . ALA B 1 171 ? -11.156 -9.719 -13.789 1 98.88 171 ALA B CA 1
ATOM 2917 C C . ALA B 1 171 ? -12.258 -10.703 -14.188 1 98.88 171 ALA B C 1
ATOM 2919 O O . ALA B 1 171 ? -13.086 -11.078 -13.359 1 98.88 171 ALA B O 1
ATOM 2920 N N . GLU B 1 172 ? -12.219 -11.086 -15.43 1 98.75 172 GLU B N 1
ATOM 2921 C CA . GLU B 1 172 ? -13.195 -12.055 -15.922 1 98.75 172 GLU B CA 1
ATOM 2922 C C . GLU B 1 172 ? -13.023 -13.406 -15.234 1 98.75 172 GLU B C 1
ATOM 2924 O O . GLU B 1 172 ? -14 -14.008 -14.789 1 98.75 172 GLU B O 1
ATOM 2929 N N . PHE B 1 173 ? -11.82 -13.859 -15.141 1 98.88 173 PHE B N 1
ATOM 2930 C CA . PHE B 1 173 ? -11.477 -15.125 -14.5 1 98.88 173 PHE B CA 1
ATOM 2931 C C . PHE B 1 173 ? -12.023 -15.18 -13.078 1 98.88 173 PHE B C 1
ATOM 2933 O O . PHE B 1 173 ? -12.57 -16.203 -12.656 1 98.88 173 PHE B O 1
ATOM 2940 N N . ALA B 1 174 ? -11.906 -14.008 -12.352 1 98.81 174 ALA B N 1
ATOM 2941 C CA . ALA B 1 174 ? -12.273 -13.953 -10.938 1 98.81 174 ALA B CA 1
ATOM 2942 C C . ALA B 1 174 ? -13.734 -13.57 -10.766 1 98.81 174 ALA B C 1
ATOM 2944 O O . ALA B 1 174 ? -14.258 -13.562 -9.648 1 98.81 174 ALA B O 1
ATOM 2945 N N . GLY B 1 175 ? -14.391 -13.203 -11.805 1 98.81 175 GLY B N 1
ATOM 2946 C CA . GLY B 1 175 ? -15.789 -12.828 -11.727 1 98.81 175 GLY B CA 1
ATOM 2947 C C . GLY B 1 175 ? -16.016 -11.469 -11.078 1 98.81 175 GLY B C 1
ATOM 2948 O O . GLY B 1 175 ? -16.984 -11.273 -10.359 1 98.81 175 GLY B O 1
ATOM 2949 N N . LEU B 1 176 ? -15.125 -10.586 -11.312 1 98.75 176 LEU B N 1
ATOM 2950 C CA . LEU B 1 176 ? -15.266 -9.266 -10.719 1 98.75 176 LEU B CA 1
ATOM 2951 C C . LEU B 1 176 ? -16.406 -8.484 -11.375 1 98.75 176 LEU B C 1
ATOM 2953 O O . LEU B 1 176 ? -16.562 -8.523 -12.594 1 98.75 176 LEU B O 1
ATOM 2957 N N . PRO B 1 177 ? -17.188 -7.832 -10.578 1 98.19 177 PRO B N 1
ATOM 2958 C CA . PRO B 1 177 ? -18.188 -6.938 -11.164 1 98.19 177 PRO B CA 1
ATOM 2959 C C . PRO B 1 177 ? -17.562 -5.746 -11.883 1 98.19 177 PRO B C 1
ATOM 2961 O O . PRO B 1 177 ? -16.359 -5.492 -11.742 1 98.19 177 PRO B O 1
ATOM 2964 N N . ALA B 1 178 ? -18.328 -4.961 -12.594 1 96.81 178 ALA B N 1
ATOM 2965 C CA . ALA B 1 178 ? -17.875 -3.865 -13.445 1 96.81 178 ALA B CA 1
ATOM 2966 C C . ALA B 1 178 ? -17.25 -2.752 -12.609 1 96.81 178 ALA B C 1
ATOM 2968 O O . ALA B 1 178 ? -16.344 -2.051 -13.078 1 96.81 178 ALA B O 1
ATOM 2969 N N . ASP B 1 179 ? -17.594 -2.627 -11.406 1 97.38 179 ASP B N 1
ATOM 2970 C CA . ASP B 1 179 ? -17.125 -1.536 -10.555 1 97.38 179 ASP B CA 1
ATOM 2971 C C . ASP B 1 179 ? -16 -1.998 -9.641 1 97.38 179 ASP B C 1
ATOM 2973 O O . ASP B 1 179 ? -15.789 -1.436 -8.562 1 97.38 179 ASP B O 1
ATOM 2977 N N . THR B 1 180 ? -15.406 -3.08 -9.992 1 98.56 180 THR B N 1
ATOM 2978 C CA . THR B 1 180 ? -14.281 -3.637 -9.258 1 98.56 180 THR B CA 1
ATOM 2979 C C . THR B 1 180 ? -13.125 -3.965 -10.195 1 98.56 180 THR B C 1
ATOM 2981 O O . THR B 1 180 ? -13.312 -4.648 -11.203 1 98.56 180 THR B O 1
ATOM 2984 N N . VAL B 1 181 ? -11.922 -3.477 -9.852 1 98.75 181 VAL B N 1
ATOM 2985 C CA . VAL B 1 181 ? -10.789 -3.686 -10.75 1 98.75 181 VAL B CA 1
ATOM 2986 C C . VAL B 1 181 ? -9.711 -4.488 -10.031 1 98.75 181 VAL B C 1
ATOM 2988 O O . VAL B 1 181 ? -9.508 -4.34 -8.82 1 98.75 181 VAL B O 1
ATOM 2991 N N . PRO B 1 182 ? -9.023 -5.398 -10.812 1 98.81 182 PRO B N 1
ATOM 2992 C CA . PRO B 1 182 ? -7.844 -6.031 -10.227 1 98.81 182 PRO B CA 1
ATOM 2993 C C . PRO B 1 182 ? -6.723 -5.031 -9.938 1 98.81 182 PRO B C 1
ATOM 2995 O O . PRO B 1 182 ? -6.496 -4.109 -10.727 1 98.81 182 PRO B O 1
ATOM 2998 N N . VAL B 1 183 ? -6.07 -5.207 -8.859 1 98.94 183 VAL B N 1
ATOM 2999 C CA . VAL B 1 183 ? -5.047 -4.242 -8.461 1 98.94 183 VAL B CA 1
ATOM 3000 C C . VAL B 1 183 ? -3.682 -4.922 -8.422 1 98.94 183 VAL B C 1
ATOM 3002 O O . VAL B 1 183 ? -2.701 -4.391 -8.945 1 98.94 183 VAL B O 1
ATOM 3005 N N . VAL B 1 184 ? -3.559 -6.043 -7.781 1 98.88 184 VAL B N 1
ATOM 3006 C CA . VAL B 1 184 ? -2.314 -6.793 -7.66 1 98.88 184 VAL B CA 1
ATOM 3007 C C . VAL B 1 184 ? -2.621 -8.273 -7.426 1 98.88 184 VAL B C 1
ATOM 3009 O O . VAL B 1 184 ? -3.609 -8.609 -6.773 1 98.88 184 VAL B O 1
ATOM 3012 N N . LEU B 1 185 ? -1.863 -9.141 -8.078 1 98.94 185 LEU B N 1
ATOM 3013 C CA . LEU B 1 185 ? -1.903 -10.578 -7.84 1 98.94 185 LEU B CA 1
ATOM 3014 C C . LEU B 1 185 ? -0.77 -11 -6.914 1 98.94 185 LEU B C 1
ATOM 3016 O O . LEU B 1 185 ? 0.384 -10.617 -7.117 1 98.94 185 LEU B O 1
ATOM 3020 N N . ILE B 1 186 ? -1.127 -11.766 -5.855 1 98.94 186 ILE B N 1
ATOM 3021 C CA . ILE B 1 186 ? -0.117 -12.195 -4.891 1 98.94 186 ILE B CA 1
ATOM 3022 C C . ILE B 1 186 ? -0.077 -13.719 -4.832 1 98.94 186 ILE B C 1
ATOM 3024 O O . ILE B 1 186 ? -1.057 -14.359 -4.438 1 98.94 186 ILE B O 1
ATOM 3028 N N . ALA B 1 187 ? 1.032 -14.305 -5.266 1 98.88 187 ALA B N 1
ATOM 3029 C CA . ALA B 1 187 ? 1.292 -15.711 -4.945 1 98.88 187 ALA B CA 1
ATOM 3030 C C . ALA B 1 187 ? 1.815 -15.859 -3.521 1 98.88 187 ALA B C 1
ATOM 3032 O O . ALA B 1 187 ? 2.715 -15.125 -3.104 1 98.88 187 ALA B O 1
ATOM 3033 N N . VAL B 1 188 ? 1.225 -16.766 -2.797 1 98.88 188 VAL B N 1
ATOM 3034 C CA . VAL B 1 188 ? 1.64 -16.938 -1.409 1 98.88 188 VAL B CA 1
ATOM 3035 C C . VAL B 1 188 ? 1.592 -18.422 -1.039 1 98.88 188 VAL B C 1
ATOM 3037 O O . VAL B 1 188 ? 0.674 -19.141 -1.443 1 98.88 188 VAL B O 1
ATOM 3040 N N . GLY B 1 189 ? 2.615 -18.891 -0.343 1 98.81 189 GLY B N 1
ATOM 3041 C CA . GLY B 1 189 ? 2.691 -20.281 0.082 1 98.81 189 GLY B CA 1
ATOM 3042 C C . GLY B 1 189 ? 3.904 -20.562 0.943 1 98.81 189 GLY B C 1
ATOM 3043 O O . GLY B 1 189 ? 4.68 -19.672 1.265 1 98.81 189 GLY B O 1
ATOM 3044 N N . PRO B 1 190 ? 4.008 -21.781 1.35 1 98.62 190 PRO B N 1
ATOM 3045 C CA . PRO B 1 190 ? 5.16 -22.172 2.164 1 98.62 190 PRO B CA 1
ATOM 3046 C C . PRO B 1 190 ? 6.488 -22 1.428 1 98.62 190 PRO B C 1
ATOM 3048 O O . PRO B 1 190 ? 6.57 -22.25 0.225 1 98.62 190 PRO B O 1
ATOM 3051 N N . SER B 1 191 ? 7.43 -21.609 2.197 1 97.62 191 SER B N 1
ATOM 3052 C CA . SER B 1 191 ? 8.75 -21.328 1.629 1 97.62 191 SER B CA 1
ATOM 3053 C C . SER B 1 191 ? 9.453 -22.609 1.226 1 97.62 191 SER B C 1
ATOM 3055 O O . SER B 1 191 ? 9.398 -23.609 1.945 1 97.62 191 SER B O 1
ATOM 3057 N N . GLY B 1 192 ? 10.086 -22.594 0.119 1 96.44 192 GLY B N 1
ATOM 3058 C CA . GLY B 1 192 ? 10.922 -23.688 -0.336 1 96.44 192 GLY B CA 1
ATOM 3059 C C . GLY B 1 192 ? 12.375 -23.531 0.083 1 96.44 192 GLY B C 1
ATOM 3060 O O . GLY B 1 192 ? 13.219 -24.344 -0.301 1 96.44 192 GLY B O 1
ATOM 3061 N N . GLY B 1 193 ? 12.633 -22.438 0.833 1 94.19 193 GLY B N 1
ATOM 3062 C CA . GLY B 1 193 ? 14 -22.281 1.301 1 94.19 193 GLY B CA 1
ATOM 3063 C C . GLY B 1 193 ? 14.617 -20.953 0.894 1 94.19 193 GLY B C 1
ATOM 3064 O O . GLY B 1 193 ? 13.961 -19.906 0.975 1 94.19 193 GLY B O 1
ATOM 3065 N N . GLU B 1 194 ? 15.844 -20.984 0.446 1 92.25 194 GLU B N 1
ATOM 3066 C CA . GLU B 1 194 ? 16.641 -19.766 0.263 1 92.25 194 GLU B CA 1
ATOM 3067 C C . GLU B 1 194 ? 16.141 -18.969 -0.938 1 92.25 194 GLU B C 1
ATOM 3069 O O . GLU B 1 194 ? 15.703 -19.531 -1.938 1 92.25 194 GLU B O 1
ATOM 3074 N N . GLU B 1 195 ? 16.188 -17.641 -0.775 1 92.94 195 GLU B N 1
ATOM 3075 C CA . GLU B 1 195 ? 15.922 -16.656 -1.826 1 92.94 195 GLU B CA 1
ATOM 3076 C C . GLU B 1 195 ? 17.172 -15.844 -2.156 1 92.94 195 GLU B C 1
ATOM 3078 O O . GLU B 1 195 ? 18.047 -15.672 -1.31 1 92.94 195 GLU B O 1
ATOM 3083 N N . PRO B 1 196 ? 17.234 -15.398 -3.43 1 88.25 196 PRO B N 1
ATOM 3084 C CA . PRO B 1 196 ? 18.344 -14.492 -3.738 1 88.25 196 PRO B CA 1
ATOM 3085 C C . PRO B 1 196 ? 18.359 -13.242 -2.859 1 88.25 196 PRO B C 1
ATOM 3087 O O . PRO B 1 196 ? 17.328 -12.906 -2.26 1 88.25 196 PRO B O 1
ATOM 3090 N N . ASP B 1 197 ? 19.531 -12.641 -2.826 1 88.12 197 ASP B N 1
ATOM 3091 C CA . ASP B 1 197 ? 19.641 -11.398 -2.076 1 88.12 197 ASP B CA 1
ATOM 3092 C C . ASP B 1 197 ? 18.719 -10.32 -2.656 1 88.12 197 ASP B C 1
ATOM 3094 O O . ASP B 1 197 ? 18.406 -10.352 -3.848 1 88.12 197 ASP B O 1
ATOM 3098 N N . ARG B 1 198 ? 18.359 -9.398 -1.73 1 89.06 198 ARG B N 1
ATOM 3099 C CA . ARG B 1 198 ? 17.547 -8.281 -2.188 1 89.06 198 ARG B CA 1
ATOM 3100 C C . ARG B 1 198 ? 18.297 -7.438 -3.209 1 89.06 198 ARG B C 1
ATOM 3102 O O . ARG B 1 198 ? 19.5 -7.188 -3.053 1 89.06 198 ARG B O 1
ATOM 3109 N N . LEU B 1 199 ? 17.547 -6.996 -4.176 1 88.38 199 LEU B N 1
ATOM 3110 C CA . LEU B 1 199 ? 18.109 -6.07 -5.152 1 88.38 199 LEU B CA 1
ATOM 3111 C C . LEU B 1 199 ? 18.266 -4.676 -4.551 1 88.38 199 LEU B C 1
ATOM 3113 O O . LEU B 1 199 ? 17.578 -4.328 -3.588 1 88.38 199 LEU B O 1
ATOM 3117 N N . PRO B 1 200 ? 19.172 -3.922 -5.102 1 91.44 200 PRO B N 1
ATOM 3118 C CA . PRO B 1 200 ? 19.422 -2.586 -4.555 1 91.44 200 PRO B CA 1
ATOM 3119 C C . PRO B 1 200 ? 18.188 -1.705 -4.551 1 91.44 200 PRO B C 1
ATOM 3121 O O . PRO B 1 200 ? 17.312 -1.856 -5.414 1 91.44 200 PRO B O 1
ATOM 3124 N N . ARG B 1 201 ? 18.125 -0.839 -3.57 1 95.25 201 ARG B N 1
ATOM 3125 C CA . ARG B 1 201 ? 17.078 0.185 -3.461 1 95.25 201 ARG B CA 1
ATOM 3126 C C . ARG B 1 201 ? 17.672 1.58 -3.641 1 95.25 201 ARG B C 1
ATOM 3128 O O . ARG B 1 201 ? 18.844 1.806 -3.346 1 95.25 201 ARG B O 1
ATOM 3135 N N . ARG B 1 202 ? 16.844 2.465 -4.172 1 97.12 202 ARG B N 1
ATOM 3136 C CA . ARG B 1 202 ? 17.281 3.859 -4.238 1 97.12 202 ARG B CA 1
ATOM 3137 C C . ARG B 1 202 ? 17.531 4.422 -2.846 1 97.12 202 ARG B C 1
ATOM 3139 O O . ARG B 1 202 ? 16.797 4.113 -1.901 1 97.12 202 ARG B O 1
ATOM 3146 N N . SER B 1 203 ? 18.609 5.227 -2.682 1 97.62 203 SER B N 1
ATOM 3147 C CA . SER B 1 203 ? 18.953 5.797 -1.386 1 97.62 203 SER B CA 1
ATOM 3148 C C . SER B 1 203 ? 17.922 6.812 -0.925 1 97.62 203 SER B C 1
ATOM 3150 O O . SER B 1 203 ? 17.172 7.355 -1.739 1 97.62 203 SER B O 1
ATOM 3152 N N . VAL B 1 204 ? 17.938 7.074 0.332 1 98.62 204 VAL B N 1
ATOM 3153 C CA . VAL B 1 204 ? 17.031 8.078 0.901 1 98.62 204 VAL B CA 1
ATOM 3154 C C . VAL B 1 204 ? 17.297 9.43 0.237 1 98.62 204 VAL B C 1
ATOM 3156 O O . VAL B 1 204 ? 16.344 10.133 -0.131 1 98.62 204 VAL B O 1
ATOM 3159 N N . ASP B 1 205 ? 18.516 9.781 -0.016 1 98.19 205 ASP B N 1
ATOM 3160 C CA . ASP B 1 205 ? 18.875 11.07 -0.595 1 98.19 205 ASP B CA 1
ATOM 3161 C C . ASP B 1 205 ? 18.328 11.211 -2.012 1 98.19 205 ASP B C 1
ATOM 3163 O O . ASP B 1 205 ? 18.047 12.328 -2.467 1 98.19 205 ASP B O 1
ATOM 3167 N N . GLU B 1 206 ? 18.141 10.094 -2.678 1 98.12 206 GLU B N 1
ATOM 3168 C CA . GLU B 1 206 ? 17.641 10.109 -4.051 1 98.12 206 GLU B CA 1
ATOM 3169 C C . GLU B 1 206 ? 16.141 10.359 -4.086 1 98.12 206 GLU B C 1
ATOM 3171 O O . GLU B 1 206 ? 15.633 10.961 -5.035 1 98.12 206 GLU B O 1
ATOM 3176 N N . VAL B 1 207 ? 15.477 9.945 -2.975 1 98.81 207 VAL B N 1
ATOM 3177 C CA . VAL B 1 207 ? 14.023 9.898 -3.143 1 98.81 207 VAL B CA 1
ATOM 3178 C C . VAL B 1 207 ? 13.359 10.875 -2.178 1 98.81 207 VAL B C 1
ATOM 3180 O O . VAL B 1 207 ? 12.172 11.18 -2.314 1 98.81 207 VAL B O 1
ATOM 3183 N N . LEU B 1 208 ? 14.016 11.344 -1.149 1 98.94 208 LEU B N 1
ATOM 3184 C CA . LEU B 1 208 ? 13.469 12.297 -0.19 1 98.94 208 LEU B CA 1
ATOM 3185 C C . LEU B 1 208 ? 13.781 13.734 -0.607 1 98.94 208 LEU B C 1
ATOM 3187 O O . LEU B 1 208 ? 14.945 14.086 -0.813 1 98.94 208 LEU B O 1
ATOM 3191 N N . HIS B 1 209 ? 12.727 14.477 -0.744 1 98.88 209 HIS B N 1
ATOM 3192 C CA . HIS B 1 209 ? 12.812 15.898 -1.052 1 98.88 209 HIS B CA 1
ATOM 3193 C C . HIS B 1 209 ? 12.266 16.75 0.09 1 98.88 209 HIS B C 1
ATOM 3195 O O . HIS B 1 209 ? 11.258 16.391 0.703 1 98.88 209 HIS B O 1
ATOM 3201 N N . ARG B 1 210 ? 12.945 17.844 0.342 1 98.5 210 ARG B N 1
ATOM 3202 C CA . ARG B 1 210 ? 12.523 18.719 1.438 1 98.5 210 ARG B CA 1
ATOM 3203 C C . ARG B 1 210 ? 11.789 19.938 0.911 1 98.5 210 ARG B C 1
ATOM 3205 O O . ARG B 1 210 ? 12.336 20.688 0.102 1 98.5 210 ARG B O 1
ATOM 3212 N N . GLU B 1 211 ? 10.602 20.078 1.32 1 98.69 211 GLU B N 1
ATOM 3213 C CA . GLU B 1 211 ? 9.703 21.203 1.049 1 98.69 211 GLU B CA 1
ATOM 3214 C C . GLU B 1 211 ? 9.195 21.156 -0.388 1 98.69 211 GLU B C 1
ATOM 3216 O O . GLU B 1 211 ? 8.016 21.422 -0.641 1 98.69 211 GLU B O 1
ATOM 3221 N N . SER B 1 212 ? 10.047 20.844 -1.323 1 98.31 212 SER B N 1
ATOM 3222 C CA . SER B 1 212 ? 9.664 20.75 -2.729 1 98.31 212 SER B CA 1
ATOM 3223 C C . SER B 1 212 ? 10.633 19.844 -3.498 1 98.31 212 SER B C 1
ATOM 3225 O O . SER B 1 212 ? 11.734 19.562 -3.025 1 98.31 212 SER B O 1
ATOM 3227 N N . MET B 1 213 ? 10.133 19.344 -4.59 1 97.62 213 MET B N 1
ATOM 3228 C CA . MET B 1 213 ? 10.992 18.578 -5.48 1 97.62 213 MET B CA 1
ATOM 3229 C C . MET B 1 213 ? 11.75 19.484 -6.434 1 97.62 213 MET B C 1
ATOM 3231 O O . MET B 1 213 ? 11.172 20.375 -7.043 1 97.62 213 MET B O 1
#